Protein AF-A0A2A4TVE6-F1 (afdb_monomer_lite)

Foldseek 3Di:
DPPPPPDDDPDDPDFDWDDDPPAIFTDDLDLSSLVNLLVDDCVLFPFQKDFLPLQQADNVLSCVLPVVPPRMHGPVSLSVLSVVLVVFFPDLVLLSVLHQKDFLVRTDPPDPLNVLLSVLQQVLCVVVVNHPDRMDGLVSLVVVLVVLLPQQAALQLFHALVLDPDVLLSVVFVLLCVFQNFDQGSVRDGGHAPVSLVVLLVLLVLQVVLVVVQDPPDPDQADLLRRNRPLLVVLVVLCVVCVVLLVVLLVVLCVCLVPVVCQCVQAPCVVVVPFDPVDPVRVLVRLVSHHQDRRHNQQKDFLPDDGSPNCNVSVVCNQVSQLCSQVVHRDRMDHPVSSVSSCSSNVSNVVSVVSNDPTCSVVCPPVSSVVPVVCPSVVVSVVSSVVSNVSNVSSVSSVSNSNNSSSSNPSSLVCCLTGGNVQVVDPVHHRSQFDDWDQDPNDIDTHGHDDPDPVVVVVVCPDPVDDDPDD

Sequence (471 aa):
MEKSQRTAIAQSPSMRFRRYGRTTHLVIESAEDLRSMLALEEELWMATGAPTEGIGCDRPFLDLLDADDDGRLLCADIKRAVEWLLSLLRDSAGALSASPVLRLTDIDVSSEEGRRIRDAAVGMLARIGRKGEEEISLEQVRSIKSEMEKSPVSANGVVLAEASKDDGIKAFLADILATVGGSPHPDGKQGVGKEQLDKFLAEAEAYRIWYAEGNLTNGKKRTEIMPLGPDTPTAYSLLASVRGKLDQYFAQCRILALDARLAGNFGPLRDSEKLDLTESSVIEDLLQKSPVSEPIPDRTLHFTGALNPRFESALLRLRKEVLEPALERQIETLSENDWGVVKDFFSKHEAWAGKKTSSPIAGLGMEKLSAYSNGAYAGGVRALIASGRATASAMDDTLLVEKLILYQAYLLSVVNNFVSFPDLYDINQRALFEMGTLVMDGRSFRLAVRVRDRAAHLKLERDPLITVIGG

Structure (mmCIF, N/CA/C/O backbone):
data_AF-A0A2A4TVE6-F1
#
_entry.id   AF-A0A2A4TVE6-F1
#
loop_
_atom_site.group_PDB
_atom_site.id
_atom_site.type_symbol
_atom_site.label_atom_id
_atom_site.label_alt_id
_atom_site.label_comp_id
_atom_site.label_asym_id
_atom_site.label_entity_id
_atom_site.label_seq_id
_atom_site.pdbx_PDB_ins_code
_atom_site.Cartn_x
_atom_site.Cartn_y
_atom_site.Cartn_z
_atom_site.occupancy
_atom_site.B_iso_or_equiv
_atom_site.auth_seq_id
_atom_site.auth_comp_id
_atom_site.auth_asym_id
_atom_site.auth_atom_id
_atom_site.pdbx_PDB_model_num
ATOM 1 N N . MET A 1 1 ? 17.583 -38.993 -67.057 1.00 36.34 1 MET A N 1
ATOM 2 C CA . MET A 1 1 ? 16.448 -38.084 -66.789 1.00 36.34 1 MET A CA 1
ATOM 3 C C . MET A 1 1 ? 16.682 -37.422 -65.432 1.00 36.34 1 MET A C 1
ATOM 5 O O . MET A 1 1 ? 15.902 -37.575 -64.511 1.00 36.34 1 MET A O 1
ATOM 9 N N . GLU A 1 2 ? 17.834 -36.763 -65.296 1.00 34.50 2 GLU A N 1
ATOM 10 C CA . GLU A 1 2 ? 18.422 -36.387 -64.003 1.00 34.50 2 GLU A CA 1
ATOM 11 C C . GLU A 1 2 ? 19.304 -35.151 -64.236 1.00 34.50 2 GLU A C 1
ATOM 13 O O . GLU A 1 2 ? 20.526 -35.186 -64.173 1.00 34.50 2 GLU A O 1
ATOM 18 N N . LYS A 1 3 ? 18.668 -34.089 -64.742 1.00 34.81 3 LYS A N 1
ATOM 19 C CA . LYS A 1 3 ? 19.272 -32.774 -65.020 1.00 34.81 3 LYS A CA 1
ATOM 20 C C . LYS A 1 3 ? 18.170 -31.782 -65.406 1.00 34.81 3 LYS A C 1
ATOM 22 O O . LYS A 1 3 ? 18.190 -31.222 -66.490 1.00 34.81 3 LYS A O 1
ATOM 27 N N . SER A 1 4 ? 17.149 -31.617 -64.563 1.00 35.19 4 SER A N 1
ATOM 28 C CA . SER A 1 4 ? 16.180 -30.526 -64.756 1.00 35.19 4 SER A CA 1
ATOM 29 C C . SER A 1 4 ? 15.350 -30.247 -63.504 1.00 35.19 4 SER A C 1
ATOM 31 O O . SER A 1 4 ? 14.131 -30.293 -63.543 1.00 35.19 4 SER A O 1
ATOM 33 N N . GLN A 1 5 ? 16.014 -29.971 -62.384 1.00 30.75 5 GLN A N 1
ATOM 34 C CA . GLN A 1 5 ? 15.416 -29.287 -61.228 1.00 30.75 5 GLN A CA 1
ATOM 35 C C . GLN A 1 5 ? 16.480 -28.388 -60.575 1.00 30.75 5 GLN A C 1
ATOM 37 O O . GLN A 1 5 ? 16.717 -28.375 -59.377 1.00 30.75 5 GLN A O 1
ATOM 42 N N . ARG A 1 6 ? 17.187 -27.632 -61.419 1.00 40.50 6 ARG A N 1
ATOM 43 C CA . ARG A 1 6 ? 17.782 -26.353 -61.032 1.00 40.50 6 ARG A CA 1
ATOM 44 C C . ARG A 1 6 ? 16.914 -25.304 -61.696 1.00 40.50 6 ARG A C 1
ATOM 46 O O . ARG A 1 6 ? 16.981 -25.206 -62.916 1.00 40.50 6 ARG A O 1
ATOM 53 N N . THR A 1 7 ? 16.072 -24.619 -60.926 1.00 33.38 7 THR A N 1
ATOM 54 C CA . THR A 1 7 ? 15.793 -23.169 -60.982 1.00 33.38 7 THR A CA 1
ATOM 55 C C . THR A 1 7 ? 14.631 -22.863 -60.029 1.00 33.38 7 THR A C 1
ATOM 57 O O . THR A 1 7 ? 13.608 -23.537 -60.080 1.00 33.38 7 THR A O 1
ATOM 60 N N . ALA A 1 8 ? 14.820 -21.813 -59.223 1.00 33.38 8 ALA A N 1
ATOM 61 C CA . ALA A 1 8 ? 13.862 -21.137 -58.343 1.00 33.38 8 ALA A CA 1
ATOM 62 C C . ALA A 1 8 ? 13.676 -21.707 -56.923 1.00 33.38 8 ALA A C 1
ATOM 64 O O . ALA A 1 8 ? 12.583 -22.093 -56.527 1.00 33.38 8 ALA A O 1
ATOM 65 N N . ILE A 1 9 ? 14.738 -21.639 -56.114 1.00 32.97 9 ILE A N 1
ATOM 66 C CA . ILE A 1 9 ? 14.595 -21.345 -54.681 1.00 32.97 9 ILE A CA 1
ATOM 67 C C . ILE A 1 9 ? 15.347 -20.032 -54.469 1.00 32.97 9 ILE A C 1
ATOM 69 O O . ILE A 1 9 ? 16.531 -19.933 -54.797 1.00 32.97 9 ILE A O 1
ATOM 73 N N . ALA A 1 10 ? 14.618 -18.997 -54.052 1.00 33.12 10 ALA A N 1
ATOM 74 C CA . ALA A 1 10 ? 15.179 -17.711 -53.664 1.00 33.12 10 ALA A CA 1
ATOM 75 C C . ALA A 1 10 ? 16.287 -17.929 -52.622 1.00 33.12 10 ALA A C 1
ATOM 77 O O . ALA A 1 10 ? 16.183 -18.833 -51.799 1.00 33.12 10 ALA A O 1
ATOM 78 N N . GLN A 1 11 ? 17.357 -17.138 -52.702 1.00 36.12 11 GLN A N 1
ATOM 79 C CA . GLN A 1 11 ? 18.542 -17.240 -51.852 1.00 36.12 11 GLN A CA 1
ATOM 80 C C . GLN A 1 11 ? 18.153 -17.258 -50.366 1.00 36.12 11 GLN A C 1
ATOM 82 O O . GLN A 1 11 ? 17.855 -16.219 -49.786 1.00 36.12 11 GLN A O 1
ATOM 87 N N . SER A 1 12 ? 18.144 -18.441 -49.750 1.00 44.81 12 SER A N 1
ATOM 88 C CA . SER A 1 12 ? 18.184 -18.554 -48.296 1.00 44.81 12 SER A CA 1
ATOM 89 C C . SER A 1 12 ? 19.549 -18.034 -47.834 1.00 44.81 12 SER A C 1
ATOM 91 O O . SER A 1 12 ? 20.556 -18.440 -48.429 1.00 44.81 12 SER A O 1
ATOM 93 N N . PRO A 1 13 ? 19.619 -17.147 -46.827 1.00 55.91 13 PRO A N 1
ATOM 94 C CA . PRO A 1 13 ? 20.896 -16.694 -46.290 1.00 55.91 13 PRO A CA 1
ATOM 95 C C . PRO A 1 13 ? 21.692 -17.916 -45.815 1.00 55.91 13 PRO A C 1
ATOM 97 O O . PRO A 1 13 ? 21.171 -18.793 -45.121 1.00 55.91 13 PRO A O 1
ATOM 100 N N . SER A 1 14 ? 22.936 -18.046 -46.277 1.00 77.38 14 SER A N 1
ATOM 101 C CA . SER A 1 14 ? 23.749 -19.221 -45.973 1.00 77.38 14 SER A CA 1
ATOM 102 C C . SER A 1 14 ? 24.257 -19.134 -44.535 1.00 77.38 14 SER A C 1
ATOM 104 O O . SER A 1 14 ? 25.190 -18.379 -44.262 1.00 77.38 14 SER A O 1
ATOM 106 N N . MET A 1 15 ? 23.675 -19.920 -43.628 1.00 88.69 15 MET A N 1
ATOM 107 C CA . MET A 1 15 ? 24.187 -20.081 -42.264 1.00 88.69 15 MET A CA 1
ATOM 108 C C . MET A 1 15 ? 25.658 -20.510 -42.293 1.00 88.69 15 MET A C 1
ATOM 110 O O . MET A 1 15 ? 26.026 -21.484 -42.959 1.00 88.69 15 MET A O 1
ATOM 114 N N . ARG A 1 16 ? 26.508 -19.795 -41.553 1.00 91.50 16 ARG A N 1
ATOM 115 C CA . ARG A 1 16 ? 27.929 -20.129 -41.411 1.00 91.50 16 ARG A CA 1
ATOM 116 C C . ARG A 1 16 ? 28.143 -20.940 -40.151 1.00 91.50 16 ARG A C 1
ATOM 118 O O . ARG A 1 16 ? 27.663 -20.568 -39.088 1.00 91.50 16 ARG A O 1
ATOM 125 N N . PHE A 1 17 ? 28.947 -21.990 -40.245 1.00 90.12 17 PHE A N 1
ATOM 126 C CA . PHE A 1 17 ? 29.301 -22.797 -39.088 1.00 90.12 17 PHE A CA 1
ATOM 127 C C . PHE A 1 17 ? 30.815 -22.870 -38.885 1.00 90.12 17 PHE A C 1
ATOM 129 O O . PHE A 1 17 ? 31.585 -22.909 -39.848 1.00 90.12 17 PHE A O 1
ATOM 136 N N . ARG A 1 18 ? 31.244 -22.922 -37.621 1.00 89.06 18 ARG A N 1
ATOM 137 C CA . ARG A 1 18 ? 32.646 -23.076 -37.209 1.00 89.06 18 ARG A CA 1
ATOM 138 C C . ARG A 1 18 ? 32.808 -24.357 -36.402 1.00 89.06 18 ARG A C 1
ATOM 140 O O . ARG A 1 18 ? 31.976 -24.695 -35.565 1.00 89.06 18 ARG A O 1
ATOM 147 N N . ARG A 1 19 ? 33.891 -25.088 -36.664 1.00 87.25 19 ARG A N 1
ATOM 148 C CA . ARG A 1 19 ? 34.186 -26.355 -35.993 1.00 87.25 19 ARG A CA 1
ATOM 149 C C . ARG A 1 19 ? 34.975 -26.117 -34.707 1.00 87.25 19 ARG A C 1
ATOM 151 O O . ARG A 1 19 ? 36.077 -25.578 -34.766 1.00 87.25 19 ARG A O 1
ATOM 158 N N . TYR A 1 20 ? 34.446 -26.601 -33.588 1.00 82.00 20 TYR A N 1
ATOM 159 C CA . TYR A 1 20 ? 35.113 -26.640 -32.287 1.00 82.00 20 TYR A CA 1
ATOM 160 C C . TYR A 1 20 ? 35.352 -28.108 -31.915 1.00 82.00 20 TYR A C 1
ATOM 162 O O . TYR A 1 20 ? 34.445 -28.853 -31.556 1.00 82.00 20 TYR A O 1
ATOM 170 N N . GLY A 1 21 ? 36.586 -28.588 -32.094 1.00 82.69 21 GLY A N 1
ATOM 171 C CA . GLY A 1 21 ? 36.911 -30.005 -31.900 1.00 82.69 21 GLY A CA 1
ATOM 172 C C . GLY A 1 21 ? 36.114 -30.938 -32.828 1.00 82.69 21 GLY A C 1
ATOM 173 O O . GLY A 1 21 ? 36.404 -31.045 -34.026 1.00 82.69 21 GLY A O 1
ATOM 174 N N . ARG A 1 22 ? 35.134 -31.667 -32.275 1.00 83.31 22 ARG A N 1
ATOM 175 C CA . ARG A 1 22 ? 34.270 -32.613 -33.015 1.00 83.31 22 ARG A CA 1
ATOM 176 C C . ARG A 1 22 ? 32.874 -32.065 -33.316 1.00 83.31 22 ARG A C 1
ATOM 178 O O . ARG A 1 22 ? 32.168 -32.692 -34.100 1.00 83.31 22 ARG A O 1
ATOM 185 N N . THR A 1 23 ? 32.498 -30.933 -32.732 1.00 81.00 23 THR A N 1
ATOM 186 C CA . THR A 1 23 ? 31.194 -30.292 -32.915 1.00 81.00 23 THR A CA 1
ATOM 187 C C . THR A 1 23 ? 31.312 -29.094 -33.855 1.00 81.00 23 THR A C 1
ATOM 189 O O . THR A 1 23 ? 32.406 -28.592 -34.132 1.00 81.00 23 THR A O 1
ATOM 192 N N . THR A 1 24 ? 30.184 -28.682 -34.427 1.00 85.38 24 THR A N 1
ATOM 193 C CA . THR A 1 24 ? 30.097 -27.590 -35.403 1.00 85.38 24 THR A CA 1
ATOM 194 C C . THR A 1 24 ? 28.998 -26.645 -34.950 1.00 85.38 24 THR A C 1
ATOM 196 O O . THR A 1 24 ? 27.871 -27.088 -34.774 1.00 85.38 24 THR A O 1
ATOM 199 N N . HIS A 1 25 ? 29.339 -25.386 -34.685 1.00 86.81 25 HIS A N 1
ATOM 200 C CA . HIS A 1 25 ? 28.442 -24.413 -34.054 1.00 86.81 25 HIS A CA 1
ATOM 201 C C . HIS A 1 25 ? 28.139 -23.277 -35.035 1.00 86.81 25 HIS A C 1
ATOM 203 O O . HIS A 1 25 ? 28.993 -22.934 -35.862 1.00 86.81 25 HIS A O 1
ATOM 209 N N . LEU A 1 26 ? 26.937 -22.702 -34.956 1.00 90.38 26 LEU A N 1
ATOM 210 C CA . LEU A 1 26 ? 26.546 -21.555 -35.778 1.00 90.38 26 LEU A CA 1
ATOM 211 C C . LEU A 1 26 ? 27.441 -20.349 -35.446 1.00 90.38 26 LEU A C 1
ATOM 213 O O . LEU A 1 26 ? 27.754 -20.096 -34.285 1.00 90.38 26 LEU A O 1
ATOM 217 N N . VAL A 1 27 ? 27.860 -19.592 -36.452 1.00 92.00 27 VAL A N 1
ATOM 218 C CA . VAL A 1 27 ? 28.595 -18.338 -36.258 1.00 92.00 27 VAL A CA 1
ATOM 219 C C . VAL A 1 27 ? 27.606 -17.181 -36.300 1.00 92.00 27 VAL A C 1
ATOM 221 O O . VAL A 1 27 ? 26.922 -17.012 -37.304 1.00 92.00 27 VAL A O 1
ATOM 224 N N . ILE A 1 28 ? 27.552 -16.385 -35.229 1.00 91.88 28 ILE A N 1
ATOM 225 C CA . ILE A 1 28 ? 26.623 -15.257 -35.096 1.00 91.88 28 ILE A CA 1
ATOM 226 C C . ILE A 1 28 ? 27.429 -13.976 -34.874 1.00 91.88 28 ILE A C 1
ATOM 228 O O . ILE A 1 28 ? 27.745 -13.600 -33.747 1.00 91.88 28 ILE A O 1
ATOM 232 N N . GLU A 1 29 ? 27.805 -13.327 -35.978 1.00 89.31 29 GLU A N 1
ATOM 233 C CA . GLU A 1 29 ? 28.655 -12.122 -35.984 1.00 89.31 29 GLU A CA 1
ATOM 234 C C . GLU A 1 29 ? 28.001 -10.959 -36.760 1.00 89.31 29 GLU A C 1
ATOM 236 O O . GLU A 1 29 ? 28.535 -9.853 -36.804 1.00 89.31 29 GLU A O 1
ATOM 241 N N . SER A 1 30 ? 26.847 -11.195 -37.394 1.00 89.88 30 SER A N 1
ATOM 242 C CA . SER A 1 30 ? 26.127 -10.216 -38.208 1.00 89.88 30 SER A CA 1
ATOM 243 C C . SER A 1 30 ? 24.619 -10.261 -37.962 1.00 89.88 30 SER A C 1
ATOM 245 O O . SER A 1 30 ? 24.076 -11.216 -37.407 1.00 89.88 30 SER A O 1
ATOM 247 N N . ALA A 1 31 ? 23.909 -9.229 -38.418 1.00 87.94 31 ALA A N 1
ATOM 248 C CA . ALA A 1 31 ? 22.455 -9.197 -38.308 1.00 87.94 31 ALA A CA 1
ATOM 249 C C . ALA A 1 31 ? 21.771 -10.210 -39.232 1.00 87.94 31 ALA A C 1
ATOM 251 O O . ALA A 1 31 ? 20.675 -10.671 -38.935 1.00 87.94 31 ALA A O 1
ATOM 252 N N . GLU A 1 32 ? 22.406 -10.579 -40.345 1.00 90.00 32 GLU A N 1
ATOM 253 C CA . GLU A 1 32 ? 21.938 -11.679 -41.189 1.00 90.00 32 GLU A CA 1
ATOM 254 C C . GLU A 1 32 ? 22.081 -13.029 -40.475 1.00 90.00 32 GLU A C 1
ATOM 256 O O . GLU A 1 32 ? 21.166 -13.850 -40.553 1.00 90.00 32 GLU A O 1
ATOM 261 N N . ASP A 1 33 ? 23.157 -13.229 -39.706 1.00 92.56 33 ASP A N 1
ATOM 262 C CA . ASP A 1 33 ? 23.316 -14.429 -38.878 1.00 92.56 33 ASP A CA 1
ATOM 263 C C . ASP A 1 33 ? 22.240 -14.484 -37.774 1.00 92.56 33 ASP A C 1
ATOM 265 O O . ASP A 1 33 ? 21.618 -15.529 -37.587 1.00 92.56 33 ASP A O 1
ATOM 269 N N . LEU A 1 34 ? 21.948 -13.359 -37.099 1.00 91.56 34 LEU A N 1
ATOM 270 C CA . LEU A 1 34 ? 20.853 -13.264 -36.115 1.00 91.56 34 LEU A CA 1
ATOM 271 C C . LEU A 1 34 ? 19.485 -13.586 -36.736 1.00 91.56 34 LEU A C 1
ATOM 273 O O . LEU A 1 34 ? 18.705 -14.329 -36.146 1.00 91.56 34 LEU A O 1
ATOM 277 N N . ARG A 1 35 ? 19.197 -13.079 -37.945 1.00 91.31 35 ARG A N 1
ATOM 278 C CA . ARG A 1 35 ? 17.966 -13.432 -38.680 1.00 91.31 35 ARG A CA 1
ATOM 279 C C . ARG A 1 35 ? 17.923 -14.913 -39.025 1.00 91.31 35 ARG A C 1
ATOM 281 O O . ARG A 1 35 ? 16.886 -15.547 -38.872 1.00 91.31 35 ARG A O 1
ATOM 288 N N . SER A 1 36 ? 19.042 -15.459 -39.489 1.00 90.88 36 SER A N 1
ATOM 289 C CA . SER A 1 36 ? 19.133 -16.864 -39.882 1.00 90.88 36 SER A CA 1
ATOM 290 C C . SER A 1 36 ? 18.920 -17.786 -38.680 1.00 90.88 36 SER A C 1
ATOM 292 O O . SER A 1 36 ? 18.214 -18.782 -38.799 1.00 90.88 36 SER A O 1
ATOM 294 N N . MET A 1 37 ? 19.446 -17.420 -37.506 1.00 91.56 37 MET A N 1
ATOM 295 C CA . MET A 1 37 ? 19.282 -18.162 -36.251 1.00 91.56 37 MET A CA 1
ATOM 296 C C . MET A 1 37 ? 17.808 -18.407 -35.878 1.00 91.56 37 MET A C 1
ATOM 298 O O . MET A 1 37 ? 17.500 -19.427 -35.269 1.00 91.56 37 MET A O 1
ATOM 302 N N . LEU A 1 38 ? 16.876 -17.539 -36.284 1.00 92.38 38 LEU A N 1
ATOM 303 C CA . LEU A 1 38 ? 15.443 -17.736 -36.026 1.00 92.38 38 LEU A CA 1
ATOM 304 C C . LEU A 1 38 ? 14.889 -19.018 -36.666 1.00 92.38 38 LEU A C 1
ATOM 306 O O . LEU A 1 38 ? 13.989 -19.642 -36.111 1.00 92.38 38 LEU A O 1
ATOM 310 N N . ALA A 1 39 ? 15.460 -19.436 -37.799 1.00 90.25 39 ALA A N 1
ATOM 311 C CA . ALA A 1 39 ? 15.113 -20.672 -38.497 1.00 90.25 39 ALA A CA 1
ATOM 312 C C . ALA A 1 39 ? 16.004 -21.865 -38.097 1.00 90.25 39 ALA A C 1
ATOM 314 O O . ALA A 1 39 ? 15.909 -22.927 -38.710 1.00 90.25 39 ALA A O 1
ATOM 315 N N . LEU A 1 40 ? 16.903 -21.696 -37.120 1.00 90.00 40 LEU A N 1
ATOM 316 C CA . LEU A 1 40 ? 17.762 -22.775 -36.643 1.00 90.00 40 LEU A CA 1
ATOM 317 C C . LEU A 1 40 ? 16.952 -23.739 -35.765 1.00 90.00 40 LEU A C 1
ATOM 319 O O . LEU A 1 40 ? 16.377 -23.332 -34.749 1.00 90.00 40 LEU A O 1
ATOM 323 N N . GLU A 1 41 ? 16.967 -25.015 -36.149 1.00 87.50 41 GLU A N 1
ATOM 324 C CA . GLU A 1 41 ? 16.418 -26.125 -35.365 1.00 87.50 41 GLU A CA 1
ATOM 325 C C . GLU A 1 41 ? 17.074 -26.184 -33.977 1.00 87.50 41 GLU A C 1
ATOM 327 O O . GLU A 1 41 ? 18.286 -25.986 -33.838 1.00 87.50 41 GLU A O 1
ATOM 332 N N . GLU A 1 42 ? 16.280 -26.430 -32.937 1.00 87.12 42 GLU A N 1
ATOM 333 C CA . GLU A 1 42 ? 16.726 -26.309 -31.540 1.00 87.12 42 GLU A CA 1
ATOM 334 C C . GLU A 1 42 ? 17.737 -27.393 -31.143 1.00 87.12 42 GLU A C 1
ATOM 336 O O . GLU A 1 42 ? 18.556 -27.181 -30.254 1.00 87.12 42 GLU A O 1
ATOM 341 N N . GLU A 1 43 ? 17.781 -28.512 -31.868 1.00 86.50 43 GLU A N 1
ATOM 342 C CA . GLU A 1 43 ? 18.783 -29.573 -31.718 1.00 86.50 43 GLU A CA 1
ATOM 343 C C . GLU A 1 43 ? 20.203 -29.119 -32.084 1.00 86.50 43 GLU A C 1
ATOM 345 O O . GLU A 1 43 ? 21.179 -29.799 -31.759 1.00 86.50 43 GLU A O 1
ATOM 350 N N . LEU A 1 44 ? 20.330 -27.989 -32.784 1.00 85.44 44 LEU A N 1
ATOM 351 C CA . LEU A 1 44 ? 21.612 -27.382 -33.139 1.00 85.44 44 LEU A CA 1
ATOM 352 C C . LEU A 1 44 ? 22.056 -26.307 -32.136 1.00 85.44 44 LEU A C 1
ATOM 354 O O . LEU A 1 44 ? 23.131 -25.731 -32.316 1.00 85.44 44 LEU A O 1
ATOM 358 N N . TRP A 1 45 ? 21.256 -26.030 -31.101 1.00 89.44 45 TRP A N 1
ATOM 359 C CA . TRP A 1 45 ? 21.593 -25.082 -30.042 1.00 89.44 45 TRP A CA 1
ATOM 360 C C . TRP A 1 45 ? 22.420 -25.770 -28.953 1.00 89.44 45 TRP A C 1
ATOM 362 O O . TRP A 1 45 ? 22.159 -26.909 -28.570 1.00 89.44 45 TRP A O 1
ATOM 372 N N . MET A 1 46 ? 23.411 -25.059 -28.417 1.00 87.19 46 MET A N 1
ATOM 373 C CA . MET A 1 46 ? 24.223 -25.548 -27.297 1.00 87.19 46 MET A CA 1
ATOM 374 C C . MET A 1 46 ? 23.423 -25.667 -25.994 1.00 87.19 46 MET A C 1
ATOM 376 O O . MET A 1 46 ? 23.668 -26.583 -25.209 1.00 87.19 46 MET A O 1
ATOM 380 N N . ALA A 1 47 ? 22.471 -24.762 -25.767 1.00 86.12 47 ALA A N 1
ATOM 381 C CA . ALA A 1 47 ? 21.521 -24.830 -24.667 1.00 86.12 47 ALA A CA 1
ATOM 382 C C . ALA A 1 47 ? 20.099 -24.580 -25.169 1.00 86.12 47 ALA A C 1
ATOM 384 O O . ALA A 1 47 ? 19.865 -23.695 -25.987 1.00 86.12 47 ALA A O 1
ATOM 385 N N . THR A 1 48 ? 19.147 -25.343 -24.629 1.00 85.62 48 THR A N 1
ATOM 386 C CA . THR A 1 48 ? 17.709 -25.142 -24.865 1.00 85.62 48 THR A CA 1
ATOM 387 C C . THR A 1 48 ? 17.003 -24.448 -23.701 1.00 85.62 48 THR A C 1
ATOM 389 O O . THR A 1 48 ? 15.866 -23.997 -23.833 1.00 85.62 48 THR A O 1
ATOM 392 N N . GLY A 1 49 ? 17.695 -24.328 -22.565 1.00 85.25 49 GLY A N 1
ATOM 393 C CA . GLY A 1 49 ? 17.221 -23.652 -21.368 1.00 85.25 49 GLY A CA 1
ATOM 394 C C . GLY A 1 49 ? 18.372 -23.270 -20.436 1.00 85.25 49 GLY A C 1
ATOM 395 O O . GLY A 1 49 ? 19.303 -24.058 -20.256 1.00 85.25 49 GLY A O 1
ATOM 396 N N . ALA A 1 50 ? 18.300 -22.102 -19.798 1.00 85.56 50 ALA A N 1
ATOM 397 C CA . ALA A 1 50 ? 19.229 -21.695 -18.738 1.00 85.56 50 ALA A CA 1
ATOM 398 C C . ALA A 1 50 ? 18.505 -20.900 -17.641 1.00 85.56 50 ALA A C 1
ATOM 400 O O . ALA A 1 50 ? 17.581 -20.163 -17.956 1.00 85.56 50 ALA A O 1
ATOM 401 N N . PRO A 1 51 ? 18.892 -21.007 -16.358 1.00 86.06 51 PRO A N 1
ATOM 402 C CA . PRO A 1 51 ? 18.376 -20.099 -15.336 1.00 86.06 51 PRO A CA 1
ATOM 403 C C . PRO A 1 51 ? 18.837 -18.660 -15.618 1.00 86.06 51 PRO A C 1
ATOM 405 O O . PRO A 1 51 ? 19.976 -18.457 -16.038 1.00 86.06 51 PRO A O 1
ATOM 408 N N . THR A 1 52 ? 18.006 -17.654 -15.329 1.00 85.88 52 THR A N 1
ATOM 409 C CA . THR A 1 52 ? 18.433 -16.239 -15.404 1.00 85.88 52 THR A CA 1
ATOM 410 C C . THR A 1 52 ? 19.485 -15.907 -14.349 1.00 85.88 52 THR A C 1
ATOM 412 O O . THR A 1 52 ? 20.267 -14.967 -14.483 1.00 85.88 52 THR A O 1
ATOM 415 N N . GLU A 1 53 ? 19.525 -16.672 -13.265 1.00 81.44 53 GLU A N 1
ATOM 416 C CA . GLU A 1 53 ? 20.515 -16.508 -12.219 1.00 81.44 53 GLU A CA 1
ATOM 417 C C . GLU A 1 53 ? 21.882 -17.088 -12.610 1.00 81.44 53 GLU A C 1
ATOM 419 O O . GLU A 1 53 ? 21.994 -18.220 -13.074 1.00 81.44 53 GLU A O 1
ATOM 424 N N . GLY A 1 54 ? 22.951 -16.338 -12.329 1.00 77.44 54 GLY A N 1
ATOM 425 C CA . GLY A 1 54 ? 24.322 -16.768 -12.610 1.00 77.44 54 GLY A CA 1
ATOM 426 C C . GLY A 1 54 ? 24.777 -16.460 -14.035 1.00 77.44 54 GLY A C 1
ATOM 427 O O . GLY A 1 54 ? 25.927 -16.724 -14.367 1.00 77.44 54 GLY A O 1
ATOM 428 N N . ILE A 1 55 ? 23.911 -15.847 -14.845 1.00 86.06 55 ILE A N 1
ATOM 429 C CA . ILE A 1 55 ? 24.305 -15.184 -16.082 1.00 86.06 55 ILE A CA 1
ATOM 430 C C . ILE A 1 55 ? 24.872 -13.809 -15.707 1.00 86.06 55 ILE A C 1
ATOM 432 O O . ILE A 1 55 ? 24.172 -12.961 -15.153 1.00 86.06 55 ILE A O 1
ATOM 436 N N . GLY A 1 56 ? 26.155 -13.594 -15.988 1.00 85.94 56 GLY A N 1
ATOM 437 C CA . GLY A 1 56 ? 26.903 -12.358 -15.764 1.00 85.94 56 GLY A CA 1
ATOM 438 C C . GLY A 1 56 ? 26.511 -11.248 -16.735 1.00 85.94 56 GLY A C 1
ATOM 439 O O . GLY A 1 56 ? 27.345 -10.765 -17.495 1.00 85.94 56 GLY A O 1
ATOM 440 N N . CYS A 1 57 ? 25.240 -10.863 -16.718 1.00 89.06 57 CYS A N 1
ATOM 441 C CA . CYS A 1 57 ? 24.652 -9.847 -17.578 1.00 89.06 57 CYS A CA 1
ATOM 442 C C . CYS A 1 57 ? 23.839 -8.845 -16.744 1.00 89.06 57 CYS A C 1
ATOM 444 O O . CYS A 1 57 ? 23.574 -9.064 -15.560 1.00 89.06 57 CYS A O 1
ATOM 446 N N . ASP A 1 58 ? 23.454 -7.727 -17.357 1.00 93.69 58 ASP A N 1
ATOM 447 C CA . ASP A 1 58 ? 22.577 -6.742 -16.735 1.00 93.69 58 ASP A CA 1
ATOM 448 C C . ASP A 1 58 ? 21.251 -7.385 -16.289 1.00 93.69 58 ASP A C 1
ATOM 450 O O . ASP A 1 58 ? 20.570 -8.038 -17.080 1.00 93.69 58 ASP A O 1
ATOM 454 N N . ARG A 1 59 ? 20.903 -7.235 -15.004 1.00 93.06 59 ARG A N 1
ATOM 455 C CA . ARG A 1 59 ? 19.748 -7.934 -14.424 1.00 93.06 59 ARG A CA 1
ATOM 456 C C . ARG A 1 59 ? 18.409 -7.470 -15.018 1.00 93.06 59 ARG A C 1
ATOM 458 O O . ARG A 1 59 ? 17.674 -8.351 -15.453 1.00 93.06 59 ARG A O 1
ATOM 465 N N . PRO A 1 60 ? 18.120 -6.157 -15.134 1.00 94.19 60 PRO A N 1
ATOM 466 C CA . PRO A 1 60 ? 16.935 -5.680 -15.849 1.00 94.19 60 PRO A CA 1
ATOM 467 C C . PRO A 1 60 ? 16.793 -6.246 -17.265 1.00 94.19 60 PRO A C 1
ATOM 469 O O . PRO A 1 60 ? 15.684 -6.541 -17.695 1.00 94.19 60 PRO A O 1
ATOM 472 N N . PHE A 1 61 ? 17.895 -6.428 -17.998 1.00 96.25 61 PHE A N 1
ATOM 473 C CA . PHE A 1 61 ? 17.843 -7.078 -19.308 1.00 96.25 61 PHE A CA 1
ATOM 474 C C . PHE A 1 61 ? 17.430 -8.553 -19.233 1.00 96.25 61 PHE A C 1
ATOM 476 O O . PHE A 1 61 ? 16.612 -8.988 -20.038 1.00 96.25 61 PHE A O 1
ATOM 483 N N . LEU A 1 62 ? 17.962 -9.317 -18.275 1.00 94.50 62 LEU A N 1
ATOM 484 C CA . LEU A 1 62 ? 17.570 -10.717 -18.082 1.00 94.50 62 LEU A CA 1
ATOM 485 C C . LEU A 1 62 ? 16.091 -10.842 -17.703 1.00 94.50 62 LEU A C 1
ATOM 487 O O . LEU A 1 62 ? 15.412 -11.702 -18.253 1.00 94.50 62 LEU A O 1
ATOM 491 N N . ASP A 1 63 ? 15.587 -9.948 -16.849 1.00 94.31 63 ASP A N 1
ATOM 492 C CA . ASP A 1 63 ? 14.162 -9.886 -16.493 1.00 94.31 63 ASP A CA 1
ATOM 493 C C . ASP A 1 63 ? 13.287 -9.528 -17.718 1.00 94.31 63 ASP A C 1
ATOM 495 O O . ASP A 1 63 ? 12.152 -9.970 -17.834 1.00 94.31 63 ASP A O 1
ATOM 499 N N . LEU A 1 64 ? 13.808 -8.752 -18.679 1.00 95.69 64 LEU A N 1
ATOM 500 C CA . LEU A 1 64 ? 13.110 -8.459 -19.940 1.00 95.69 64 LEU A CA 1
ATOM 501 C C . LEU A 1 64 ? 13.128 -9.624 -20.942 1.00 95.69 64 LEU A C 1
ATOM 503 O O . LEU A 1 64 ? 12.341 -9.598 -21.893 1.00 95.69 64 LEU A O 1
ATOM 507 N N . LEU A 1 65 ? 14.061 -10.570 -20.812 1.00 94.38 65 LEU A N 1
ATOM 508 C CA . LEU A 1 65 ? 14.099 -11.785 -21.630 1.00 94.38 65 LEU A CA 1
ATOM 509 C C . LEU A 1 65 ? 13.169 -12.866 -21.058 1.00 94.38 65 LEU A C 1
ATOM 511 O O . LEU A 1 65 ? 12.448 -13.500 -21.825 1.00 94.38 65 LEU A O 1
ATOM 515 N N . ASP A 1 66 ? 13.164 -13.025 -19.734 1.00 93.44 66 ASP A N 1
ATOM 516 C CA . ASP A 1 66 ? 12.306 -13.923 -18.945 1.00 93.44 66 ASP A CA 1
ATOM 517 C C . ASP A 1 66 ? 10.904 -13.314 -18.769 1.00 93.44 66 ASP A C 1
ATOM 519 O O . ASP A 1 66 ? 10.514 -12.825 -17.711 1.00 93.44 66 ASP A O 1
ATOM 523 N N . ALA A 1 67 ? 10.166 -13.231 -19.878 1.00 87.38 67 ALA A N 1
ATOM 524 C CA . ALA A 1 67 ? 8.907 -12.492 -19.937 1.00 87.38 67 ALA A CA 1
ATOM 525 C C . ALA A 1 67 ? 7.761 -13.136 -19.131 1.00 87.38 67 ALA A C 1
ATOM 527 O O . ALA A 1 67 ? 6.773 -12.451 -18.850 1.00 87.38 67 ALA A O 1
ATOM 528 N N . ASP A 1 68 ? 7.852 -14.428 -18.806 1.00 90.25 68 ASP A N 1
ATOM 529 C CA . ASP A 1 68 ? 6.899 -15.158 -17.965 1.00 90.25 68 ASP A CA 1
ATOM 530 C C . ASP A 1 68 ? 7.330 -15.275 -16.491 1.00 90.25 68 ASP A C 1
ATOM 532 O O . ASP A 1 68 ? 6.550 -15.794 -15.689 1.00 90.25 68 ASP A O 1
ATOM 536 N N . ASP A 1 69 ? 8.486 -14.702 -16.124 1.00 91.31 69 ASP A N 1
ATOM 537 C CA . ASP A 1 69 ? 9.022 -14.616 -14.754 1.00 91.31 69 ASP A CA 1
ATOM 538 C C . ASP A 1 69 ? 9.145 -16.000 -14.086 1.00 91.31 69 ASP A C 1
ATOM 540 O O . ASP A 1 69 ? 8.876 -16.179 -12.891 1.00 91.31 69 ASP A O 1
ATOM 544 N N . ASP A 1 70 ? 9.529 -17.015 -14.868 1.00 89.62 70 ASP A N 1
ATOM 545 C CA . ASP A 1 70 ? 9.722 -18.390 -14.386 1.00 89.62 70 ASP A CA 1
ATOM 546 C C . ASP A 1 70 ? 11.158 -18.634 -13.869 1.00 89.62 70 ASP A C 1
ATOM 548 O O . ASP A 1 70 ? 11.474 -19.685 -13.283 1.00 89.62 70 ASP A O 1
ATOM 552 N N . GLY A 1 71 ? 12.027 -17.631 -14.025 1.00 89.44 71 GLY A N 1
ATOM 553 C CA . GLY A 1 71 ? 13.424 -17.650 -13.620 1.00 89.44 71 GLY A CA 1
ATOM 554 C C . GLY A 1 71 ? 14.343 -18.318 -14.641 1.00 89.44 71 GLY A C 1
ATOM 555 O O . GLY A 1 71 ? 15.498 -18.619 -14.297 1.00 89.44 71 GLY A O 1
ATOM 556 N N . ARG A 1 72 ? 13.874 -18.603 -15.860 1.00 88.50 72 ARG A N 1
ATOM 557 C CA . ARG A 1 72 ? 14.602 -19.316 -16.914 1.00 88.50 72 ARG A CA 1
ATOM 558 C C . ARG A 1 72 ? 14.474 -18.604 -18.261 1.00 88.50 72 ARG A C 1
ATOM 560 O O . ARG A 1 72 ? 13.562 -17.855 -18.543 1.00 88.50 72 ARG A O 1
ATOM 567 N N . LEU A 1 73 ? 15.464 -18.852 -19.108 1.00 90.38 73 LEU A N 1
ATOM 568 C CA . LEU A 1 73 ? 15.500 -18.443 -20.504 1.00 90.38 73 LEU A CA 1
ATOM 569 C C . LEU A 1 73 ? 15.424 -19.696 -21.362 1.00 90.38 73 LEU A C 1
ATOM 571 O O . LEU A 1 73 ? 16.252 -20.595 -21.185 1.00 90.38 73 LEU A O 1
ATOM 575 N N . LEU A 1 74 ? 14.476 -19.744 -22.290 1.00 91.25 74 LEU A N 1
ATOM 576 C CA . LEU A 1 74 ? 14.303 -20.818 -23.266 1.00 91.25 74 LEU A CA 1
ATOM 577 C C . LEU A 1 74 ? 14.643 -20.336 -24.684 1.00 91.25 74 LEU A C 1
ATOM 579 O O . LEU A 1 74 ? 14.730 -19.137 -24.959 1.00 91.25 74 LEU A O 1
ATOM 583 N N . CYS A 1 75 ? 14.778 -21.275 -25.630 1.00 91.75 75 CYS A N 1
ATOM 584 C CA . CYS A 1 75 ? 14.972 -20.961 -27.055 1.00 91.75 75 CYS A CA 1
ATOM 585 C C . CYS A 1 75 ? 13.947 -19.945 -27.583 1.00 91.75 75 CYS A C 1
ATOM 587 O O . CYS A 1 75 ? 14.296 -19.028 -28.329 1.00 91.75 75 CYS A O 1
ATOM 589 N N . ALA A 1 76 ? 12.681 -20.105 -27.186 1.00 91.62 76 ALA A N 1
ATOM 590 C CA . ALA A 1 76 ? 11.584 -19.242 -27.607 1.00 91.62 76 ALA A CA 1
ATOM 591 C C . ALA A 1 76 ? 11.768 -17.789 -27.142 1.00 91.62 76 ALA A C 1
ATOM 593 O O . ALA A 1 76 ? 11.435 -16.870 -27.892 1.00 91.62 76 ALA A O 1
ATOM 594 N N . ASP A 1 77 ? 12.333 -17.569 -25.954 1.00 94.19 77 ASP A N 1
ATOM 595 C CA . ASP A 1 77 ? 12.591 -16.228 -25.423 1.00 94.19 77 ASP A CA 1
ATOM 596 C C . ASP A 1 77 ? 13.678 -15.519 -26.214 1.00 94.19 77 ASP A C 1
ATOM 598 O O . ASP A 1 77 ? 13.513 -14.367 -26.620 1.00 94.19 77 ASP A O 1
ATOM 602 N N . ILE A 1 78 ? 14.750 -16.246 -26.532 1.00 94.75 78 ILE A N 1
ATOM 603 C CA . ILE A 1 78 ? 15.847 -15.734 -27.353 1.00 94.75 78 ILE A CA 1
ATOM 604 C C . ILE A 1 78 ? 15.362 -15.402 -28.767 1.00 94.75 78 ILE A C 1
ATOM 606 O O . ILE A 1 78 ? 15.638 -14.310 -29.269 1.00 94.75 78 ILE A O 1
ATOM 610 N N . LYS A 1 79 ? 14.602 -16.301 -29.407 1.00 94.94 79 LYS A N 1
ATOM 611 C CA . LYS A 1 79 ? 14.031 -16.065 -30.745 1.00 94.94 79 LYS A CA 1
ATOM 612 C C . LYS A 1 79 ? 13.124 -14.831 -30.749 1.00 94.94 79 LYS A C 1
ATOM 614 O O . LYS A 1 79 ? 13.335 -13.930 -31.559 1.00 94.94 79 LYS A O 1
ATOM 619 N N . ARG A 1 80 ? 12.195 -14.729 -29.791 1.00 95.94 80 ARG A N 1
ATOM 620 C CA . ARG A 1 80 ? 11.292 -13.574 -29.633 1.00 95.94 80 ARG A CA 1
ATOM 621 C C . ARG A 1 80 ? 12.061 -12.270 -29.426 1.00 95.94 80 ARG A C 1
ATOM 623 O O . ARG A 1 80 ? 11.696 -11.241 -29.990 1.00 95.94 80 ARG A O 1
ATOM 630 N N . ALA A 1 81 ? 13.129 -12.303 -28.631 1.00 96.44 81 ALA A N 1
ATOM 631 C CA . ALA A 1 81 ? 13.947 -11.129 -28.368 1.00 96.44 81 ALA A CA 1
ATOM 632 C C . ALA A 1 81 ? 14.704 -10.650 -29.614 1.00 96.44 81 ALA A C 1
ATOM 634 O O . ALA A 1 81 ? 14.750 -9.446 -29.884 1.00 96.44 81 ALA A O 1
ATOM 635 N N . VAL A 1 82 ? 15.258 -11.585 -30.391 1.00 95.94 82 VAL A N 1
ATOM 636 C CA . VAL A 1 82 ? 15.939 -11.295 -31.661 1.00 95.94 82 VAL A CA 1
ATOM 637 C C . VAL A 1 82 ? 14.952 -10.754 -32.694 1.00 95.94 82 VAL A C 1
ATOM 639 O O . VAL A 1 82 ? 15.245 -9.743 -33.332 1.00 95.94 82 VAL A O 1
ATOM 642 N N . GLU A 1 83 ? 13.775 -11.366 -32.827 1.00 96.00 83 GLU A N 1
ATOM 643 C CA . GLU A 1 83 ? 12.698 -10.871 -33.695 1.00 96.00 83 GLU A CA 1
ATOM 644 C C . GLU A 1 83 ? 12.298 -9.439 -33.336 1.00 96.00 83 GLU A C 1
ATOM 646 O O . GLU A 1 83 ? 12.275 -8.570 -34.210 1.00 96.00 83 GLU A O 1
ATOM 651 N N . TRP A 1 84 ? 12.045 -9.174 -32.051 1.00 96.94 84 TRP A N 1
ATOM 652 C CA . TRP A 1 84 ? 11.659 -7.847 -31.578 1.00 96.94 84 TRP A CA 1
ATOM 653 C C . TRP A 1 84 ? 12.750 -6.807 -31.864 1.00 96.94 84 TRP A C 1
ATOM 655 O O . TRP A 1 84 ? 12.457 -5.789 -32.493 1.00 96.94 84 TRP A O 1
ATOM 665 N N . LEU A 1 85 ? 14.013 -7.080 -31.506 1.00 97.00 85 LEU A N 1
ATOM 666 C CA . LEU A 1 85 ? 15.130 -6.158 -31.756 1.00 97.00 85 LEU A CA 1
ATOM 667 C C . LEU A 1 85 ? 15.270 -5.830 -33.248 1.00 97.00 85 LEU A C 1
ATOM 669 O O . LEU A 1 85 ? 15.362 -4.664 -33.628 1.00 97.00 85 LEU A O 1
ATOM 673 N N . LEU A 1 86 ? 15.274 -6.853 -34.103 1.00 94.94 86 LEU A N 1
ATOM 674 C CA . LEU A 1 86 ? 15.476 -6.674 -35.540 1.00 94.94 86 LEU A CA 1
ATOM 675 C C . LEU A 1 86 ? 14.284 -6.011 -36.236 1.00 94.94 86 LEU A C 1
ATOM 677 O O . LEU A 1 86 ? 14.477 -5.396 -37.282 1.00 94.94 86 LEU A O 1
ATOM 681 N N . SER A 1 87 ? 13.078 -6.115 -35.673 1.00 95.44 87 SER A N 1
ATOM 682 C CA . SER A 1 87 ? 11.891 -5.421 -36.188 1.00 95.44 87 SER A CA 1
ATOM 683 C C . SER A 1 87 ? 11.911 -3.907 -35.939 1.00 95.44 87 SER A C 1
ATOM 685 O O . SER A 1 87 ? 11.210 -3.165 -36.624 1.00 95.44 87 SER A O 1
ATOM 687 N N . LEU A 1 88 ? 12.717 -3.445 -34.976 1.00 96.94 88 LEU A N 1
ATOM 688 C CA . LEU A 1 88 ? 12.791 -2.043 -34.556 1.00 96.94 88 LEU A CA 1
ATOM 689 C C . LEU A 1 88 ? 14.006 -1.295 -35.108 1.00 96.94 88 LEU A C 1
ATOM 691 O O . LEU A 1 88 ? 14.094 -0.079 -34.935 1.00 96.94 88 LEU A O 1
ATOM 695 N N . LEU A 1 89 ? 14.941 -1.990 -35.757 1.00 95.69 89 LEU A N 1
ATOM 696 C CA . LEU A 1 89 ? 16.192 -1.414 -36.241 1.00 95.69 89 LEU A CA 1
ATOM 697 C C . LEU A 1 89 ? 16.253 -1.400 -37.771 1.00 95.69 89 LEU A C 1
ATOM 699 O O . LEU A 1 89 ? 16.177 -2.435 -38.433 1.00 95.69 89 LEU A O 1
ATOM 703 N N . ARG A 1 90 ? 16.481 -0.209 -38.326 1.00 94.94 90 ARG A N 1
ATOM 704 C CA . ARG A 1 90 ? 16.913 -0.011 -39.714 1.00 94.94 90 ARG A CA 1
ATOM 705 C C . ARG A 1 90 ? 18.390 -0.358 -39.873 1.00 94.94 90 ARG A C 1
ATOM 707 O O . ARG A 1 90 ? 18.760 -0.975 -40.871 1.00 94.94 90 ARG A O 1
ATOM 714 N N . ASP A 1 91 ? 19.211 0.052 -38.907 1.00 93.94 91 ASP A N 1
ATOM 715 C CA . ASP A 1 91 ? 20.632 -0.280 -38.827 1.00 93.94 91 ASP A CA 1
ATOM 716 C C . ASP A 1 91 ? 20.915 -1.028 -37.520 1.00 93.94 91 ASP A C 1
ATOM 718 O O . ASP A 1 91 ? 20.560 -0.599 -36.427 1.00 93.94 91 ASP A O 1
ATOM 722 N N . SER A 1 92 ? 21.543 -2.190 -37.646 1.00 94.00 92 SER A N 1
ATOM 723 C CA . SER A 1 92 ? 21.887 -3.087 -36.546 1.00 94.00 92 SER A CA 1
ATOM 724 C C . SER A 1 92 ? 23.335 -2.937 -36.066 1.00 94.00 92 SER A C 1
ATOM 726 O O . SER A 1 92 ? 23.767 -3.716 -35.218 1.00 94.00 92 SER A O 1
ATOM 728 N N . ALA A 1 93 ? 24.116 -1.993 -36.601 1.00 93.75 93 ALA A N 1
ATOM 729 C CA . ALA A 1 93 ? 25.526 -1.809 -36.247 1.00 93.75 93 ALA A CA 1
ATOM 730 C C . ALA A 1 93 ? 25.738 -1.608 -34.736 1.00 93.75 93 ALA A C 1
ATOM 732 O O . ALA A 1 93 ? 26.678 -2.167 -34.161 1.00 93.75 93 ALA A O 1
ATOM 733 N N . GLY A 1 94 ? 24.835 -0.877 -34.073 1.00 93.50 94 GLY A N 1
ATOM 734 C CA . GLY A 1 94 ? 24.832 -0.734 -32.615 1.00 93.50 94 GLY A CA 1
ATOM 735 C C . GLY A 1 94 ? 24.714 -2.079 -31.891 1.00 93.50 94 GLY A C 1
ATOM 736 O O . GLY A 1 94 ? 25.466 -2.337 -30.954 1.00 93.50 94 GLY A O 1
ATOM 737 N N . ALA A 1 95 ? 23.838 -2.972 -32.364 1.00 93.88 95 ALA A N 1
ATOM 738 C CA . ALA A 1 95 ? 23.644 -4.298 -31.770 1.00 93.88 95 ALA A CA 1
ATOM 739 C C . ALA A 1 95 ? 24.853 -5.217 -31.995 1.00 93.88 95 ALA A C 1
ATOM 741 O O . ALA A 1 95 ? 25.249 -5.968 -31.107 1.00 93.88 95 ALA A O 1
ATOM 742 N N . LEU A 1 96 ? 25.483 -5.126 -33.170 1.00 92.62 96 LEU A N 1
ATOM 743 C CA . LEU A 1 96 ? 26.674 -5.915 -33.504 1.00 92.62 96 LEU A CA 1
ATOM 744 C C . LEU A 1 96 ? 27.923 -5.480 -32.735 1.00 92.62 96 LEU A C 1
ATOM 746 O O . LEU A 1 96 ? 28.820 -6.284 -32.503 1.00 92.62 96 LEU A O 1
ATOM 750 N N . SER A 1 97 ? 27.972 -4.214 -32.332 1.00 93.56 97 SER A N 1
ATOM 751 C CA . SER A 1 97 ? 29.049 -3.660 -31.508 1.00 93.56 97 SER A CA 1
ATOM 752 C C . SER A 1 97 ? 28.758 -3.711 -30.007 1.00 93.56 97 SER A C 1
ATOM 754 O O . SER A 1 97 ? 29.564 -3.195 -29.235 1.00 93.56 97 SER A O 1
ATOM 756 N N . ALA A 1 98 ? 27.638 -4.322 -29.589 1.00 93.88 98 ALA A N 1
ATOM 757 C CA . ALA A 1 98 ? 27.189 -4.350 -28.194 1.00 93.88 98 ALA A CA 1
ATOM 758 C C . ALA A 1 98 ? 27.150 -2.938 -27.566 1.00 93.88 98 ALA A C 1
ATOM 760 O O . ALA A 1 98 ? 27.512 -2.730 -26.406 1.00 93.88 98 ALA A O 1
ATOM 761 N N . SER A 1 99 ? 26.754 -1.937 -28.358 1.00 97.19 99 SER A N 1
ATOM 762 C CA . SER A 1 99 ? 26.815 -0.534 -27.957 1.00 97.19 99 SER A CA 1
ATOM 763 C C . SER A 1 99 ? 25.739 -0.211 -26.912 1.00 97.19 99 SER A C 1
ATOM 765 O O . SER A 1 99 ? 24.554 -0.426 -27.180 1.00 97.19 99 SER A O 1
ATOM 767 N N . PRO A 1 100 ? 26.097 0.411 -25.772 1.00 97.69 100 PRO A N 1
ATOM 768 C CA . PRO A 1 100 ? 25.135 0.968 -24.822 1.00 97.69 100 PRO A CA 1
ATOM 769 C C . PRO A 1 100 ? 24.610 2.351 -25.252 1.00 97.69 100 PRO A C 1
ATOM 771 O O . PRO A 1 100 ? 23.992 3.049 -24.448 1.00 97.69 100 PRO A O 1
ATOM 774 N N . VAL A 1 101 ? 24.892 2.785 -26.484 1.00 98.31 101 VAL A N 1
ATOM 775 C CA . VAL A 1 101 ? 24.446 4.056 -27.069 1.00 98.31 101 VAL A CA 1
ATOM 776 C C . VAL A 1 101 ? 23.582 3.765 -28.290 1.00 98.31 101 VAL A C 1
ATOM 778 O O . VAL A 1 101 ? 24.034 3.098 -29.224 1.00 98.31 101 VAL A O 1
ATOM 781 N N . LEU A 1 102 ? 22.348 4.267 -28.280 1.00 98.38 102 LEU A N 1
ATOM 782 C CA . LEU A 1 102 ? 21.398 4.159 -29.384 1.00 98.38 102 LEU A CA 1
ATOM 783 C C . LEU A 1 102 ? 21.425 5.434 -30.217 1.00 98.38 102 LEU A C 1
ATOM 785 O O . LEU A 1 102 ? 21.232 6.531 -29.687 1.00 98.38 102 LEU A O 1
ATOM 789 N N . ARG A 1 103 ? 21.608 5.276 -31.528 1.00 98.25 103 ARG A N 1
ATOM 790 C CA . ARG A 1 103 ? 21.431 6.367 -32.484 1.00 98.25 103 ARG A CA 1
ATOM 791 C C . ARG A 1 103 ? 19.979 6.425 -32.917 1.00 98.25 103 ARG A C 1
ATOM 793 O O . ARG A 1 103 ? 19.383 5.424 -33.306 1.00 98.25 103 ARG A O 1
ATOM 800 N N . LEU A 1 104 ? 19.406 7.616 -32.894 1.00 97.62 104 LEU A N 1
ATOM 801 C CA . LEU A 1 104 ? 17.999 7.837 -33.222 1.00 97.62 104 LEU A CA 1
ATOM 802 C C . LEU A 1 104 ? 17.694 7.547 -34.702 1.00 97.62 104 LEU A C 1
ATOM 804 O O . LEU A 1 104 ? 16.548 7.270 -35.053 1.00 97.62 104 LEU A O 1
ATOM 808 N N . THR A 1 105 ? 18.708 7.620 -35.565 1.00 97.00 105 THR A N 1
ATOM 809 C CA . THR A 1 105 ? 18.634 7.306 -36.998 1.00 97.00 105 THR A CA 1
ATOM 810 C C . THR A 1 105 ? 18.653 5.804 -37.294 1.00 97.00 105 THR A C 1
ATOM 812 O O . THR A 1 105 ? 18.182 5.406 -38.363 1.00 97.00 105 THR A O 1
ATOM 815 N N . ASP A 1 106 ? 19.114 4.979 -36.348 1.00 96.94 106 ASP A N 1
ATOM 816 C CA . ASP A 1 106 ? 19.174 3.518 -36.485 1.00 96.94 106 ASP A CA 1
ATOM 817 C C . ASP A 1 106 ? 17.793 2.868 -36.276 1.00 96.94 106 ASP A C 1
ATOM 819 O O . ASP A 1 106 ? 17.571 1.733 -36.694 1.00 96.94 106 ASP A O 1
ATOM 823 N N . ILE A 1 107 ? 16.837 3.590 -35.680 1.00 97.75 107 ILE A N 1
ATOM 824 C CA . ILE A 1 107 ? 15.484 3.105 -35.372 1.00 97.75 107 ILE A CA 1
ATOM 825 C C . ILE A 1 107 ? 14.614 3.068 -36.641 1.00 97.75 107 ILE A C 1
ATOM 827 O O . ILE A 1 107 ? 14.524 4.046 -37.394 1.00 97.75 107 ILE A O 1
ATOM 831 N N . ASP A 1 108 ? 13.900 1.962 -36.863 1.00 97.06 108 ASP A N 1
ATOM 832 C CA . ASP A 1 108 ? 12.886 1.884 -37.913 1.00 97.06 108 ASP A CA 1
ATOM 833 C C . ASP A 1 108 ? 11.561 2.539 -37.489 1.00 97.06 108 ASP A C 1
ATOM 835 O O . ASP A 1 108 ? 10.718 1.958 -36.813 1.00 97.06 108 ASP A O 1
ATOM 839 N N . VAL A 1 109 ? 11.345 3.761 -37.971 1.00 96.62 109 VAL A N 1
ATOM 840 C CA . VAL A 1 109 ? 10.117 4.544 -37.761 1.00 96.62 109 VAL A CA 1
ATOM 841 C C . VAL A 1 109 ? 8.953 4.170 -38.692 1.00 96.62 109 VAL A C 1
ATOM 843 O O . VAL A 1 109 ? 7.952 4.892 -38.750 1.00 96.62 109 VAL A O 1
ATOM 846 N N . SER A 1 110 ? 9.062 3.083 -39.462 1.00 95.81 110 SER A N 1
ATOM 847 C CA . SER A 1 110 ? 7.940 2.567 -40.256 1.00 95.81 110 SER A CA 1
ATOM 848 C C . SER A 1 110 ? 6.839 1.974 -39.364 1.00 95.81 110 SER A C 1
ATOM 850 O O . SER A 1 110 ? 5.648 2.153 -39.645 1.00 95.81 110 SER A O 1
ATOM 852 N N . SER A 1 111 ? 7.224 1.374 -38.233 1.00 93.12 111 SER A N 1
ATOM 853 C CA . SER A 1 111 ? 6.320 0.839 -37.214 1.00 93.12 111 SER A CA 1
ATOM 854 C C . SER A 1 111 ? 5.879 1.911 -36.208 1.00 93.12 111 SER A C 1
ATOM 856 O O . SER A 1 111 ? 6.544 2.930 -36.013 1.00 93.12 111 SER A O 1
ATOM 858 N N . GLU A 1 112 ? 4.730 1.691 -35.563 1.00 95.19 112 GLU A N 1
ATOM 859 C CA . GLU A 1 112 ? 4.245 2.585 -34.502 1.00 95.19 112 GLU A CA 1
ATOM 860 C C . GLU A 1 112 ? 5.151 2.548 -33.268 1.00 95.19 112 GLU A C 1
ATOM 862 O O . GLU A 1 112 ? 5.470 3.587 -32.698 1.00 95.19 112 GLU A O 1
ATOM 867 N N . GLU A 1 113 ? 5.630 1.359 -32.898 1.00 96.00 113 GLU A N 1
ATOM 868 C CA . GLU A 1 113 ? 6.537 1.177 -31.765 1.00 96.00 113 GLU A CA 1
ATOM 869 C C . GLU A 1 113 ? 7.888 1.865 -32.010 1.00 96.00 113 GLU A C 1
ATOM 871 O O . GLU A 1 113 ? 8.371 2.588 -31.142 1.00 96.00 113 GLU A O 1
ATOM 876 N N . GLY A 1 114 ? 8.455 1.753 -33.216 1.00 97.06 114 GLY A N 1
ATOM 877 C CA . GLY A 1 114 ? 9.691 2.451 -33.573 1.00 97.06 114 GLY A CA 1
ATOM 878 C C . GLY A 1 114 ? 9.547 3.977 -33.579 1.00 97.06 114 GLY A C 1
ATOM 879 O O . GLY A 1 114 ? 10.436 4.679 -33.091 1.00 97.06 114 GLY A O 1
ATOM 880 N N . ARG A 1 115 ? 8.408 4.519 -34.048 1.00 97.56 115 ARG A N 1
ATOM 881 C CA . ARG A 1 115 ? 8.100 5.959 -33.905 1.00 97.56 115 ARG A CA 1
ATOM 882 C C . ARG A 1 115 ? 8.041 6.375 -32.442 1.00 97.56 115 ARG A C 1
ATOM 884 O O . ARG A 1 115 ? 8.705 7.336 -32.066 1.00 97.56 115 ARG A O 1
ATOM 891 N N . ARG A 1 116 ? 7.315 5.614 -31.621 1.00 97.44 116 ARG A N 1
ATOM 892 C CA . ARG A 1 116 ? 7.180 5.868 -30.184 1.00 97.44 116 ARG A CA 1
ATOM 893 C C . ARG A 1 116 ? 8.536 5.884 -29.476 1.00 97.44 116 ARG A C 1
ATOM 895 O O . ARG A 1 116 ? 8.803 6.817 -28.728 1.00 97.44 116 ARG A O 1
ATOM 902 N N . ILE A 1 117 ? 9.408 4.908 -29.740 1.00 98.06 117 ILE A N 1
ATOM 903 C CA . ILE A 1 117 ? 10.758 4.853 -29.151 1.00 98.06 117 ILE A CA 1
ATOM 904 C C . ILE A 1 117 ? 11.590 6.064 -29.578 1.00 98.06 117 ILE A C 1
ATOM 906 O O . ILE A 1 117 ? 12.240 6.689 -28.739 1.00 98.06 117 ILE A O 1
ATOM 910 N N . ARG A 1 118 ? 11.564 6.428 -30.867 1.00 98.12 118 ARG A N 1
ATOM 911 C CA . ARG A 1 118 ? 12.298 7.601 -31.358 1.00 98.12 118 ARG A CA 1
ATOM 912 C C . ARG A 1 118 ? 11.802 8.887 -30.700 1.00 98.12 118 ARG A C 1
ATOM 914 O O . ARG A 1 118 ? 12.621 9.674 -30.228 1.00 98.12 118 ARG A O 1
ATOM 921 N N . ASP A 1 119 ? 10.493 9.103 -30.659 1.00 97.62 119 ASP A N 1
ATOM 922 C CA . ASP A 1 119 ? 9.898 10.309 -30.078 1.00 97.62 119 ASP A CA 1
ATOM 923 C C . ASP A 1 119 ? 10.179 10.394 -28.569 1.00 97.62 119 ASP A C 1
ATOM 925 O O . ASP A 1 119 ? 10.537 11.464 -28.064 1.00 97.62 119 ASP A O 1
ATOM 929 N N . ALA A 1 120 ? 10.123 9.260 -27.863 1.00 97.62 120 ALA A N 1
ATOM 930 C CA . ALA A 1 120 ? 10.514 9.149 -26.460 1.00 97.62 120 ALA A CA 1
ATOM 931 C C . ALA A 1 120 ? 11.989 9.521 -26.244 1.00 97.62 120 ALA A C 1
ATOM 933 O O . ALA A 1 120 ? 12.292 10.362 -25.395 1.00 97.62 120 ALA A O 1
ATOM 934 N N . ALA A 1 121 ? 12.905 8.969 -27.046 1.00 98.00 121 ALA A N 1
ATOM 935 C CA . ALA A 1 121 ? 14.334 9.277 -26.973 1.00 98.00 121 ALA A CA 1
ATOM 936 C C . ALA A 1 121 ? 14.625 10.766 -27.252 1.00 98.00 121 ALA A C 1
ATOM 938 O O . ALA A 1 121 ? 15.411 11.395 -26.540 1.00 98.00 121 ALA A O 1
ATOM 939 N N . VAL A 1 122 ? 13.942 11.374 -28.228 1.00 97.94 122 VAL A N 1
ATOM 940 C CA . VAL A 1 122 ? 14.028 12.823 -28.491 1.00 97.94 122 VAL A CA 1
ATOM 941 C C . VAL A 1 122 ? 13.528 13.633 -27.289 1.00 97.94 122 VAL A C 1
ATOM 943 O O . VAL A 1 122 ? 14.168 14.611 -26.889 1.00 97.94 122 VAL A O 1
ATOM 946 N N . GLY A 1 123 ? 12.403 13.232 -26.690 1.00 96.50 123 GLY A N 1
ATOM 947 C CA . GLY A 1 123 ? 11.851 13.862 -25.489 1.00 96.50 123 GLY A CA 1
ATOM 948 C C . GLY A 1 123 ? 12.803 13.785 -24.291 1.00 96.50 123 GLY A C 1
ATOM 949 O O . GLY A 1 123 ? 12.992 14.776 -23.581 1.00 96.50 123 GLY A O 1
ATOM 950 N N . MET A 1 124 ? 13.463 12.643 -24.107 1.00 97.06 124 MET A N 1
ATOM 951 C CA . MET A 1 124 ? 14.492 12.430 -23.087 1.00 97.06 124 MET A CA 1
ATOM 952 C C . MET A 1 124 ? 15.707 13.333 -23.276 1.00 97.06 124 MET A C 1
ATOM 954 O O . MET A 1 124 ? 16.124 14.000 -22.329 1.00 97.06 124 MET A O 1
ATOM 958 N N . LEU A 1 125 ? 16.247 13.410 -24.495 1.00 97.94 125 LEU A N 1
ATOM 959 C CA . LEU A 1 125 ? 17.372 14.292 -24.812 1.00 97.94 125 LEU A CA 1
ATOM 960 C C . LEU A 1 125 ? 17.020 15.758 -24.548 1.00 97.94 125 LEU A C 1
ATOM 962 O O . LEU A 1 125 ? 17.804 16.491 -23.944 1.00 97.94 125 LEU A O 1
ATOM 966 N N . ALA A 1 126 ? 15.811 16.185 -24.917 1.00 96.56 126 ALA A N 1
ATOM 967 C CA . ALA A 1 126 ? 15.325 17.520 -24.585 1.00 96.56 126 ALA A CA 1
ATOM 968 C C . ALA A 1 126 ? 15.233 17.751 -23.064 1.00 96.56 126 ALA A C 1
ATOM 970 O O . ALA A 1 126 ? 15.620 18.824 -22.596 1.00 96.56 126 ALA A O 1
ATOM 971 N N . ARG A 1 127 ? 14.772 16.756 -22.292 1.00 94.06 127 ARG A N 1
ATOM 972 C CA . ARG A 1 127 ? 14.671 16.824 -20.823 1.00 94.06 127 ARG A CA 1
ATOM 973 C C . ARG A 1 127 ? 16.027 17.053 -20.153 1.00 94.06 127 ARG A C 1
ATOM 975 O O . ARG A 1 127 ? 16.098 17.849 -19.222 1.00 94.06 127 ARG A O 1
ATOM 982 N N . ILE A 1 128 ? 17.090 16.414 -20.642 1.00 95.56 128 ILE A N 1
ATOM 983 C CA . ILE A 1 128 ? 18.457 16.571 -20.108 1.00 95.56 128 ILE A CA 1
ATOM 984 C C . ILE A 1 128 ? 19.238 17.729 -20.758 1.00 95.56 128 ILE A C 1
ATOM 986 O O . ILE A 1 128 ? 20.458 17.808 -20.626 1.00 95.56 128 ILE A O 1
ATOM 990 N N . GLY A 1 129 ? 18.555 18.634 -21.471 1.00 95.88 129 GLY A N 1
ATOM 991 C CA . GLY A 1 129 ? 19.162 19.832 -22.066 1.00 95.88 129 GLY A CA 1
ATOM 992 C C . GLY A 1 129 ? 19.986 19.582 -23.334 1.00 95.88 129 GLY A C 1
ATOM 993 O O . GLY A 1 129 ? 20.688 20.480 -23.789 1.00 95.88 129 GLY A O 1
ATOM 994 N N . ARG A 1 130 ? 19.878 18.393 -23.930 1.00 96.06 130 ARG A N 1
ATOM 995 C CA . ARG A 1 130 ? 20.617 17.929 -25.118 1.00 96.06 130 ARG A CA 1
ATOM 996 C C . ARG A 1 130 ? 19.743 17.890 -26.370 1.00 96.06 130 ARG A C 1
ATOM 998 O O . ARG A 1 130 ? 19.816 16.993 -27.206 1.00 96.06 130 ARG A O 1
ATOM 1005 N N . LYS A 1 131 ? 18.838 18.861 -26.486 1.00 93.94 131 LYS A N 1
ATOM 1006 C CA . LYS A 1 131 ? 17.893 18.933 -27.603 1.00 93.94 131 LYS A CA 1
ATOM 1007 C C . LYS A 1 131 ? 18.648 19.043 -28.934 1.00 93.94 131 LYS A C 1
ATOM 1009 O O . LYS A 1 131 ? 19.411 19.984 -29.127 1.00 93.94 131 LYS A O 1
ATOM 1014 N N . GLY A 1 132 ? 18.350 18.138 -29.863 1.00 92.25 132 GLY A N 1
ATOM 1015 C CA . GLY A 1 132 ? 18.958 18.105 -31.197 1.00 92.25 132 GLY A CA 1
ATOM 1016 C C . GLY A 1 132 ? 20.161 17.169 -31.320 1.00 92.25 132 GLY A C 1
ATOM 1017 O O . GLY A 1 132 ? 20.653 17.001 -32.429 1.00 92.25 132 GLY A O 1
ATOM 1018 N N . GLU A 1 133 ? 20.610 16.544 -30.228 1.00 97.19 133 GLU A N 1
ATOM 1019 C CA . GLU A 1 133 ? 21.509 15.391 -30.318 1.00 97.19 133 GLU A CA 1
ATOM 1020 C C . GLU A 1 133 ? 20.776 14.183 -30.935 1.00 97.19 133 GLU A C 1
ATOM 1022 O O . GLU A 1 133 ? 19.553 14.062 -30.837 1.00 97.19 133 GLU A O 1
ATOM 1027 N N . GLU A 1 134 ? 21.532 13.297 -31.588 1.00 96.50 134 GLU A N 1
ATOM 1028 C CA . GLU A 1 134 ? 21.006 12.114 -32.289 1.00 96.50 134 GLU A CA 1
ATOM 1029 C C . GLU A 1 134 ? 21.403 10.792 -31.618 1.00 96.50 134 GLU A C 1
ATOM 1031 O O . GLU A 1 134 ? 21.139 9.722 -32.163 1.00 96.50 134 GLU A O 1
ATOM 1036 N N . GLU A 1 135 ? 22.017 10.844 -30.436 1.00 98.12 135 GLU A N 1
ATOM 1037 C CA . GLU A 1 135 ? 22.471 9.670 -29.690 1.00 98.12 135 GLU A CA 1
ATOM 1038 C C . GLU A 1 135 ? 22.045 9.774 -28.222 1.00 98.12 135 GLU A C 1
ATOM 1040 O O . GLU A 1 135 ? 22.170 10.837 -27.614 1.00 98.12 135 GLU A O 1
ATOM 1045 N N . ILE A 1 136 ? 21.563 8.671 -27.645 1.00 98.50 136 ILE A N 1
ATOM 1046 C CA . ILE A 1 136 ? 21.227 8.563 -26.219 1.00 98.50 136 ILE A CA 1
ATOM 1047 C C . ILE A 1 136 ? 21.851 7.296 -25.622 1.00 98.50 136 ILE A C 1
ATOM 1049 O O . ILE A 1 136 ? 21.796 6.221 -26.221 1.00 98.50 136 ILE A O 1
ATOM 1053 N N . SER A 1 137 ? 22.472 7.412 -24.446 1.00 98.50 137 SER A N 1
ATOM 1054 C CA . SER A 1 137 ? 23.111 6.284 -23.759 1.00 98.50 137 SER A CA 1
ATOM 1055 C C . SER A 1 137 ? 22.193 5.609 -22.738 1.00 98.50 137 SER A C 1
ATOM 1057 O O . SER A 1 137 ? 21.305 6.237 -22.158 1.00 98.50 137 SER A O 1
ATOM 1059 N N . LEU A 1 138 ? 22.457 4.331 -22.451 1.00 98.44 138 LEU A N 1
ATOM 1060 C CA . LEU A 1 138 ? 21.782 3.576 -21.391 1.00 98.44 138 LEU A CA 1
ATOM 1061 C C . LEU A 1 138 ? 21.877 4.287 -20.034 1.00 98.44 138 LEU A C 1
ATOM 1063 O O . LEU A 1 138 ? 20.909 4.338 -19.281 1.00 98.44 138 LEU A O 1
ATOM 1067 N N . GLU A 1 139 ? 23.044 4.855 -19.727 1.00 98.12 139 GLU A N 1
ATOM 1068 C CA . GLU A 1 139 ? 23.281 5.602 -18.490 1.00 98.12 139 GLU A CA 1
ATOM 1069 C C . GLU A 1 139 ? 22.372 6.834 -18.388 1.00 98.12 139 GLU A C 1
ATOM 1071 O O . GLU A 1 139 ? 21.763 7.066 -17.343 1.00 98.12 139 GLU A O 1
ATOM 1076 N N . GLN A 1 140 ? 22.215 7.591 -19.480 1.00 98.38 140 GLN A N 1
ATOM 1077 C CA . GLN A 1 140 ? 21.313 8.745 -19.520 1.00 98.38 140 GLN A CA 1
ATOM 1078 C C . GLN A 1 140 ? 19.861 8.320 -19.299 1.00 98.38 140 GLN A C 1
ATOM 1080 O O . GLN A 1 140 ? 19.168 8.925 -18.481 1.00 98.38 140 GLN A O 1
ATOM 1085 N N . VAL A 1 141 ? 19.410 7.256 -19.971 1.00 98.31 141 VAL A N 1
ATOM 1086 C CA . VAL A 1 141 ? 18.052 6.717 -19.797 1.00 98.31 141 VAL A CA 1
ATOM 1087 C C . VAL A 1 141 ? 17.812 6.285 -18.349 1.00 98.31 141 VAL A C 1
ATOM 1089 O O . VAL A 1 141 ? 16.798 6.658 -17.759 1.00 98.31 141 VAL A O 1
ATOM 1092 N N . ARG A 1 142 ? 18.766 5.577 -17.734 1.00 97.56 142 ARG A N 1
ATOM 1093 C CA . ARG A 1 142 ? 18.691 5.159 -16.323 1.00 97.56 142 ARG A CA 1
ATOM 1094 C C . ARG A 1 142 ? 18.675 6.336 -15.354 1.00 97.56 142 ARG A C 1
ATOM 1096 O O . ARG A 1 142 ? 17.925 6.310 -14.380 1.00 97.56 142 ARG A O 1
ATOM 1103 N N . SER A 1 143 ? 19.451 7.380 -15.632 1.00 96.94 143 SER A N 1
ATOM 1104 C CA . SER A 1 143 ? 19.429 8.618 -14.849 1.00 96.94 143 SER A CA 1
ATOM 1105 C C . SER A 1 143 ? 18.050 9.279 -14.906 1.00 96.94 143 SER A C 1
ATOM 1107 O O . SER A 1 143 ? 17.476 9.595 -13.866 1.00 96.94 143 SER A O 1
ATOM 1109 N N . ILE A 1 144 ? 17.479 9.420 -16.107 1.00 96.00 144 ILE A N 1
ATOM 1110 C CA . ILE A 1 144 ? 16.136 9.984 -16.311 1.00 96.00 144 ILE A CA 1
ATOM 1111 C C . ILE A 1 144 ? 15.077 9.150 -15.583 1.00 96.00 144 ILE A C 1
ATOM 1113 O O . ILE A 1 144 ? 14.243 9.708 -14.870 1.00 96.00 144 ILE A O 1
ATOM 1117 N N . LYS A 1 145 ? 15.132 7.822 -15.719 1.00 95.19 145 LYS A N 1
ATOM 1118 C CA . LYS A 1 145 ? 14.234 6.889 -15.029 1.00 95.19 145 LYS A CA 1
ATOM 1119 C C . LYS A 1 145 ? 14.285 7.083 -13.513 1.00 95.19 145 LYS A C 1
ATOM 1121 O O . LYS A 1 145 ? 13.248 7.300 -12.890 1.00 95.19 145 LYS A O 1
ATOM 1126 N N . SER A 1 146 ? 15.487 7.101 -12.935 1.00 93.81 146 SER A N 1
ATOM 1127 C CA . SER A 1 146 ? 15.687 7.309 -11.495 1.00 93.81 146 SER A CA 1
ATOM 1128 C C . SER A 1 146 ? 15.183 8.678 -11.022 1.00 93.81 146 SER A C 1
ATOM 1130 O O . SER A 1 146 ? 14.608 8.794 -9.942 1.00 93.81 146 SER A O 1
ATOM 1132 N N . GLU A 1 147 ? 15.349 9.737 -11.818 1.00 92.56 147 GLU A N 1
ATOM 1133 C CA . GLU A 1 147 ? 14.767 11.049 -11.510 1.00 92.56 147 GLU A CA 1
ATOM 1134 C C . GLU A 1 147 ? 13.235 11.037 -11.538 1.00 92.56 147 GLU A C 1
ATOM 1136 O O . GLU A 1 147 ? 12.598 11.693 -10.714 1.00 92.56 147 GLU A O 1
ATOM 1141 N N . MET A 1 148 ? 12.630 10.304 -12.473 1.00 91.88 148 MET A N 1
ATOM 1142 C CA . MET A 1 148 ? 11.175 10.183 -12.576 1.00 91.88 148 MET A CA 1
ATOM 1143 C C . MET A 1 148 ? 10.577 9.385 -11.413 1.00 91.88 148 MET A C 1
ATOM 1145 O O . MET A 1 148 ? 9.516 9.755 -10.914 1.00 91.88 148 MET A O 1
ATOM 1149 N N . GLU A 1 149 ? 11.262 8.346 -10.934 1.00 92.06 149 GLU A N 1
ATOM 1150 C CA . GLU A 1 149 ? 10.861 7.555 -9.757 1.00 92.06 149 GLU A CA 1
ATOM 1151 C C . GLU A 1 149 ? 10.844 8.375 -8.453 1.00 92.06 149 GLU A C 1
ATOM 1153 O O . GLU A 1 149 ? 10.083 8.061 -7.536 1.00 92.06 149 GLU A O 1
ATOM 1158 N N . LYS A 1 150 ? 11.618 9.468 -8.392 1.00 91.50 150 LYS A N 1
ATOM 1159 C CA . LYS A 1 150 ? 11.632 10.438 -7.277 1.00 91.50 150 LYS A CA 1
ATOM 1160 C C . LYS A 1 150 ? 10.500 11.465 -7.338 1.00 91.50 150 LYS A C 1
ATOM 1162 O O . LYS A 1 150 ? 10.379 12.300 -6.440 1.00 91.50 150 LYS A O 1
ATOM 1167 N N . SER A 1 151 ? 9.686 11.452 -8.395 1.00 92.38 151 SER A N 1
ATOM 1168 C CA . SER A 1 151 ? 8.495 12.297 -8.479 1.00 92.38 151 SER A CA 1
ATOM 1169 C C . SER A 1 151 ? 7.600 12.055 -7.257 1.00 92.38 151 SER A C 1
ATOM 1171 O O . SER A 1 151 ? 7.336 10.900 -6.946 1.00 92.38 151 SER A O 1
ATOM 1173 N N . PRO A 1 152 ? 7.061 13.095 -6.594 1.00 94.31 152 PRO A N 1
ATOM 1174 C CA . PRO A 1 152 ? 6.151 12.918 -5.458 1.00 94.31 152 PRO A CA 1
ATOM 1175 C C . PRO A 1 152 ? 4.851 12.162 -5.774 1.00 94.31 152 PRO A C 1
ATOM 1177 O O . PRO A 1 152 ? 4.119 11.780 -4.861 1.00 94.31 152 PRO A O 1
ATOM 1180 N N . VAL A 1 153 ? 4.535 12.010 -7.061 1.00 95.12 153 VAL A N 1
ATOM 1181 C CA . VAL A 1 153 ? 3.461 11.152 -7.561 1.00 95.12 153 VAL A CA 1
ATOM 1182 C C . VAL A 1 153 ? 4.085 10.112 -8.478 1.00 95.12 153 VAL A C 1
ATOM 1184 O O . VAL A 1 153 ? 4.640 10.464 -9.528 1.00 95.12 153 VAL A O 1
ATOM 1187 N N . SER A 1 154 ? 3.964 8.847 -8.096 1.00 93.62 154 SER A N 1
ATOM 1188 C CA . SER A 1 154 ? 4.454 7.720 -8.881 1.00 93.62 154 SER A CA 1
ATOM 1189 C C . SER A 1 154 ? 3.569 7.421 -10.098 1.00 93.62 154 SER A C 1
ATOM 1191 O O . SER A 1 154 ? 2.405 7.824 -10.183 1.00 93.62 154 SER A O 1
ATOM 1193 N N . ALA A 1 155 ? 4.103 6.622 -11.024 1.00 89.50 155 ALA A N 1
ATOM 1194 C CA . ALA A 1 155 ? 3.368 6.100 -12.176 1.00 89.50 155 ALA A CA 1
ATOM 1195 C C . ALA A 1 155 ? 2.110 5.296 -11.781 1.00 89.50 155 ALA A C 1
ATOM 1197 O O . ALA A 1 155 ? 1.071 5.403 -12.426 1.00 89.50 155 ALA A O 1
ATOM 1198 N N . ASN A 1 156 ? 2.155 4.541 -10.679 1.00 89.12 156 ASN A N 1
ATOM 1199 C CA . ASN A 1 156 ? 0.996 3.796 -10.171 1.00 89.12 156 ASN A CA 1
ATOM 1200 C C . ASN A 1 156 ? 0.040 4.648 -9.306 1.00 89.12 156 ASN A C 1
ATOM 1202 O O . ASN A 1 156 ? -0.882 4.106 -8.697 1.00 89.12 156 ASN A O 1
ATOM 1206 N N . GLY A 1 157 ? 0.226 5.972 -9.260 1.00 93.62 157 GLY A N 1
ATOM 1207 C CA . GLY A 1 157 ? -0.677 6.890 -8.564 1.00 93.62 157 GLY A CA 1
ATOM 1208 C C . GLY A 1 157 ? -0.572 6.831 -7.039 1.00 93.62 157 GLY A C 1
ATOM 1209 O O . GLY A 1 157 ? -1.549 7.117 -6.352 1.00 93.62 157 GLY A O 1
ATOM 1210 N N . VAL A 1 158 ? 0.589 6.456 -6.503 1.00 96.69 158 VAL A N 1
ATOM 1211 C CA . VAL A 1 158 ? 0.913 6.587 -5.078 1.00 96.69 158 VAL A CA 1
ATOM 1212 C C . VAL A 1 158 ? 1.431 8.003 -4.840 1.00 96.69 158 VAL A C 1
ATOM 1214 O O . VAL A 1 158 ? 2.369 8.453 -5.496 1.00 96.69 158 VAL A O 1
ATOM 1217 N N . VAL A 1 159 ? 0.795 8.717 -3.913 1.00 97.56 159 VAL A N 1
ATOM 1218 C CA . VAL A 1 159 ? 1.033 10.142 -3.659 1.00 97.56 159 VAL A CA 1
ATOM 1219 C C . VAL A 1 159 ? 1.757 10.333 -2.330 1.00 97.56 159 VAL A C 1
ATOM 1221 O O . VAL A 1 159 ? 1.288 9.878 -1.283 1.00 97.56 159 VAL A O 1
ATOM 1224 N N . LEU A 1 160 ? 2.883 11.042 -2.367 1.00 97.19 160 LEU A N 1
ATOM 1225 C CA . LEU A 1 160 ? 3.611 11.506 -1.189 1.00 97.19 160 LEU A CA 1
ATOM 1226 C C . LEU A 1 160 ? 3.116 12.889 -0.740 1.00 97.19 160 LEU A C 1
ATOM 1228 O O . LEU A 1 160 ? 2.514 13.634 -1.516 1.00 97.19 160 LEU A O 1
ATOM 1232 N N . ALA A 1 161 ? 3.392 13.272 0.508 1.00 95.62 161 ALA A N 1
ATOM 1233 C CA . ALA A 1 161 ? 2.984 14.578 1.038 1.00 95.62 161 ALA A CA 1
ATOM 1234 C C . ALA A 1 161 ? 3.573 15.743 0.218 1.00 95.62 161 ALA A C 1
ATOM 1236 O O . ALA A 1 161 ? 2.917 16.759 -0.010 1.00 95.62 161 ALA A O 1
ATOM 1237 N N . GLU A 1 162 ? 4.788 15.568 -0.297 1.00 94.56 162 GLU A N 1
ATOM 1238 C CA . GLU A 1 162 ? 5.517 16.530 -1.122 1.00 94.56 162 GLU A CA 1
ATOM 1239 C C . GLU A 1 162 ? 4.830 16.832 -2.467 1.00 94.56 162 GLU A C 1
ATOM 1241 O O . GLU A 1 162 ? 5.180 17.811 -3.126 1.00 94.56 162 GLU A O 1
ATOM 1246 N N . ALA A 1 163 ? 3.827 16.041 -2.869 1.00 94.12 163 ALA A N 1
ATOM 1247 C CA . ALA A 1 163 ? 3.060 16.258 -4.094 1.00 94.12 163 ALA A CA 1
ATOM 1248 C C . ALA A 1 163 ? 2.143 17.488 -4.036 1.00 94.12 163 ALA A C 1
ATOM 1250 O O . ALA A 1 163 ? 1.710 17.982 -5.078 1.00 94.12 163 ALA A O 1
ATOM 1251 N N . SER A 1 164 ? 1.842 17.994 -2.837 1.00 95.19 164 SER A N 1
ATOM 1252 C CA . SER A 1 164 ? 1.002 19.175 -2.646 1.00 95.19 164 SER A CA 1
ATOM 1253 C C . SER A 1 164 ? 1.764 20.309 -1.969 1.00 95.19 164 SER A C 1
ATOM 1255 O O . SER A 1 164 ? 2.559 20.092 -1.059 1.00 95.19 164 SER A O 1
ATOM 1257 N N . LYS A 1 165 ? 1.472 21.552 -2.366 1.00 94.00 165 LYS A N 1
ATOM 1258 C CA . LYS A 1 165 ? 1.886 22.755 -1.621 1.00 94.00 165 LYS A CA 1
ATOM 1259 C C . LYS A 1 165 ? 0.874 23.158 -0.545 1.00 94.00 165 LYS A C 1
ATOM 1261 O O . LYS A 1 165 ? 1.224 23.945 0.324 1.00 94.00 165 LYS A O 1
ATOM 1266 N N . ASP A 1 166 ? -0.342 22.618 -0.602 1.00 96.19 166 ASP A N 1
ATOM 1267 C CA . ASP A 1 166 ? -1.405 22.859 0.373 1.00 96.19 166 ASP A CA 1
ATOM 1268 C C . ASP A 1 166 ? -1.151 22.033 1.642 1.00 96.19 166 ASP A C 1
ATOM 1270 O O . ASP A 1 166 ? -1.135 20.798 1.598 1.00 96.19 166 ASP A O 1
ATOM 1274 N N . ASP A 1 167 ? -0.944 22.713 2.771 1.00 95.69 167 ASP A N 1
ATOM 1275 C CA . ASP A 1 167 ? -0.637 22.066 4.050 1.00 95.69 167 ASP A CA 1
ATOM 1276 C C . ASP A 1 167 ? -1.808 21.242 4.603 1.00 95.69 167 ASP A C 1
ATOM 1278 O O . ASP A 1 167 ? -1.589 20.258 5.310 1.00 95.69 167 ASP A O 1
ATOM 1282 N N . GLY A 1 168 ? -3.045 21.577 4.235 1.00 96.00 168 GLY A N 1
ATOM 1283 C CA . GLY A 1 168 ? -4.221 20.786 4.574 1.00 96.00 168 GLY A CA 1
ATOM 1284 C C . GLY A 1 168 ? -4.258 19.456 3.819 1.00 96.00 168 GLY A C 1
ATOM 1285 O O . GLY A 1 168 ? -4.539 18.423 4.423 1.00 96.00 168 GLY A O 1
ATOM 1286 N N . ILE A 1 169 ? -3.900 19.438 2.530 1.00 97.06 169 ILE A N 1
ATOM 1287 C CA . ILE A 1 169 ? -3.738 18.184 1.771 1.00 97.06 169 ILE A CA 1
ATOM 1288 C C . ILE A 1 169 ? -2.585 17.348 2.341 1.00 97.06 169 ILE A C 1
ATOM 1290 O O . ILE A 1 169 ? -2.731 16.134 2.472 1.00 97.06 169 ILE A O 1
ATOM 1294 N N . LYS A 1 170 ? -1.460 17.966 2.727 1.00 97.62 170 LYS A N 1
ATOM 1295 C CA . LYS A 1 170 ? -0.351 17.244 3.380 1.00 97.62 170 LYS A CA 1
ATOM 1296 C C . LYS A 1 170 ? -0.788 16.595 4.691 1.00 97.62 170 LYS A C 1
ATOM 1298 O O . LYS A 1 170 ? -0.497 15.423 4.916 1.00 97.62 170 LYS A O 1
ATOM 1303 N N . ALA A 1 171 ? -1.498 17.342 5.538 1.00 96.94 171 ALA A N 1
ATOM 1304 C CA . ALA A 1 171 ? -2.030 16.828 6.797 1.00 96.94 171 ALA A CA 1
ATOM 1305 C C . ALA A 1 171 ? -3.028 15.684 6.562 1.00 96.94 171 ALA A C 1
ATOM 1307 O O . ALA A 1 171 ? -2.969 14.670 7.253 1.00 96.94 171 ALA A O 1
ATOM 1308 N N . PHE A 1 172 ? -3.885 15.810 5.547 1.00 97.94 172 PHE A N 1
ATOM 1309 C CA . PHE A 1 172 ? -4.824 14.763 5.159 1.00 97.94 172 PHE A CA 1
ATOM 1310 C C . PHE A 1 172 ? -4.111 13.484 4.697 1.00 97.94 172 PHE A C 1
ATOM 1312 O O . PHE A 1 172 ? -4.448 12.397 5.158 1.00 97.94 172 PHE A O 1
ATOM 1319 N N . LEU A 1 173 ? -3.079 13.598 3.853 1.00 98.06 173 LEU A N 1
ATOM 1320 C CA . LEU A 1 173 ? -2.248 12.460 3.438 1.00 98.06 173 LEU A CA 1
ATOM 1321 C C . LEU A 1 173 ? -1.562 11.785 4.636 1.00 98.06 173 LEU A C 1
ATOM 1323 O O . LEU A 1 173 ? -1.553 10.558 4.727 1.00 98.06 173 LEU A O 1
ATOM 1327 N N . ALA A 1 174 ? -1.030 12.572 5.575 1.00 97.38 174 ALA A N 1
ATOM 1328 C CA . ALA A 1 174 ? -0.399 12.052 6.787 1.00 97.38 174 ALA A CA 1
ATOM 1329 C C . ALA A 1 174 ? -1.393 11.300 7.690 1.00 97.38 174 ALA A C 1
ATOM 1331 O O . ALA A 1 174 ? -1.061 10.238 8.216 1.00 97.38 174 ALA A O 1
ATOM 1332 N N . ASP A 1 175 ? -2.619 11.804 7.836 1.00 97.50 175 ASP A N 1
ATOM 1333 C CA . ASP A 1 175 ? -3.661 11.132 8.618 1.00 97.50 175 ASP A CA 1
ATOM 1334 C C . ASP A 1 175 ? -4.119 9.821 7.978 1.00 97.50 175 ASP A C 1
ATOM 1336 O O . ASP A 1 175 ? -4.341 8.840 8.690 1.00 97.50 175 ASP A O 1
ATOM 1340 N N . ILE A 1 176 ? -4.241 9.778 6.647 1.00 97.88 176 ILE A N 1
ATOM 1341 C CA . ILE A 1 176 ? -4.542 8.535 5.924 1.00 97.88 176 ILE A CA 1
ATOM 1342 C C . ILE A 1 176 ? -3.455 7.499 6.232 1.00 97.88 176 ILE A C 1
ATOM 1344 O O . ILE A 1 176 ? -3.767 6.399 6.686 1.00 97.88 176 ILE A O 1
ATOM 1348 N N . LEU A 1 177 ? -2.178 7.867 6.087 1.00 97.19 177 LEU A N 1
ATOM 1349 C CA . LEU A 1 177 ? -1.056 6.973 6.390 1.00 97.19 177 LEU A CA 1
ATOM 1350 C C . LEU A 1 177 ? -1.073 6.474 7.840 1.00 97.19 177 LEU A C 1
ATOM 1352 O O . LEU A 1 177 ? -0.874 5.285 8.082 1.00 97.19 177 LEU A O 1
ATOM 1356 N N . ALA A 1 178 ? -1.336 7.364 8.799 1.00 96.56 178 ALA A N 1
ATOM 1357 C CA . ALA A 1 178 ? -1.353 7.029 10.222 1.00 96.56 178 ALA A CA 1
ATOM 1358 C C . ALA A 1 178 ? -2.521 6.113 10.627 1.00 96.56 178 ALA A C 1
ATOM 1360 O O . ALA A 1 178 ? -2.439 5.442 11.656 1.00 96.56 178 ALA A O 1
ATOM 1361 N N . THR A 1 179 ? -3.609 6.093 9.852 1.00 96.38 179 THR A N 1
ATOM 1362 C CA . THR A 1 179 ? -4.835 5.368 10.215 1.00 96.38 179 THR A CA 1
ATOM 1363 C C . THR A 1 179 ? -5.028 4.076 9.440 1.00 96.38 179 THR A C 1
ATOM 1365 O O . THR A 1 179 ? -5.326 3.047 10.046 1.00 96.38 179 THR A O 1
ATOM 1368 N N . VAL A 1 180 ? -4.838 4.103 8.120 1.00 96.19 180 VAL A N 1
ATOM 1369 C CA . VAL A 1 180 ? -5.106 2.956 7.239 1.00 96.19 180 VAL A CA 1
ATOM 1370 C C . VAL A 1 180 ? -3.851 2.384 6.579 1.00 96.19 180 VAL A C 1
ATOM 1372 O O . VAL A 1 180 ? -3.948 1.357 5.903 1.00 96.19 180 VAL A O 1
ATOM 1375 N N . GLY A 1 181 ? -2.687 2.999 6.806 1.00 95.88 181 GLY A N 1
ATOM 1376 C CA . GLY A 1 181 ? -1.410 2.612 6.211 1.00 95.88 181 GLY A CA 1
ATOM 1377 C C . GLY A 1 181 ? -1.157 3.257 4.846 1.00 95.88 181 GLY A C 1
ATOM 1378 O O . GLY A 1 181 ? -1.901 4.128 4.396 1.00 95.88 181 GLY A O 1
ATOM 1379 N N . GLY A 1 182 ? -0.078 2.825 4.190 1.00 96.25 182 GLY A N 1
ATOM 1380 C CA . GLY A 1 182 ? 0.372 3.335 2.895 1.00 96.25 182 GLY A CA 1
ATOM 1381 C C . GLY A 1 182 ? 0.707 2.228 1.903 1.00 96.25 182 GLY A C 1
ATOM 1382 O O . GLY A 1 182 ? 0.766 1.052 2.258 1.00 96.25 182 GLY A O 1
ATOM 1383 N N . SER A 1 183 ? 0.921 2.636 0.656 1.00 97.00 183 SER A N 1
ATOM 1384 C CA . SER A 1 183 ? 1.502 1.803 -0.396 1.00 97.00 183 SER A CA 1
ATOM 1385 C C . SER A 1 183 ? 2.969 2.189 -0.625 1.00 97.00 183 SER A C 1
ATOM 1387 O O . SER A 1 183 ? 3.303 3.376 -0.515 1.00 97.00 183 SER A O 1
ATOM 1389 N N . PRO A 1 184 ? 3.847 1.235 -0.990 1.00 96.44 184 PRO A N 1
ATOM 1390 C CA . PRO A 1 184 ? 5.226 1.538 -1.355 1.00 96.44 184 PRO A CA 1
ATOM 1391 C C . PRO A 1 184 ? 5.304 2.516 -2.533 1.00 96.44 184 PRO A C 1
ATOM 1393 O O . PRO A 1 184 ? 4.640 2.337 -3.556 1.00 96.44 184 PRO A O 1
ATOM 1396 N N . HIS A 1 185 ? 6.144 3.535 -2.388 1.00 95.88 185 HIS A N 1
ATOM 1397 C CA . HIS A 1 185 ? 6.519 4.466 -3.444 1.00 95.88 185 HIS A CA 1
ATOM 1398 C C . HIS A 1 185 ? 7.914 4.095 -3.991 1.00 95.88 185 HIS A C 1
ATOM 1400 O O . HIS A 1 185 ? 8.765 3.698 -3.193 1.00 95.88 185 HIS A O 1
ATOM 1406 N N . PRO A 1 186 ? 8.198 4.249 -5.302 1.00 92.25 186 PRO A N 1
ATOM 1407 C CA . PRO A 1 186 ? 9.514 3.939 -5.884 1.00 92.25 186 PRO A CA 1
ATOM 1408 C C . PRO A 1 186 ? 10.708 4.630 -5.197 1.00 92.25 186 PRO A C 1
ATOM 1410 O O . PRO A 1 186 ? 11.764 4.031 -5.048 1.00 92.25 186 PRO A O 1
ATOM 1413 N N . ASP A 1 187 ? 10.514 5.845 -4.675 1.00 89.94 187 ASP A N 1
ATOM 1414 C CA . ASP A 1 187 ? 11.486 6.580 -3.831 1.00 89.94 187 ASP A CA 1
ATOM 1415 C C . ASP A 1 187 ? 11.730 5.962 -2.423 1.00 89.94 187 ASP A C 1
ATOM 1417 O O . ASP A 1 187 ? 12.343 6.573 -1.552 1.00 89.94 187 ASP A O 1
ATOM 1421 N N . GLY A 1 188 ? 11.201 4.768 -2.133 1.00 92.19 188 GLY A N 1
ATOM 1422 C CA . GLY A 1 188 ? 11.396 4.042 -0.868 1.00 92.19 188 GLY A CA 1
ATOM 1423 C C . GLY A 1 188 ? 10.508 4.491 0.301 1.00 92.19 188 GLY A C 1
ATOM 1424 O O . GLY A 1 188 ? 10.539 3.886 1.373 1.00 92.19 188 GLY A O 1
ATOM 1425 N N . LYS A 1 189 ? 9.690 5.532 0.113 1.00 95.06 189 LYS A N 1
ATOM 1426 C CA . LYS A 1 189 ? 8.720 6.030 1.105 1.00 95.06 189 LYS A CA 1
ATOM 1427 C C . LYS A 1 189 ? 7.380 5.287 1.025 1.00 95.06 189 LYS A C 1
ATOM 1429 O O . LYS A 1 189 ? 7.101 4.564 0.074 1.00 95.06 189 LYS A O 1
ATOM 1434 N N . GLN A 1 190 ? 6.527 5.501 2.026 1.00 97.25 190 GLN A N 1
ATOM 1435 C CA . GLN A 1 190 ? 5.119 5.096 1.996 1.00 97.25 190 GLN A CA 1
ATOM 1436 C C . GLN A 1 190 ? 4.253 6.282 1.564 1.00 97.25 190 GLN A C 1
ATOM 1438 O O . GLN A 1 190 ? 4.434 7.390 2.070 1.00 97.25 190 GLN A O 1
ATOM 1443 N N . GLY A 1 191 ? 3.317 6.049 0.648 1.00 97.12 191 GLY A N 1
ATOM 1444 C CA . GLY A 1 191 ? 2.390 7.067 0.155 1.00 97.12 191 GLY A CA 1
ATOM 1445 C C . GLY A 1 191 ? 0.944 6.589 0.123 1.00 97.12 191 GLY A C 1
ATOM 1446 O O . GLY A 1 191 ? 0.629 5.451 0.473 1.00 97.12 191 GLY A O 1
ATOM 1447 N N . VAL A 1 192 ? 0.048 7.473 -0.303 1.00 98.25 192 VAL A N 1
ATOM 1448 C CA . VAL A 1 192 ? -1.391 7.205 -0.373 1.00 98.25 192 VAL A CA 1
ATOM 1449 C C . VAL A 1 192 ? -1.784 6.907 -1.812 1.00 98.25 192 VAL A C 1
ATOM 1451 O O . VAL A 1 192 ? -1.639 7.758 -2.688 1.00 98.25 192 VAL A O 1
ATOM 1454 N N . GLY A 1 193 ? -2.295 5.701 -2.052 1.00 97.31 193 GLY A N 1
ATOM 1455 C CA . GLY A 1 193 ? -2.950 5.330 -3.300 1.00 97.31 193 GLY A CA 1
ATOM 1456 C C . GLY A 1 193 ? -4.474 5.423 -3.203 1.00 97.31 193 GLY A C 1
ATOM 1457 O O . GLY A 1 193 ? -5.047 5.805 -2.178 1.00 97.31 193 GLY A O 1
ATOM 1458 N N . LYS A 1 194 ? -5.149 5.023 -4.286 1.00 96.75 194 LYS A N 1
ATOM 1459 C CA . LYS A 1 194 ? -6.618 4.996 -4.362 1.00 96.75 194 LYS A CA 1
ATOM 1460 C C . LYS A 1 194 ? -7.242 4.139 -3.255 1.00 96.75 194 LYS A C 1
ATOM 1462 O O . LYS A 1 194 ? -8.191 4.575 -2.617 1.00 96.75 194 LYS A O 1
ATOM 1467 N N . GLU A 1 195 ? -6.692 2.951 -3.015 1.00 97.38 195 GLU A N 1
ATOM 1468 C CA . GLU A 1 195 ? -7.217 2.012 -2.019 1.00 97.38 195 GLU A CA 1
ATOM 1469 C C . GLU A 1 195 ? -7.179 2.594 -0.601 1.00 97.38 195 GLU A C 1
ATOM 1471 O O . GLU A 1 195 ? -8.177 2.542 0.115 1.00 97.38 195 GLU A O 1
ATOM 1476 N N . GLN A 1 196 ? -6.058 3.212 -0.210 1.00 98.06 196 GLN A N 1
ATOM 1477 C CA . GLN A 1 196 ? -5.927 3.835 1.109 1.00 98.06 196 GLN A CA 1
ATOM 1478 C C . GLN A 1 196 ? -6.886 5.019 1.262 1.00 98.06 196 GLN A C 1
ATOM 1480 O O . GLN A 1 196 ? -7.533 5.152 2.299 1.00 98.06 196 GLN A O 1
ATOM 1485 N N . LEU A 1 197 ? -7.031 5.852 0.227 1.00 98.00 197 LEU A N 1
ATOM 1486 C CA . LEU A 1 197 ? -7.991 6.954 0.251 1.00 98.00 197 LEU A CA 1
ATOM 1487 C C . LEU A 1 197 ? -9.431 6.449 0.423 1.00 98.00 197 LEU A C 1
ATOM 1489 O O . LEU A 1 197 ? -10.161 6.958 1.272 1.00 98.00 197 LEU A O 1
ATOM 1493 N N . ASP A 1 198 ? -9.844 5.457 -0.364 1.00 97.56 198 ASP A N 1
ATOM 1494 C CA . ASP A 1 198 ? -11.209 4.928 -0.317 1.00 97.56 198 ASP A CA 1
ATOM 1495 C C . ASP A 1 198 ? -11.493 4.249 1.035 1.00 97.56 198 ASP A C 1
ATOM 1497 O O . ASP A 1 198 ? -12.547 4.483 1.635 1.00 97.56 198 ASP A O 1
ATOM 1501 N N . LYS A 1 199 ? -10.525 3.491 1.571 1.00 97.00 199 LYS A N 1
ATOM 1502 C CA . LYS A 1 199 ? -10.614 2.877 2.903 1.00 97.00 199 LYS A CA 1
ATOM 1503 C C . LYS A 1 199 ? -10.744 3.925 4.007 1.00 97.00 199 LYS A C 1
ATOM 1505 O O . LYS A 1 199 ? -11.631 3.807 4.849 1.00 97.00 199 LYS A O 1
ATOM 1510 N N . PHE A 1 200 ? -9.919 4.972 3.978 1.00 97.38 200 PHE A N 1
ATOM 1511 C CA . PHE A 1 200 ? -10.001 6.067 4.944 1.00 97.38 200 PHE A CA 1
ATOM 1512 C C . PHE A 1 200 ? -11.381 6.726 4.937 1.00 97.38 200 PHE A C 1
ATOM 1514 O O . PHE A 1 200 ? -11.969 6.947 5.992 1.00 97.38 200 PHE A O 1
ATOM 1521 N N . LEU A 1 201 ? -11.917 7.031 3.752 1.00 96.38 201 LEU A N 1
ATOM 1522 C CA . LEU A 1 201 ? -13.220 7.684 3.625 1.00 96.38 201 LEU A CA 1
ATOM 1523 C C . LEU A 1 201 ? -14.359 6.795 4.136 1.00 96.38 201 LEU A C 1
ATOM 1525 O O . LEU A 1 201 ? -15.257 7.293 4.816 1.00 96.38 201 LEU A O 1
ATOM 1529 N N . ALA A 1 202 ? -14.310 5.493 3.851 1.00 94.94 202 ALA A N 1
ATOM 1530 C CA . ALA A 1 202 ? -15.293 4.536 4.349 1.00 94.94 202 ALA A CA 1
ATOM 1531 C C . ALA A 1 202 ? -15.252 4.418 5.882 1.00 94.94 202 ALA A C 1
ATOM 1533 O O . ALA A 1 202 ? -16.295 4.476 6.535 1.00 94.94 202 ALA A O 1
ATOM 1534 N N . GLU A 1 203 ? -14.057 4.305 6.468 1.00 95.38 203 GLU A N 1
ATOM 1535 C CA . GLU A 1 203 ? -13.888 4.245 7.923 1.00 95.38 203 GLU A CA 1
ATOM 1536 C C . GLU A 1 203 ? -14.287 5.565 8.602 1.00 95.38 203 GLU A C 1
ATOM 1538 O O . GLU A 1 203 ? -14.918 5.546 9.662 1.00 95.38 203 GLU A O 1
ATOM 1543 N N . ALA A 1 204 ? -13.979 6.710 7.982 1.00 94.81 204 ALA A N 1
ATOM 1544 C CA . ALA A 1 204 ? -14.333 8.028 8.502 1.00 94.81 204 ALA A CA 1
ATOM 1545 C C . ALA A 1 204 ? -15.852 8.187 8.572 1.00 94.81 204 ALA A C 1
ATOM 1547 O O . ALA A 1 204 ? -16.381 8.636 9.588 1.00 94.81 204 ALA A O 1
ATOM 1548 N N . GLU A 1 205 ? -16.557 7.800 7.510 1.00 92.88 205 GLU A N 1
ATOM 1549 C CA . GLU A 1 205 ? -18.012 7.893 7.456 1.00 92.88 205 GLU A CA 1
ATOM 1550 C C . GLU A 1 205 ? -18.680 6.922 8.434 1.00 92.88 205 GLU A C 1
ATOM 1552 O O . GLU A 1 205 ? -19.556 7.328 9.197 1.00 92.88 205 GLU A O 1
ATOM 1557 N N . ALA A 1 206 ? -18.213 5.672 8.506 1.00 92.50 206 ALA A N 1
ATOM 1558 C CA . ALA A 1 206 ? -18.711 4.705 9.483 1.00 92.50 206 ALA A CA 1
ATOM 1559 C C . ALA A 1 206 ? -18.549 5.217 10.926 1.00 92.50 206 ALA A C 1
ATOM 1561 O O . ALA A 1 206 ? -19.481 5.125 11.731 1.00 92.50 206 ALA A O 1
ATOM 1562 N N . TYR A 1 207 ? -17.398 5.820 11.244 1.00 93.75 207 TYR A N 1
ATOM 1563 C CA . TYR A 1 207 ? -17.157 6.414 12.556 1.00 93.75 207 TYR A CA 1
ATOM 1564 C C . TYR A 1 207 ? -18.063 7.621 12.826 1.00 93.75 207 TYR A C 1
ATOM 1566 O O . TYR A 1 207 ? -18.595 7.750 13.928 1.00 93.75 207 TYR A O 1
ATOM 1574 N N . ARG A 1 208 ? -18.279 8.493 11.833 1.00 91.38 208 ARG A N 1
ATOM 1575 C CA . ARG A 1 208 ? -19.180 9.652 11.955 1.00 91.38 208 ARG A CA 1
ATOM 1576 C C . ARG A 1 208 ? -20.624 9.228 12.207 1.00 91.38 208 ARG A C 1
ATOM 1578 O O . ARG A 1 208 ? -21.262 9.805 13.086 1.00 91.38 208 ARG A O 1
ATOM 1585 N N . ILE A 1 209 ? -21.119 8.224 11.481 1.00 90.81 209 ILE A N 1
ATOM 1586 C CA . ILE A 1 209 ? -22.465 7.660 11.668 1.00 90.81 209 ILE A CA 1
ATOM 1587 C C . ILE A 1 209 ? -22.600 7.106 13.088 1.00 90.81 209 ILE A C 1
ATOM 1589 O O . ILE A 1 209 ? -23.510 7.501 13.818 1.00 90.81 209 ILE A O 1
ATOM 1593 N N . TRP A 1 210 ? -21.653 6.265 13.516 1.00 92.25 210 TRP A N 1
ATOM 1594 C CA . TRP A 1 210 ? -21.627 5.725 14.877 1.00 92.25 210 TRP A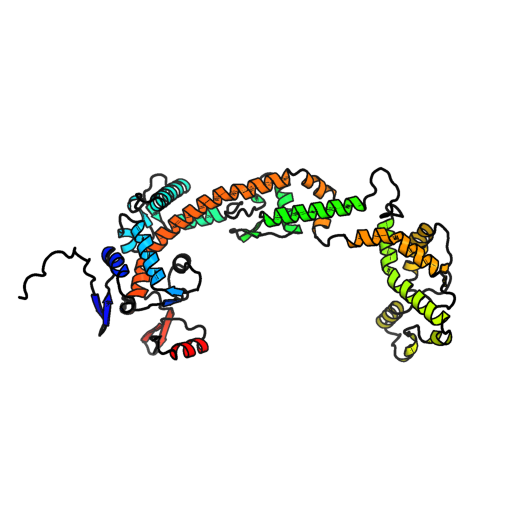 CA 1
ATOM 1595 C C . TRP A 1 210 ? -21.600 6.835 15.939 1.00 92.25 210 TRP A C 1
ATOM 1597 O O . TRP A 1 210 ? -22.368 6.797 16.901 1.00 92.25 210 TRP A O 1
ATOM 1607 N N . TYR A 1 211 ? -20.753 7.852 15.762 1.00 90.38 211 TYR A N 1
ATOM 1608 C CA . TYR A 1 211 ? -20.647 8.965 16.703 1.00 90.38 211 TYR A CA 1
ATOM 1609 C C . TYR A 1 211 ? -21.959 9.755 16.790 1.00 90.38 211 TYR A C 1
ATOM 1611 O O . TYR A 1 211 ? -22.391 10.107 17.886 1.00 90.38 211 TYR A O 1
ATOM 1619 N N . ALA A 1 212 ? -22.617 10.007 15.655 1.00 89.12 212 ALA A N 1
ATOM 1620 C CA . ALA A 1 212 ? -23.881 10.734 15.599 1.00 89.12 212 ALA A CA 1
ATOM 1621 C C . ALA A 1 212 ? -25.027 9.999 16.317 1.00 89.12 212 ALA A C 1
ATOM 1623 O O . ALA A 1 212 ? -25.822 10.665 16.980 1.00 89.12 212 ALA A O 1
ATOM 1624 N N . GLU A 1 213 ? -25.087 8.660 16.250 1.00 88.44 213 GLU A N 1
ATOM 1625 C CA . GLU A 1 213 ? -26.077 7.853 16.990 1.00 88.44 213 GLU A CA 1
ATOM 1626 C C . GLU A 1 213 ? -26.000 8.095 18.508 1.00 88.44 213 GLU A C 1
ATOM 1628 O O . GLU A 1 213 ? -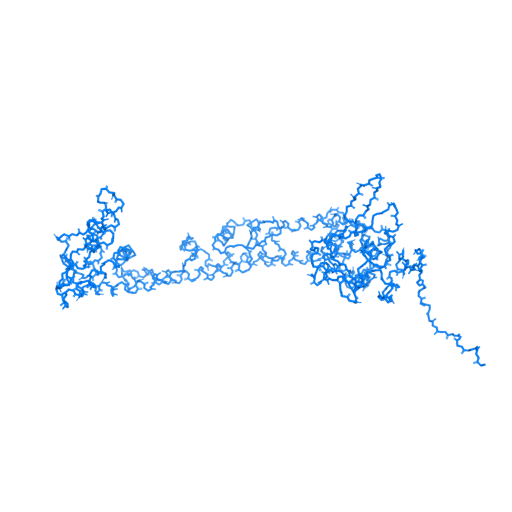27.028 8.201 19.176 1.00 88.44 213 GLU A O 1
ATOM 1633 N N . GLY A 1 214 ? -24.786 8.205 19.054 1.00 85.94 214 GLY A N 1
ATOM 1634 C CA . GLY A 1 214 ? -24.563 8.422 20.485 1.00 85.94 214 GLY A CA 1
ATOM 1635 C C . GLY A 1 214 ? -24.549 9.885 20.915 1.00 85.94 214 GLY A C 1
ATOM 1636 O O . GLY A 1 214 ? -24.547 10.167 22.113 1.00 85.94 214 GLY A O 1
ATOM 1637 N N . ASN A 1 215 ? -24.529 10.831 19.976 1.00 83.25 215 ASN A N 1
ATOM 1638 C CA . ASN A 1 215 ? -24.388 12.241 20.307 1.00 83.25 215 ASN A CA 1
ATOM 1639 C C . ASN A 1 215 ? -25.726 12.863 20.748 1.00 83.25 215 ASN A C 1
ATOM 1641 O O . ASN A 1 215 ? -26.778 12.649 20.139 1.00 83.25 215 ASN A O 1
ATOM 1645 N N . LEU A 1 216 ? -25.683 13.698 21.788 1.00 78.56 216 LEU A N 1
ATOM 1646 C CA . LEU A 1 216 ? -26.836 14.446 22.297 1.00 78.56 216 LEU A CA 1
ATOM 1647 C C . LEU A 1 216 ? -27.148 15.628 21.363 1.00 78.56 216 LEU A C 1
ATOM 1649 O O . LEU A 1 216 ? -26.797 16.776 21.626 1.00 78.56 216 LEU A O 1
ATOM 1653 N N . THR A 1 217 ? -27.785 15.347 20.230 1.00 67.94 217 THR A N 1
ATOM 1654 C CA . THR A 1 217 ? -28.215 16.372 19.267 1.00 67.94 217 THR A CA 1
ATOM 1655 C C . THR A 1 217 ? -29.544 17.027 19.684 1.00 67.94 217 THR A C 1
ATOM 1657 O O . THR A 1 217 ? -30.311 16.492 20.489 1.00 67.94 217 THR A O 1
ATOM 1660 N N . ASN A 1 218 ? -29.836 18.213 19.136 1.00 64.75 218 ASN A N 1
ATOM 1661 C CA . ASN A 1 218 ? -31.124 18.918 19.275 1.00 64.75 218 ASN A CA 1
ATOM 1662 C C . ASN A 1 218 ? -31.524 19.327 20.709 1.00 64.75 218 ASN A C 1
ATOM 1664 O O . ASN A 1 218 ? -32.708 19.349 21.041 1.00 64.75 218 ASN A O 1
ATOM 1668 N N . GLY A 1 219 ? -30.556 19.640 21.578 1.00 66.56 219 GLY A N 1
ATOM 1669 C CA . GLY A 1 219 ? -30.828 20.153 22.930 1.00 66.56 219 GLY A CA 1
ATOM 1670 C C . GLY A 1 219 ? -31.401 19.121 23.911 1.00 66.56 219 GLY A C 1
ATOM 1671 O O . GLY A 1 219 ? -31.796 19.480 25.023 1.00 66.56 219 GLY A O 1
ATOM 1672 N N . LYS A 1 220 ? -31.442 17.836 23.532 1.00 77.94 220 LYS A N 1
ATOM 1673 C CA . LYS A 1 220 ? -31.846 16.748 24.428 1.00 77.94 220 LYS A CA 1
ATOM 1674 C C . LYS A 1 220 ? -30.779 16.534 25.501 1.00 77.94 220 LYS A C 1
ATOM 1676 O O . LYS A 1 220 ? -29.610 16.341 25.191 1.00 77.94 220 LYS A O 1
ATOM 1681 N N . LYS A 1 221 ? -31.195 16.511 26.770 1.00 82.50 221 LYS A N 1
ATOM 1682 C CA . LYS A 1 221 ? -30.301 16.222 27.907 1.00 82.50 221 LYS A CA 1
ATOM 1683 C C . LYS A 1 221 ? -30.022 14.724 28.094 1.00 82.50 221 LYS A C 1
ATOM 1685 O O . LYS A 1 221 ? -29.038 14.380 28.734 1.00 82.50 221 LYS A O 1
ATOM 1690 N N . ARG A 1 222 ? -30.894 13.854 27.569 1.00 89.81 222 ARG A N 1
ATOM 1691 C CA . ARG A 1 222 ? -30.835 12.384 27.660 1.00 89.81 222 ARG A CA 1
ATOM 1692 C C . ARG A 1 222 ? -31.403 11.755 26.385 1.00 89.81 222 ARG A C 1
ATOM 1694 O O . ARG A 1 222 ? -32.279 12.342 25.744 1.00 89.81 222 ARG A O 1
ATOM 1701 N N . THR A 1 223 ? -30.930 10.566 26.038 1.00 91.94 223 THR A N 1
ATOM 1702 C CA . THR A 1 223 ? -31.476 9.705 24.972 1.00 91.94 223 THR A CA 1
ATOM 1703 C C . THR A 1 223 ? -31.496 8.257 25.457 1.00 91.94 223 THR A C 1
ATOM 1705 O O . THR A 1 223 ? -30.939 7.964 26.508 1.00 91.94 223 THR A O 1
ATOM 1708 N N . GLU A 1 224 ? -32.093 7.331 24.703 1.00 91.00 224 GLU A N 1
ATOM 1709 C CA . GLU A 1 224 ? -32.012 5.900 25.043 1.00 91.00 224 GLU A CA 1
ATOM 1710 C C . GLU A 1 224 ? -30.563 5.376 25.043 1.00 91.00 224 GLU A C 1
ATOM 1712 O O . GLU A 1 224 ? -30.237 4.485 25.815 1.00 91.00 224 GLU A O 1
ATOM 1717 N N . ILE A 1 225 ? -29.679 5.944 24.209 1.00 93.38 225 ILE A N 1
ATOM 1718 C CA . ILE A 1 225 ? -28.245 5.595 24.157 1.00 93.38 225 ILE A CA 1
ATOM 1719 C C . ILE A 1 225 ? -27.446 6.322 25.249 1.00 93.38 225 ILE A C 1
ATOM 1721 O O . ILE A 1 225 ? -26.436 5.807 25.722 1.00 93.38 225 ILE A O 1
ATOM 1725 N N . MET A 1 226 ? -27.891 7.510 25.664 1.00 94.56 226 MET A N 1
ATOM 1726 C CA . MET A 1 226 ? -27.279 8.318 26.722 1.00 94.56 226 MET A CA 1
ATOM 1727 C C . MET A 1 226 ? -28.295 8.582 27.847 1.00 94.56 226 MET A C 1
ATOM 1729 O O . MET A 1 226 ? -28.730 9.728 28.027 1.00 94.56 226 MET A O 1
ATOM 1733 N N . PRO A 1 227 ? -28.725 7.542 28.587 1.00 94.19 227 PRO A N 1
ATOM 1734 C CA . PRO A 1 227 ? -29.804 7.648 29.567 1.00 94.19 227 PRO A CA 1
ATOM 1735 C C . PRO A 1 227 ? -29.450 8.516 30.786 1.00 94.19 227 PRO A C 1
ATOM 1737 O O . PRO A 1 227 ? -30.347 9.086 31.405 1.00 94.19 227 PRO A O 1
ATOM 1740 N N . LEU A 1 228 ? -28.161 8.715 31.086 1.00 94.12 228 LEU A N 1
ATOM 1741 C CA . LEU A 1 228 ? -27.676 9.686 32.081 1.00 94.12 228 LEU A CA 1
ATOM 1742 C C . LEU A 1 228 ? -27.121 10.968 31.442 1.00 94.12 228 LEU A C 1
ATOM 1744 O O . LEU A 1 228 ? -26.489 11.778 32.111 1.00 94.12 228 LEU A O 1
ATOM 1748 N N . GLY A 1 229 ? -27.358 11.184 30.147 1.00 93.31 229 GLY A N 1
ATOM 1749 C CA . GLY A 1 229 ? -26.796 12.322 29.427 1.00 93.31 229 GLY A CA 1
ATOM 1750 C C . GLY A 1 229 ? -25.271 12.207 29.286 1.00 93.31 229 GLY A C 1
ATOM 1751 O O . GLY A 1 229 ? -24.783 11.095 29.058 1.00 93.31 229 GLY A O 1
ATOM 1752 N N . PRO A 1 230 ? -24.512 13.315 29.413 1.00 90.75 230 PRO A N 1
ATOM 1753 C CA . PRO A 1 230 ? -23.053 13.324 29.256 1.00 90.75 230 PRO A CA 1
ATOM 1754 C C . PRO A 1 230 ? -22.300 12.376 30.198 1.00 90.75 230 PRO A C 1
ATOM 1756 O O . PRO A 1 230 ? -21.211 11.927 29.853 1.00 90.75 230 PRO A O 1
ATOM 1759 N N . ASP A 1 231 ? -22.891 12.031 31.345 1.00 93.25 231 ASP A N 1
ATOM 1760 C CA . ASP A 1 231 ? -22.275 11.150 32.343 1.00 93.25 231 ASP A CA 1
ATOM 1761 C C . ASP A 1 231 ? -22.398 9.660 31.984 1.00 93.25 231 ASP A C 1
ATOM 1763 O O . ASP A 1 231 ? -21.717 8.821 32.576 1.00 93.25 231 ASP A O 1
ATOM 1767 N N . THR A 1 232 ? -23.230 9.310 30.991 1.00 95.31 232 THR A N 1
ATOM 1768 C CA . THR A 1 232 ? -23.494 7.913 30.601 1.00 95.31 232 THR A CA 1
ATOM 1769 C C . THR A 1 232 ? -22.218 7.115 30.312 1.00 95.31 232 THR A C 1
ATOM 1771 O O . THR A 1 232 ? -22.103 6.024 30.867 1.00 95.31 232 THR A O 1
ATOM 1774 N N . PRO A 1 233 ? -21.244 7.590 29.502 1.00 92.81 233 PRO A N 1
ATOM 1775 C CA . PRO A 1 233 ? -20.052 6.797 29.196 1.00 92.81 233 PRO A CA 1
ATOM 1776 C C . PRO A 1 233 ? -19.213 6.488 30.443 1.00 92.81 233 PRO A C 1
ATOM 1778 O O . PRO A 1 233 ? -18.727 5.369 30.607 1.00 92.81 233 PRO A O 1
ATOM 1781 N N . THR A 1 234 ? -19.077 7.460 31.349 1.00 95.25 234 THR A N 1
ATOM 1782 C CA . THR A 1 234 ? -18.347 7.292 32.613 1.00 95.25 234 THR A CA 1
ATOM 1783 C C . THR A 1 234 ? -19.077 6.319 33.539 1.00 95.25 234 THR A C 1
ATOM 1785 O O . THR A 1 234 ? -18.462 5.385 34.057 1.00 95.25 234 THR A O 1
ATOM 1788 N N . ALA A 1 235 ? -20.395 6.482 33.687 1.00 96.69 235 ALA A N 1
ATOM 1789 C CA . ALA A 1 235 ? -21.246 5.599 34.480 1.00 96.69 235 ALA A CA 1
ATOM 1790 C C . ALA A 1 235 ? -21.239 4.155 33.949 1.00 96.69 235 ALA A C 1
ATOM 1792 O O . ALA A 1 235 ? -21.101 3.205 34.720 1.00 96.69 235 ALA A O 1
ATOM 1793 N N . TYR A 1 236 ? -21.321 3.979 32.628 1.00 96.50 236 TYR A N 1
ATOM 1794 C CA . TYR A 1 236 ? -21.275 2.664 31.998 1.00 96.50 236 TYR A CA 1
ATOM 1795 C C . TYR A 1 236 ? -19.905 1.996 32.147 1.00 96.50 236 TYR A C 1
ATOM 1797 O O . TYR A 1 236 ? -19.843 0.805 32.436 1.00 96.50 236 TYR A O 1
ATOM 1805 N N . SER A 1 237 ? -18.807 2.746 32.013 1.00 95.88 237 SER A N 1
ATOM 1806 C CA . SER A 1 237 ? -17.453 2.226 32.255 1.00 95.88 237 SER A CA 1
ATOM 1807 C C . SER A 1 237 ? -17.294 1.709 33.690 1.00 95.88 237 SER A C 1
ATOM 1809 O O . SER A 1 237 ? -16.795 0.601 33.913 1.00 95.88 237 SER A O 1
ATOM 1811 N N . LEU A 1 238 ? -17.808 2.462 34.670 1.00 97.12 238 LEU A N 1
ATOM 1812 C CA . LEU A 1 238 ? -17.831 2.035 36.067 1.00 97.12 238 LEU A CA 1
ATOM 1813 C C . LEU A 1 238 ? -18.679 0.769 36.252 1.00 97.12 238 LEU A C 1
ATOM 1815 O O . LEU A 1 238 ? -18.199 -0.191 36.855 1.00 97.12 238 LEU A O 1
ATOM 1819 N N . LEU A 1 239 ? -19.884 0.723 35.675 1.00 97.12 239 LEU A N 1
ATOM 1820 C CA . LEU A 1 239 ? -20.739 -0.466 35.682 1.00 97.12 239 LEU A CA 1
ATOM 1821 C C . LEU A 1 239 ? -20.034 -1.683 35.080 1.00 97.12 239 LEU A C 1
ATOM 1823 O O . LEU A 1 239 ? -19.996 -2.737 35.712 1.00 97.12 239 LEU A O 1
ATOM 1827 N N . ALA A 1 240 ? -19.441 -1.543 33.895 1.00 96.00 240 ALA A N 1
ATOM 1828 C CA . ALA A 1 240 ? -18.759 -2.623 33.191 1.00 96.00 240 ALA A CA 1
ATOM 1829 C C . ALA A 1 240 ? -17.594 -3.198 34.012 1.00 96.00 240 ALA A C 1
ATOM 1831 O O . ALA A 1 240 ? -17.407 -4.414 34.033 1.00 96.00 240 ALA A O 1
ATOM 1832 N N . SER A 1 241 ? -16.866 -2.350 34.750 1.00 95.88 241 SER A N 1
ATOM 1833 C CA . SER A 1 241 ? -15.727 -2.776 35.577 1.00 95.88 241 SER A CA 1
ATOM 1834 C C . SER A 1 241 ? -16.099 -3.707 36.742 1.00 95.88 241 SER A C 1
ATOM 1836 O O . SER A 1 241 ? -15.281 -4.529 37.150 1.00 95.88 241 SER A O 1
ATOM 1838 N N . VAL A 1 242 ? -17.331 -3.618 37.262 1.00 96.19 242 VAL A N 1
ATOM 1839 C CA . VAL A 1 242 ? -17.812 -4.422 38.406 1.00 96.19 242 VAL A CA 1
ATOM 1840 C C . VAL A 1 242 ? -18.956 -5.375 38.052 1.00 96.19 242 VAL A C 1
ATOM 1842 O O . VAL A 1 242 ? -19.296 -6.240 38.861 1.00 96.19 242 VAL A O 1
ATOM 1845 N N . ARG A 1 243 ? -19.526 -5.282 36.841 1.00 96.81 243 ARG A N 1
ATOM 1846 C CA . ARG A 1 243 ? -20.671 -6.092 36.387 1.00 96.81 243 ARG A CA 1
ATOM 1847 C C . ARG A 1 243 ? -20.428 -7.582 36.582 1.00 96.81 243 ARG A C 1
ATOM 1849 O O . ARG A 1 243 ? -21.239 -8.239 37.222 1.00 96.81 243 ARG A O 1
ATOM 1856 N N . GLY A 1 244 ? -19.291 -8.099 36.108 1.00 96.69 244 GLY A N 1
ATOM 1857 C CA . GLY A 1 244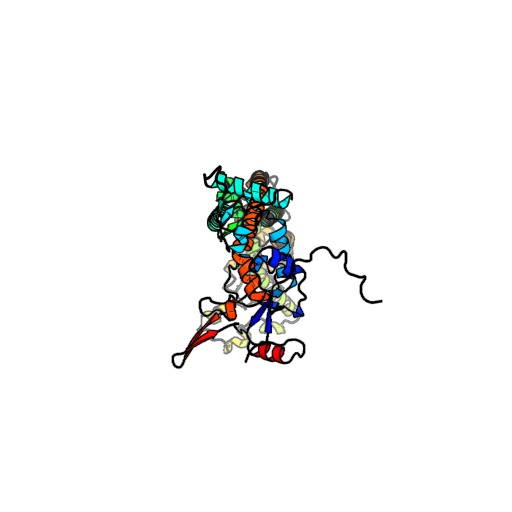 ? -18.971 -9.526 36.231 1.00 96.69 244 GLY A CA 1
ATOM 1858 C C . GLY A 1 244 ? -18.930 -10.008 37.685 1.00 96.69 244 GLY A C 1
ATOM 1859 O O . GLY A 1 244 ? -19.342 -11.125 37.987 1.00 96.69 244 GLY A O 1
ATOM 1860 N N . LYS A 1 245 ? -18.501 -9.141 38.608 1.00 95.88 245 LYS A N 1
ATOM 1861 C CA . LYS A 1 245 ? -18.445 -9.437 40.041 1.00 95.88 245 LYS A CA 1
ATOM 1862 C C . LYS A 1 245 ? -19.810 -9.390 40.724 1.00 95.88 245 LYS A C 1
ATOM 1864 O O . LYS A 1 245 ? -20.090 -10.236 41.570 1.00 95.88 245 LYS A O 1
ATOM 1869 N N . LEU A 1 246 ? -20.672 -8.458 40.330 1.00 97.50 246 LEU A N 1
ATOM 1870 C CA . LEU A 1 246 ? -22.059 -8.408 40.800 1.00 97.50 246 LEU A CA 1
ATOM 1871 C C . LEU A 1 246 ? -22.894 -9.565 40.241 1.00 97.50 246 LEU A C 1
ATOM 1873 O O . LEU A 1 246 ? -23.650 -10.187 40.983 1.00 97.50 246 LEU A O 1
ATOM 1877 N N . ASP A 1 247 ? -22.715 -9.916 38.966 1.00 97.56 247 ASP A N 1
ATOM 1878 C CA . ASP A 1 247 ? -23.367 -11.083 38.363 1.00 97.56 247 ASP A CA 1
ATOM 1879 C C . ASP A 1 247 ? -22.919 -12.387 39.048 1.00 97.56 247 ASP A C 1
ATOM 1881 O O . ASP A 1 247 ? -23.759 -13.241 39.342 1.00 97.56 247 ASP A O 1
ATOM 1885 N N . GLN A 1 248 ? -21.624 -12.518 39.375 1.00 95.31 248 GLN A N 1
ATOM 1886 C CA . GLN A 1 248 ? -21.103 -13.625 40.188 1.00 95.31 248 GLN A CA 1
ATOM 1887 C C . GLN A 1 248 ? -21.780 -13.674 41.564 1.00 95.31 248 GLN A C 1
ATOM 1889 O O . GLN A 1 248 ? -22.245 -14.737 41.974 1.00 95.31 248 GLN A O 1
ATOM 1894 N N . TYR A 1 249 ? -21.856 -12.541 42.263 1.00 95.69 249 TYR A N 1
ATOM 1895 C CA . TYR A 1 249 ? -22.472 -12.447 43.587 1.00 95.69 249 TYR A CA 1
ATOM 1896 C C . TYR A 1 249 ? -23.937 -12.891 43.574 1.00 95.69 249 TYR A C 1
ATOM 1898 O O . TYR A 1 249 ? -24.306 -13.802 44.312 1.00 95.69 249 TYR A O 1
ATOM 1906 N N . PHE A 1 250 ? -24.765 -12.336 42.683 1.00 97.38 250 PHE A N 1
ATOM 1907 C CA . PHE A 1 250 ? -26.173 -12.732 42.606 1.00 97.38 250 PHE A CA 1
ATOM 1908 C C . PHE A 1 250 ? -26.343 -14.192 42.168 1.00 97.38 250 PHE A C 1
ATOM 1910 O O . PHE A 1 250 ? -27.249 -14.867 42.654 1.00 97.38 250 PHE A O 1
ATOM 1917 N N . ALA A 1 251 ? -25.449 -14.730 41.331 1.00 95.06 251 ALA A N 1
ATOM 1918 C CA . ALA A 1 251 ? -25.440 -16.160 41.025 1.00 95.06 251 ALA A CA 1
ATOM 1919 C C . ALA A 1 251 ? -25.184 -17.034 42.261 1.00 95.06 251 ALA A C 1
ATOM 1921 O O . ALA A 1 251 ? -25.862 -18.047 42.436 1.00 95.06 251 ALA A O 1
ATOM 1922 N N . GLN A 1 252 ? -24.264 -16.630 43.136 1.00 93.75 252 GLN A N 1
ATOM 1923 C CA . GLN A 1 252 ? -23.999 -17.321 44.399 1.00 93.75 252 GLN A CA 1
ATOM 1924 C C . GLN A 1 252 ? -25.188 -17.197 45.361 1.00 93.75 252 GLN A C 1
ATOM 1926 O O . GLN A 1 252 ? -25.623 -18.206 45.912 1.00 93.75 252 GLN A O 1
ATOM 1931 N N . CYS A 1 253 ? -25.791 -16.010 45.481 1.00 94.44 253 CYS A N 1
ATOM 1932 C CA . CYS A 1 253 ? -27.010 -15.806 46.270 1.00 94.44 253 CYS A CA 1
ATOM 1933 C C . CYS A 1 253 ? -28.161 -16.713 45.803 1.00 94.44 253 CYS A C 1
ATOM 1935 O O . CYS A 1 253 ? -28.849 -17.300 46.634 1.00 94.44 253 CYS A O 1
ATOM 1937 N N . ARG A 1 254 ? -28.349 -16.898 44.484 1.00 95.12 254 ARG A N 1
ATOM 1938 C CA . ARG A 1 254 ? -29.357 -17.832 43.940 1.00 95.12 254 ARG A CA 1
ATOM 1939 C C . ARG A 1 254 ? -29.107 -19.277 44.367 1.00 95.12 254 ARG A C 1
ATOM 1941 O O . ARG A 1 254 ? -30.059 -19.979 44.694 1.00 95.12 254 ARG A O 1
ATOM 1948 N N . ILE A 1 255 ? -27.851 -19.724 44.372 1.00 92.81 255 ILE A N 1
ATOM 1949 C CA . ILE A 1 255 ? -27.519 -21.085 44.813 1.00 92.81 255 ILE A CA 1
ATOM 1950 C C . ILE A 1 255 ? -27.767 -21.240 46.322 1.00 92.81 255 ILE A C 1
ATOM 1952 O O . ILE A 1 255 ? -28.263 -22.279 46.748 1.00 92.81 255 ILE A O 1
ATOM 1956 N N . LEU A 1 256 ? -27.505 -20.208 47.127 1.00 92.38 256 LEU A N 1
ATOM 1957 C CA . LEU A 1 256 ? -27.797 -20.234 48.566 1.00 92.38 256 LEU A CA 1
ATOM 1958 C C . LEU A 1 256 ? -29.284 -20.188 48.896 1.00 92.38 256 LEU A C 1
ATOM 1960 O O . LEU A 1 256 ? -29.711 -20.833 49.849 1.00 92.38 256 LEU A O 1
ATOM 1964 N N . ALA A 1 257 ? -30.072 -19.469 48.100 1.00 92.31 257 ALA A N 1
ATOM 1965 C CA . ALA A 1 257 ? -31.527 -19.504 48.192 1.00 92.31 257 ALA A CA 1
ATOM 1966 C C . ALA A 1 257 ? -32.089 -20.902 47.879 1.00 92.31 257 ALA A C 1
ATOM 1968 O O . ALA A 1 257 ? -33.137 -21.271 48.404 1.00 92.31 257 ALA A O 1
ATOM 1969 N N . LEU A 1 258 ? -31.395 -21.679 47.036 1.00 93.12 258 LEU A N 1
ATOM 1970 C CA . LEU A 1 258 ? -31.752 -23.063 46.726 1.00 93.12 258 LEU A CA 1
ATOM 1971 C C . LEU A 1 258 ? -31.334 -24.035 47.843 1.00 93.12 258 LEU A C 1
ATOM 1973 O O . LEU A 1 258 ? -32.123 -24.897 48.221 1.00 93.12 258 LEU A O 1
ATOM 1977 N N . ASP A 1 259 ? -30.106 -23.914 48.357 1.00 91.38 259 ASP A N 1
ATOM 1978 C CA . ASP A 1 259 ? -29.596 -24.729 49.465 1.00 91.38 259 ASP A CA 1
ATOM 1979 C C . ASP A 1 259 ? -28.587 -23.948 50.323 1.00 91.38 259 ASP A C 1
ATOM 1981 O O . ASP A 1 259 ? -27.421 -23.764 49.957 1.00 91.38 259 ASP A O 1
ATOM 1985 N N . ALA A 1 260 ? -29.024 -23.540 51.517 1.00 85.94 260 ALA A N 1
ATOM 1986 C CA . ALA A 1 260 ? -28.215 -22.767 52.459 1.00 85.94 260 ALA A CA 1
ATOM 1987 C C . ALA A 1 260 ? -26.947 -23.504 52.933 1.00 85.94 260 ALA A C 1
ATOM 1989 O O . ALA A 1 260 ? -25.984 -22.865 53.361 1.00 85.94 260 ALA A O 1
ATOM 1990 N N . ARG A 1 261 ? -26.889 -24.840 52.819 1.00 85.81 261 ARG A N 1
ATOM 1991 C CA . ARG A 1 261 ? -25.702 -25.632 53.197 1.00 85.81 261 ARG A CA 1
ATOM 1992 C C . ARG A 1 261 ? -24.500 -25.358 52.295 1.00 85.81 261 ARG A C 1
ATOM 1994 O O . ARG A 1 261 ? -23.378 -25.710 52.648 1.00 85.81 261 ARG A O 1
ATOM 2001 N N . LEU A 1 262 ? -24.713 -24.729 51.140 1.00 83.75 262 LEU A N 1
ATOM 2002 C CA . LEU A 1 262 ? -23.657 -24.400 50.187 1.00 83.75 262 LEU A CA 1
ATOM 2003 C C . LEU A 1 262 ? -22.896 -23.110 50.542 1.00 83.75 262 LEU A C 1
ATOM 2005 O O . LEU A 1 262 ? -21.944 -22.785 49.838 1.00 83.75 262 LEU A O 1
ATOM 2009 N N . ALA A 1 263 ? -23.244 -22.413 51.634 1.00 77.00 263 ALA A N 1
ATOM 2010 C CA . ALA A 1 263 ? -22.585 -21.174 52.084 1.00 77.00 263 ALA A CA 1
ATOM 2011 C C . ALA A 1 263 ? -21.056 -21.299 52.164 1.00 77.00 263 ALA A C 1
ATOM 2013 O O . ALA A 1 263 ? -20.337 -20.463 51.620 1.00 77.00 263 ALA A O 1
ATOM 2014 N N . GLY A 1 264 ? -20.552 -22.406 52.718 1.00 72.44 264 GLY A N 1
ATOM 2015 C CA . GLY A 1 264 ? -19.112 -22.665 52.845 1.00 72.44 264 GLY A CA 1
ATOM 2016 C C . GLY A 1 264 ? -18.367 -22.935 51.529 1.00 72.44 264 GLY A C 1
ATOM 2017 O O . GLY A 1 264 ? -17.150 -23.106 51.544 1.00 72.44 264 GLY A O 1
ATOM 2018 N N . ASN A 1 265 ? -19.060 -22.993 50.385 1.00 74.19 265 ASN A N 1
ATOM 2019 C CA . ASN A 1 265 ? -18.449 -23.263 49.080 1.00 74.19 265 ASN A CA 1
ATOM 2020 C C . ASN A 1 265 ? -18.087 -21.998 48.291 1.00 74.19 265 ASN A C 1
ATOM 2022 O O . ASN A 1 265 ? -17.396 -22.099 47.276 1.00 74.19 265 ASN A O 1
ATOM 2026 N N . PHE A 1 266 ? -18.543 -20.821 48.721 1.00 70.12 266 PHE A N 1
ATOM 2027 C CA . PHE A 1 266 ? -18.400 -19.580 47.963 1.00 70.12 266 PHE A CA 1
ATOM 2028 C C . PHE A 1 266 ? -17.290 -18.698 48.534 1.00 70.12 266 PHE A C 1
ATOM 2030 O O . PHE A 1 266 ? -17.537 -17.681 49.166 1.00 70.12 266 PHE A O 1
ATOM 2037 N N . GLY A 1 267 ? -16.039 -19.080 48.278 1.00 63.41 267 GLY A N 1
ATOM 2038 C CA . GLY A 1 267 ? -14.886 -18.239 48.586 1.00 63.41 267 GLY A CA 1
ATOM 2039 C C . GLY A 1 267 ? -13.556 -18.987 48.461 1.00 63.41 267 GLY A C 1
ATOM 2040 O O . GLY A 1 267 ? -13.480 -20.159 48.830 1.00 63.41 267 GLY A O 1
ATOM 2041 N N . PRO A 1 268 ? -12.485 -18.333 47.978 1.00 58.03 268 PRO A N 1
ATOM 2042 C CA . PRO A 1 268 ? -11.147 -18.933 47.915 1.00 58.03 268 PRO A CA 1
ATOM 2043 C C . PRO A 1 268 ? -10.537 -19.236 49.302 1.00 58.03 268 PRO A C 1
ATOM 2045 O O . PRO A 1 268 ? -9.552 -19.959 49.394 1.00 58.03 268 PRO A O 1
ATOM 2048 N N . LEU A 1 269 ? -11.159 -18.752 50.386 1.00 61.81 269 LEU A N 1
ATOM 2049 C CA . LEU A 1 269 ? -10.790 -19.039 51.778 1.00 61.81 269 LEU A CA 1
ATOM 2050 C C . LEU A 1 269 ? -11.106 -20.473 52.237 1.00 61.81 269 LEU A C 1
ATOM 2052 O O . LEU A 1 269 ? -10.672 -20.870 53.311 1.00 61.81 269 LEU A O 1
ATOM 2056 N N . ARG A 1 270 ? -11.823 -21.275 51.441 1.00 62.88 270 ARG A N 1
ATOM 2057 C CA . ARG A 1 270 ? -12.103 -22.683 51.773 1.00 62.88 270 ARG A CA 1
ATOM 2058 C C . ARG A 1 270 ? -10.827 -23.538 51.892 1.00 62.88 270 ARG A C 1
ATOM 2060 O O . ARG A 1 270 ? -10.830 -24.531 52.608 1.00 62.88 270 ARG A O 1
ATOM 2067 N N . ASP A 1 271 ? -9.748 -23.130 51.225 1.00 62.88 271 ASP A N 1
ATOM 2068 C CA . ASP A 1 271 ? -8.406 -23.718 51.322 1.00 62.88 271 ASP A CA 1
ATOM 2069 C C . ASP A 1 271 ? -7.401 -22.710 51.928 1.00 62.88 271 ASP A C 1
ATOM 2071 O O . ASP A 1 271 ? -6.223 -22.711 51.568 1.00 62.88 271 ASP A O 1
ATOM 2075 N N . SER A 1 272 ? -7.841 -21.821 52.833 1.00 64.94 272 SER A N 1
ATOM 2076 C CA . SER A 1 272 ? -6.982 -20.761 53.394 1.00 64.94 272 SER A CA 1
ATOM 2077 C C . SER A 1 272 ? -5.720 -21.285 54.081 1.00 64.94 272 SER A C 1
ATOM 2079 O O . SER A 1 272 ? -4.716 -20.586 54.120 1.00 64.94 272 SER A O 1
ATOM 2081 N N . GLU A 1 273 ? -5.744 -22.525 54.573 1.00 66.69 273 GLU A N 1
ATOM 2082 C CA . GLU A 1 273 ? -4.595 -23.210 55.183 1.00 66.69 273 GLU A CA 1
ATOM 2083 C C . GLU A 1 273 ? -3.441 -23.478 54.198 1.00 66.69 273 GLU A C 1
ATOM 2085 O O . GLU A 1 273 ? -2.318 -23.738 54.623 1.00 66.69 273 GLU A O 1
ATOM 2090 N N . LYS A 1 274 ? -3.697 -23.415 52.883 1.00 71.81 274 LYS A N 1
ATOM 2091 C CA . LYS A 1 274 ? -2.694 -23.617 51.820 1.00 71.81 274 LYS A CA 1
ATOM 2092 C C . LYS A 1 274 ? -2.153 -22.308 51.240 1.00 71.81 274 LYS A C 1
ATOM 2094 O O . LYS A 1 274 ? -1.326 -22.352 50.332 1.00 71.81 274 LYS A O 1
ATOM 2099 N N . LEU A 1 275 ? -2.648 -21.161 51.704 1.00 80.81 275 LEU A N 1
ATOM 2100 C CA . LEU A 1 275 ? -2.277 -19.846 51.191 1.00 80.81 275 LEU A CA 1
ATOM 2101 C C . LEU A 1 275 ? -1.247 -19.188 52.108 1.00 80.81 275 LEU A C 1
ATOM 2103 O O . LEU A 1 275 ? -1.446 -19.103 53.318 1.00 80.81 275 LEU A O 1
ATOM 2107 N N . ASP A 1 276 ? -0.171 -18.669 51.522 1.00 83.81 276 ASP A N 1
ATOM 2108 C CA . ASP A 1 276 ? 0.771 -17.817 52.243 1.00 83.81 276 ASP A CA 1
ATOM 2109 C C . ASP A 1 276 ? 0.226 -16.384 52.309 1.00 83.81 276 ASP A C 1
ATOM 2111 O O . ASP A 1 276 ? 0.367 -15.596 51.376 1.00 83.81 276 ASP A O 1
ATOM 2115 N N . LEU A 1 277 ? -0.434 -16.051 53.419 1.00 83.62 277 LEU A N 1
ATOM 2116 C CA . LEU A 1 277 ? -1.007 -14.723 53.659 1.00 83.62 277 LEU A CA 1
ATOM 2117 C C . LEU A 1 277 ? 0.031 -13.689 54.127 1.00 83.62 277 LEU A C 1
ATOM 2119 O O . LEU A 1 277 ? -0.350 -12.586 54.513 1.00 83.62 277 LEU A O 1
ATOM 2123 N N . THR A 1 278 ? 1.325 -14.016 54.125 1.00 86.94 278 THR A N 1
ATOM 2124 C CA . THR A 1 278 ? 2.391 -13.021 54.328 1.00 86.94 278 THR A CA 1
ATOM 2125 C C . THR A 1 278 ? 2.813 -12.359 53.013 1.00 86.94 278 THR A C 1
ATOM 2127 O O . THR A 1 278 ? 3.316 -11.235 53.014 1.00 86.94 278 THR A O 1
ATOM 2130 N N . GLU A 1 279 ? 2.518 -13.004 51.882 1.00 90.81 279 GLU A N 1
ATOM 2131 C CA . GLU A 1 279 ? 2.770 -12.499 50.535 1.00 90.81 279 GLU A CA 1
ATOM 2132 C C . GLU A 1 279 ? 1.644 -11.568 50.065 1.00 90.81 279 GLU A C 1
ATOM 2134 O O . GLU A 1 279 ? 0.489 -11.966 49.885 1.00 90.81 279 GLU A O 1
ATOM 2139 N N . SER A 1 280 ? 1.982 -10.306 49.786 1.00 90.25 280 SER A N 1
ATOM 2140 C CA . SER A 1 280 ? 0.991 -9.305 49.351 1.00 90.25 280 SER A CA 1
ATOM 2141 C C . SER A 1 280 ? 0.308 -9.683 48.030 1.00 90.25 280 SER A C 1
ATOM 2143 O O . SER A 1 280 ? -0.872 -9.407 47.842 1.00 90.25 280 SER A O 1
ATOM 2145 N N . SER A 1 281 ? 1.024 -10.357 47.126 1.00 91.50 281 SER A N 1
ATOM 2146 C CA . SER A 1 281 ? 0.477 -10.813 45.840 1.00 91.50 281 SER A CA 1
ATOM 2147 C C . SER A 1 281 ? -0.616 -11.879 46.002 1.00 91.50 281 SER A C 1
ATOM 2149 O O . SER A 1 281 ? -1.606 -11.862 45.270 1.00 91.50 281 SER A O 1
ATOM 2151 N N . VAL A 1 282 ? -0.474 -12.764 46.995 1.00 90.00 282 VAL A N 1
ATOM 2152 C CA . VAL A 1 282 ? -1.457 -13.804 47.326 1.00 90.00 282 VAL A CA 1
ATOM 2153 C C . VAL A 1 282 ? -2.709 -13.174 47.932 1.00 90.00 282 VAL A C 1
ATOM 2155 O O . VAL A 1 282 ? -3.821 -13.548 47.558 1.00 90.00 282 VAL A O 1
ATOM 2158 N N . ILE A 1 283 ? -2.547 -12.182 48.813 1.00 89.00 283 ILE A N 1
ATOM 2159 C CA . ILE A 1 283 ? -3.672 -11.428 49.387 1.00 89.00 283 ILE A CA 1
ATOM 2160 C C . ILE A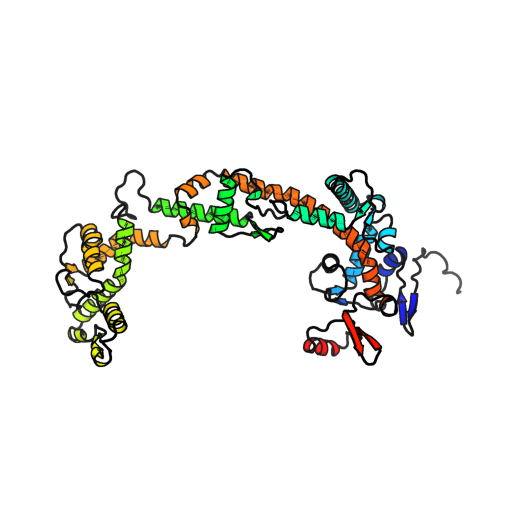 1 283 ? -4.456 -10.696 48.287 1.00 89.00 283 ILE A C 1
ATOM 2162 O O . ILE A 1 283 ? -5.685 -10.768 48.258 1.00 89.00 283 ILE A O 1
ATOM 2166 N N . GLU A 1 284 ? -3.775 -10.024 47.358 1.00 90.56 284 GLU A N 1
ATOM 2167 C CA . GLU A 1 284 ? -4.435 -9.307 46.259 1.00 90.56 284 GLU A CA 1
ATOM 2168 C C . GLU A 1 284 ? -5.205 -10.247 45.321 1.00 90.56 284 GLU A C 1
ATOM 2170 O O . GLU A 1 284 ? -6.360 -9.976 44.979 1.00 90.56 284 GLU A O 1
ATOM 2175 N N . ASP A 1 285 ? -4.619 -11.388 44.948 1.00 90.75 285 ASP A N 1
ATOM 2176 C CA . ASP A 1 285 ? -5.299 -12.408 44.140 1.00 90.75 285 ASP A CA 1
ATOM 2177 C C . ASP A 1 285 ? -6.520 -12.993 44.872 1.00 90.75 285 ASP A C 1
ATOM 2179 O O . ASP A 1 285 ? -7.592 -13.166 44.279 1.00 90.75 285 ASP A O 1
ATOM 2183 N N . LEU A 1 286 ? -6.396 -13.223 46.183 1.00 89.50 286 LEU A N 1
ATOM 2184 C CA . LEU A 1 286 ? -7.484 -13.688 47.038 1.00 89.50 286 LEU A CA 1
ATOM 2185 C C . LEU A 1 286 ? -8.646 -12.688 47.065 1.00 89.50 286 LEU A C 1
ATOM 2187 O O . LEU A 1 286 ? -9.800 -13.074 46.841 1.00 89.50 286 LEU A O 1
ATOM 2191 N N . LEU A 1 287 ? -8.358 -11.408 47.303 1.00 91.00 287 LEU A N 1
ATOM 2192 C CA . LEU A 1 287 ? -9.358 -10.340 47.295 1.00 91.00 287 LEU A CA 1
ATOM 2193 C C . LEU A 1 287 ? -10.001 -10.195 45.912 1.00 91.00 287 LEU A C 1
ATOM 2195 O O . LEU A 1 287 ? -11.223 -10.086 45.807 1.00 91.00 287 LEU A O 1
ATOM 2199 N N . GLN A 1 288 ? -9.214 -10.271 44.839 1.00 91.69 288 GLN A N 1
ATOM 2200 C CA . GLN A 1 288 ? -9.716 -10.191 43.470 1.00 91.69 288 GLN A CA 1
ATOM 2201 C C . GLN A 1 288 ? -10.625 -11.370 43.104 1.00 91.69 288 GLN A C 1
ATOM 2203 O O . GLN A 1 288 ? -11.615 -11.179 42.395 1.00 91.69 288 GLN A O 1
ATOM 2208 N N . LYS A 1 289 ? -10.332 -12.592 43.559 1.00 89.69 289 LYS A N 1
ATOM 2209 C CA . LYS A 1 289 ? -11.153 -13.787 43.283 1.00 89.69 289 LYS A CA 1
ATOM 2210 C C . LYS A 1 289 ? -12.386 -13.885 44.177 1.00 89.69 289 LYS A C 1
ATOM 2212 O O . LYS A 1 289 ? -13.391 -14.454 43.745 1.00 89.69 289 LYS A O 1
ATOM 2217 N N . SER A 1 290 ? -12.344 -13.284 45.361 1.00 89.75 290 SER A N 1
ATOM 2218 C CA . SER A 1 290 ? -13.454 -13.292 46.313 1.00 89.75 290 SER A CA 1
ATOM 2219 C C . SER A 1 290 ? -14.698 -12.550 45.790 1.00 89.75 290 SER A C 1
ATOM 2221 O O . SER A 1 290 ? -14.589 -11.689 44.902 1.00 89.75 290 SER A O 1
ATOM 2223 N N . PRO A 1 291 ? -15.899 -12.889 46.299 1.00 92.12 291 PRO A N 1
ATOM 2224 C CA . PRO A 1 291 ? -17.124 -12.131 46.043 1.00 92.12 291 PRO A CA 1
ATOM 2225 C C . PRO A 1 291 ? -17.017 -10.674 46.521 1.00 92.12 291 PRO A C 1
ATOM 2227 O O . PRO A 1 291 ? -16.113 -10.318 47.278 1.00 92.12 291 PRO A O 1
ATOM 2230 N N . VAL A 1 292 ? -17.945 -9.818 46.085 1.00 94.50 292 VAL A N 1
ATOM 2231 C CA . VAL A 1 292 ? -17.991 -8.397 46.497 1.00 94.50 292 VAL A CA 1
ATOM 2232 C C . VAL A 1 292 ? -18.465 -8.188 47.935 1.00 94.50 292 VAL A C 1
ATOM 2234 O O . VAL A 1 292 ? -18.158 -7.166 48.536 1.00 94.50 292 VAL A O 1
ATOM 2237 N N . SER A 1 293 ? -19.215 -9.147 48.466 1.00 93.75 293 SER A N 1
ATOM 2238 C CA . SER A 1 293 ? -19.680 -9.250 49.848 1.00 93.75 293 SER A CA 1
ATOM 2239 C C . SER A 1 293 ? -20.074 -10.709 50.090 1.00 93.75 293 SER A C 1
ATOM 2241 O O . SER A 1 293 ? -20.144 -11.488 49.133 1.00 93.75 293 SER A O 1
ATOM 2243 N N . GLU A 1 294 ? -20.330 -11.089 51.338 1.00 91.06 294 GLU A N 1
ATOM 2244 C CA . GLU A 1 294 ? -20.825 -12.425 51.663 1.00 91.06 294 GLU A CA 1
ATOM 2245 C C . GLU A 1 294 ? -22.176 -12.673 50.958 1.00 91.06 294 GLU A C 1
ATOM 2247 O O . GLU A 1 294 ? -23.110 -11.878 51.121 1.00 91.06 294 GLU A O 1
ATOM 2252 N N . PRO A 1 295 ? -22.294 -13.710 50.104 1.00 92.19 295 PRO A N 1
ATOM 2253 C CA . PRO A 1 295 ? -23.552 -14.010 49.431 1.00 92.19 295 PRO A CA 1
ATOM 2254 C C . PRO A 1 295 ? -24.628 -14.419 50.443 1.00 92.19 295 PRO A C 1
ATOM 2256 O O . PRO A 1 295 ? -24.372 -15.245 51.315 1.00 92.19 295 PRO A O 1
ATOM 2259 N N . ILE A 1 296 ? -25.843 -13.881 50.301 1.00 91.81 296 ILE A N 1
ATOM 2260 C CA . ILE A 1 296 ? -26.972 -14.177 51.197 1.00 91.81 296 ILE A CA 1
ATOM 2261 C C . ILE A 1 296 ? -28.201 -14.699 50.428 1.00 91.81 296 ILE A C 1
ATOM 2263 O O . ILE A 1 296 ? -28.433 -14.269 49.292 1.00 91.81 296 ILE A O 1
ATOM 2267 N N . PRO A 1 297 ? -29.020 -15.596 51.020 1.00 92.06 297 PRO A N 1
ATOM 2268 C CA . PRO A 1 297 ? -30.189 -16.191 50.354 1.00 92.06 297 PRO A CA 1
ATOM 2269 C C . PRO A 1 297 ? -31.242 -15.183 49.869 1.00 92.06 297 PRO A C 1
ATOM 2271 O O . PRO A 1 297 ? -31.936 -15.442 48.888 1.00 92.06 297 PRO A O 1
ATOM 2274 N N . ASP A 1 298 ? -31.329 -14.013 50.505 1.00 93.31 298 ASP A N 1
ATOM 2275 C CA . ASP A 1 298 ? -32.324 -12.979 50.184 1.00 93.31 298 ASP A CA 1
ATOM 2276 C C . ASP A 1 298 ? -32.010 -12.212 48.889 1.00 93.31 298 ASP A C 1
ATOM 2278 O O . ASP A 1 298 ? -32.843 -11.451 48.396 1.00 93.31 298 ASP A O 1
ATOM 2282 N N . ARG A 1 299 ? -30.836 -12.456 48.282 1.00 94.62 299 ARG A N 1
ATOM 2283 C CA . ARG A 1 299 ? -30.407 -11.861 47.001 1.00 94.62 299 ARG A CA 1
ATOM 2284 C C . ARG A 1 299 ? -30.365 -10.329 47.049 1.00 94.62 299 ARG A C 1
ATOM 2286 O O . ARG A 1 299 ? -30.794 -9.651 46.111 1.00 94.62 299 ARG A O 1
ATOM 2293 N N . THR A 1 300 ? -29.793 -9.799 48.129 1.00 96.19 300 THR A N 1
ATOM 2294 C CA . THR A 1 300 ? -29.573 -8.365 48.355 1.00 96.19 300 THR A CA 1
ATOM 2295 C C . THR A 1 300 ? -28.128 -8.073 48.753 1.00 96.19 300 THR A C 1
ATOM 2297 O O . THR A 1 300 ? -27.603 -8.684 49.674 1.00 96.19 300 THR A O 1
ATOM 2300 N N . LEU A 1 301 ? -27.494 -7.099 48.101 1.00 96.62 301 LEU A N 1
ATOM 2301 C CA . LEU A 1 301 ? -26.184 -6.567 48.491 1.00 96.62 301 LEU A CA 1
ATOM 2302 C C . LEU A 1 301 ? -26.367 -5.342 49.392 1.00 96.62 301 LEU A C 1
ATOM 2304 O O . LEU A 1 301 ? -27.080 -4.417 49.010 1.00 96.62 301 LEU A O 1
ATOM 2308 N N . HIS A 1 302 ? -25.694 -5.297 50.543 1.00 95.88 302 HIS A N 1
ATOM 2309 C CA . HIS A 1 302 ? -25.745 -4.168 51.480 1.00 95.88 302 HIS A CA 1
ATOM 2310 C C . HIS A 1 302 ? -24.516 -3.265 51.326 1.00 95.88 302 HIS A C 1
ATOM 2312 O O . HIS A 1 302 ? -23.390 -3.722 51.502 1.00 95.88 302 HIS A O 1
ATOM 2318 N N . PHE A 1 303 ? -24.717 -1.971 51.057 1.00 94.56 303 PHE A N 1
ATOM 2319 C CA . PHE A 1 303 ? -23.608 -1.016 50.887 1.00 94.56 303 PHE A CA 1
ATOM 2320 C C . PHE A 1 303 ? -23.041 -0.471 52.204 1.00 94.56 303 PHE A C 1
ATOM 2322 O O . PHE A 1 303 ? -22.018 0.204 52.188 1.00 94.56 303 PHE A O 1
ATOM 2329 N N . THR A 1 304 ? -23.721 -0.709 53.325 1.00 89.94 304 THR A N 1
ATOM 2330 C CA . THR A 1 304 ? -23.290 -0.322 54.681 1.00 89.94 304 THR A CA 1
ATOM 2331 C C . THR A 1 304 ? -22.705 -1.495 55.474 1.00 89.94 304 THR A C 1
ATOM 2333 O O . THR A 1 304 ? -22.279 -1.311 56.611 1.00 89.94 304 THR A O 1
ATOM 2336 N N . GLY A 1 305 ? -22.712 -2.699 54.890 1.00 86.44 305 GLY A N 1
ATOM 2337 C CA . GLY A 1 305 ? -22.148 -3.911 55.480 1.00 86.44 305 GLY A CA 1
ATOM 2338 C C . GLY A 1 305 ? -20.697 -4.154 55.061 1.00 86.44 305 GLY A C 1
ATOM 2339 O O . GLY A 1 305 ? -20.063 -3.310 54.435 1.00 86.44 305 GLY A O 1
ATOM 2340 N N . ALA A 1 306 ? -20.178 -5.340 55.386 1.00 89.81 306 ALA A N 1
ATOM 2341 C CA . ALA A 1 306 ? -18.835 -5.746 54.986 1.00 89.81 306 ALA A CA 1
ATOM 2342 C C . ALA A 1 306 ? -18.751 -5.930 53.459 1.00 89.81 306 ALA A C 1
ATOM 2344 O O . ALA A 1 306 ? -19.348 -6.848 52.883 1.00 89.81 306 ALA A O 1
ATOM 2345 N N . LEU A 1 307 ? -17.998 -5.044 52.812 1.00 94.88 307 LEU A N 1
ATOM 2346 C CA . LEU A 1 307 ? -17.657 -5.121 51.398 1.00 94.88 307 LEU A CA 1
ATOM 2347 C C . LEU A 1 307 ? -16.227 -5.629 51.239 1.00 94.88 307 LEU A C 1
ATOM 2349 O O . LEU A 1 307 ? -15.368 -5.422 52.094 1.00 94.88 307 LEU A O 1
ATOM 2353 N N . ASN A 1 308 ? -15.960 -6.277 50.112 1.00 94.00 308 ASN A N 1
ATOM 2354 C CA . ASN A 1 308 ? -14.608 -6.643 49.730 1.00 94.00 308 ASN A CA 1
ATOM 2355 C C . ASN A 1 308 ? -13.772 -5.362 49.518 1.00 94.00 308 ASN A C 1
ATOM 2357 O O . ASN A 1 308 ? -14.089 -4.599 48.595 1.00 94.00 308 ASN A O 1
ATOM 2361 N N . PRO A 1 309 ? -12.691 -5.138 50.296 1.00 93.94 309 PRO A N 1
ATOM 2362 C CA . PRO A 1 309 ? -11.909 -3.898 50.249 1.00 93.94 309 PRO A CA 1
ATOM 2363 C C . PRO A 1 309 ? -11.374 -3.558 48.853 1.00 93.94 309 PRO A C 1
ATOM 2365 O O . PRO A 1 309 ? -11.253 -2.391 48.485 1.00 93.94 309 PRO A O 1
ATOM 2368 N N . ARG A 1 310 ? -11.114 -4.578 48.025 1.00 94.56 310 ARG A N 1
ATOM 2369 C CA . ARG A 1 310 ? -10.614 -4.410 46.654 1.00 94.56 310 ARG A CA 1
ATOM 2370 C C . ARG A 1 310 ? -11.612 -3.725 45.721 1.00 94.56 310 ARG A C 1
ATOM 2372 O O . ARG A 1 310 ? -11.195 -3.083 44.753 1.00 94.56 310 ARG A O 1
ATOM 2379 N N . PHE A 1 311 ? -12.908 -3.893 45.985 1.00 95.94 311 PHE A N 1
ATOM 2380 C CA . PHE A 1 311 ? -14.006 -3.379 45.163 1.00 95.94 311 PHE A CA 1
ATOM 2381 C C . PHE A 1 311 ? -14.837 -2.304 45.873 1.00 95.94 311 PHE A C 1
ATOM 2383 O O . PHE A 1 311 ? -15.632 -1.642 45.215 1.00 95.94 311 PHE A O 1
ATOM 2390 N N . GLU A 1 312 ? -14.652 -2.099 47.179 1.00 95.69 312 GLU A N 1
ATOM 2391 C CA . GLU A 1 312 ? -15.457 -1.203 48.017 1.00 95.69 312 GLU A CA 1
ATOM 2392 C C . GLU A 1 312 ? -15.603 0.202 47.419 1.00 95.69 312 GLU A C 1
ATOM 2394 O O . GLU A 1 312 ? -16.719 0.647 47.152 1.00 95.69 312 GLU A O 1
ATOM 2399 N N . SER A 1 313 ? -14.489 0.871 47.111 1.00 96.06 313 SER A N 1
ATOM 2400 C CA . SER A 1 313 ? -14.512 2.213 46.508 1.00 96.06 313 SER A CA 1
ATOM 2401 C C . SER A 1 313 ? -15.291 2.244 45.185 1.00 96.06 313 SER A C 1
ATOM 2403 O O . SER A 1 313 ? -16.117 3.130 44.963 1.00 96.06 313 SER A O 1
ATOM 2405 N N . ALA A 1 314 ? -15.103 1.236 44.326 1.00 96.38 314 ALA A N 1
ATOM 2406 C CA . ALA A 1 314 ? -15.824 1.133 43.060 1.00 96.38 314 ALA A CA 1
ATOM 2407 C C . ALA A 1 314 ? -17.326 0.877 43.264 1.00 96.38 314 ALA A C 1
ATOM 2409 O O . ALA A 1 314 ? -18.133 1.447 42.538 1.00 96.38 314 ALA A O 1
ATOM 2410 N N . LEU A 1 315 ? -17.716 0.076 44.259 1.00 97.19 315 LEU A N 1
ATOM 2411 C CA . LEU A 1 315 ? -19.118 -0.216 44.581 1.00 97.19 315 LEU A CA 1
ATOM 2412 C C . LEU A 1 315 ? -19.832 0.991 45.197 1.00 97.19 315 LEU A C 1
ATOM 2414 O O . LEU A 1 315 ? -20.982 1.262 44.852 1.00 97.19 315 LEU A O 1
ATOM 2418 N N . LEU A 1 316 ? -19.156 1.747 46.064 1.00 96.31 316 LEU A N 1
ATOM 2419 C CA . LEU A 1 316 ? -19.700 2.980 46.638 1.00 96.31 316 LEU A CA 1
ATOM 2420 C C . LEU A 1 316 ? -19.876 4.064 45.568 1.00 96.31 316 LEU A C 1
ATOM 2422 O O . LEU A 1 316 ? -20.909 4.737 45.535 1.00 96.31 316 LEU A O 1
ATOM 2426 N N . ARG A 1 317 ? -18.915 4.184 44.645 1.00 97.06 317 ARG A N 1
ATOM 2427 C CA . ARG A 1 317 ? -19.064 5.037 43.460 1.00 97.06 317 ARG A CA 1
ATOM 2428 C C . ARG A 1 317 ? -20.179 4.544 42.547 1.00 97.06 317 ARG A C 1
ATOM 2430 O O . ARG A 1 317 ? -21.012 5.346 42.150 1.00 97.06 317 ARG A O 1
ATOM 2437 N N . LEU A 1 318 ? -20.261 3.239 42.274 1.00 97.56 318 LEU A N 1
ATOM 2438 C CA . LEU A 1 318 ? -21.322 2.648 41.453 1.00 97.56 318 LEU A CA 1
ATOM 2439 C C . LEU A 1 318 ? -22.698 2.987 42.033 1.00 97.56 318 LEU A C 1
ATOM 2441 O O . LEU A 1 318 ? -23.589 3.404 41.296 1.00 97.56 318 LEU A O 1
ATOM 2445 N N . ARG A 1 319 ? -22.867 2.868 43.354 1.00 97.38 319 ARG A N 1
ATOM 2446 C CA . ARG A 1 319 ? -24.097 3.262 44.047 1.00 97.38 319 ARG A CA 1
ATOM 2447 C C . ARG A 1 319 ? -24.488 4.701 43.719 1.00 97.38 319 ARG A C 1
ATOM 2449 O O . ARG A 1 319 ? -25.609 4.923 43.272 1.00 97.38 319 ARG A O 1
ATOM 2456 N N . LYS A 1 320 ? -23.579 5.656 43.917 1.00 96.75 320 LYS A N 1
ATOM 2457 C CA . LYS A 1 320 ? -23.869 7.091 43.773 1.00 96.75 320 LYS A CA 1
ATOM 2458 C C . LYS A 1 320 ? -23.954 7.570 42.325 1.00 96.75 320 LYS A C 1
ATOM 2460 O O . LYS A 1 320 ? -24.824 8.371 42.005 1.00 96.75 320 LYS A O 1
ATOM 2465 N N . GLU A 1 321 ? -23.068 7.090 41.464 1.00 96.62 321 GLU A N 1
ATOM 2466 C CA . GLU A 1 321 ? -22.904 7.568 40.085 1.00 96.62 321 GLU A CA 1
ATOM 2467 C C . GLU A 1 321 ? -23.776 6.792 39.082 1.00 96.62 321 GLU A C 1
ATOM 2469 O O . GLU A 1 321 ? -24.034 7.292 37.990 1.00 96.62 321 GLU A O 1
ATOM 2474 N N . VAL A 1 322 ? -24.238 5.581 39.429 1.00 97.50 322 VAL A N 1
ATOM 2475 C CA . VAL A 1 322 ? -24.924 4.676 38.486 1.00 97.50 322 VAL A CA 1
ATOM 2476 C C . VAL A 1 322 ? -26.259 4.169 39.020 1.00 97.50 322 VAL A C 1
ATOM 2478 O O . VAL A 1 322 ? -27.283 4.380 38.376 1.00 97.50 322 VAL A O 1
ATOM 2481 N N . LEU A 1 323 ? -26.276 3.515 40.186 1.00 97.50 323 LEU A N 1
ATOM 2482 C CA . LEU A 1 323 ? -27.477 2.833 40.683 1.00 97.50 323 LEU A CA 1
ATOM 2483 C C . LEU A 1 323 ? -28.562 3.821 41.120 1.00 97.50 323 LEU A C 1
ATOM 2485 O O . LEU A 1 323 ? -29.703 3.692 40.689 1.00 97.50 323 LEU A O 1
ATOM 2489 N N . GLU A 1 324 ? -28.220 4.815 41.944 1.00 97.12 324 GLU A N 1
ATOM 2490 C CA . GLU A 1 324 ? -29.184 5.820 42.415 1.00 97.12 324 GLU A CA 1
ATOM 2491 C C . GLU A 1 324 ? -29.758 6.667 41.256 1.00 97.12 324 GLU A C 1
ATOM 2493 O O . GLU A 1 324 ? -30.978 6.843 41.215 1.00 97.12 324 GLU A O 1
ATOM 2498 N N . PRO A 1 325 ? -28.955 7.132 40.270 1.00 96.19 325 PRO A N 1
ATOM 2499 C CA . PRO A 1 325 ? -29.483 7.802 39.080 1.00 96.19 325 PRO A CA 1
ATOM 2500 C C . PRO A 1 325 ? -30.348 6.915 38.176 1.00 96.19 325 PRO A C 1
ATOM 2502 O O . PRO A 1 325 ? -31.329 7.411 37.629 1.00 96.19 325 PRO A O 1
ATOM 2505 N N . ALA A 1 326 ? -30.002 5.634 38.000 1.00 96.06 326 ALA A N 1
ATOM 2506 C CA . ALA A 1 326 ? -30.743 4.718 37.127 1.00 96.06 326 ALA A CA 1
ATOM 2507 C C . ALA A 1 326 ? -32.060 4.223 37.749 1.00 96.06 326 ALA A C 1
ATOM 2509 O O . ALA A 1 326 ? -33.032 4.002 37.034 1.00 96.06 326 ALA A O 1
ATOM 2510 N N . LEU A 1 327 ? -32.099 4.052 39.074 1.00 96.25 327 LEU A N 1
ATOM 2511 C CA . LEU A 1 327 ? -33.296 3.640 39.820 1.00 96.25 327 LEU A CA 1
ATOM 2512 C C . LEU A 1 327 ? -34.131 4.831 40.316 1.00 96.25 327 LEU A C 1
ATOM 2514 O O . LEU A 1 327 ? -35.180 4.625 40.924 1.00 96.25 327 LEU A O 1
ATOM 2518 N N . GLU A 1 328 ? -33.641 6.057 40.110 1.00 95.44 328 GLU A N 1
ATOM 2519 C CA . GLU A 1 328 ? -34.261 7.323 40.525 1.00 95.44 328 GLU A CA 1
ATOM 2520 C C . GLU A 1 328 ? -34.591 7.400 42.027 1.00 95.44 328 GLU A C 1
ATOM 2522 O O . GLU A 1 328 ? -35.548 8.048 42.454 1.00 95.44 328 GLU A O 1
ATOM 2527 N N . ARG A 1 329 ? -33.780 6.744 42.863 1.00 96.19 329 ARG A N 1
ATOM 2528 C CA . ARG A 1 329 ? -33.950 6.720 44.322 1.00 96.19 329 ARG A CA 1
ATOM 2529 C C . ARG A 1 329 ? -32.625 6.497 45.035 1.00 96.19 329 ARG A C 1
ATOM 2531 O O . ARG A 1 329 ? -31.732 5.839 44.513 1.00 96.19 329 ARG A O 1
ATOM 2538 N N . GLN A 1 330 ? -32.524 6.986 46.269 1.00 94.50 330 GLN A N 1
ATOM 2539 C CA . GLN A 1 330 ? -31.443 6.589 47.172 1.00 94.50 330 GLN A CA 1
ATOM 2540 C C . GLN A 1 330 ? -31.620 5.111 47.536 1.00 94.50 330 GLN A C 1
ATOM 2542 O O . GLN A 1 330 ? -32.736 4.670 47.824 1.00 94.50 330 GLN A O 1
ATOM 2547 N N . ILE A 1 331 ? -30.528 4.350 47.534 1.00 94.06 331 ILE A N 1
ATOM 2548 C CA . ILE A 1 331 ? -30.551 2.927 47.885 1.00 94.06 331 ILE A CA 1
ATOM 2549 C C . ILE A 1 331 ? -29.502 2.638 48.945 1.00 94.06 331 ILE A C 1
ATOM 2551 O O . ILE A 1 331 ? -28.390 3.131 48.842 1.00 94.06 331 ILE A O 1
ATOM 2555 N N . GLU A 1 332 ? -29.824 1.834 49.952 1.00 94.25 332 GLU A N 1
ATOM 2556 C CA . GLU A 1 332 ? -28.836 1.277 50.895 1.00 94.25 332 GLU A CA 1
ATOM 2557 C C . GLU A 1 332 ? -28.508 -0.183 50.583 1.00 94.25 332 GLU A C 1
ATOM 2559 O O . GLU A 1 332 ? -27.450 -0.692 50.962 1.00 94.25 332 GLU A O 1
ATOM 2564 N N . THR A 1 333 ? -29.401 -0.829 49.834 1.00 95.81 333 THR A N 1
ATOM 2565 C CA . THR A 1 333 ? -29.276 -2.197 49.357 1.00 95.81 333 THR A CA 1
ATOM 2566 C C . THR A 1 333 ? -29.565 -2.269 47.862 1.00 95.81 333 THR A C 1
ATOM 2568 O O . THR A 1 333 ? -30.357 -1.490 47.330 1.00 95.81 333 THR A O 1
ATOM 2571 N N . LEU A 1 334 ? -28.914 -3.207 47.178 1.00 97.69 334 LEU A N 1
ATOM 2572 C CA . LEU A 1 334 ? -29.185 -3.548 45.783 1.00 97.69 334 LEU A CA 1
ATOM 2573 C C . LEU A 1 334 ? -29.787 -4.952 45.724 1.00 97.69 334 LEU A C 1
ATOM 2575 O O . LEU A 1 334 ? -29.113 -5.919 46.077 1.00 97.69 334 LEU A O 1
ATOM 2579 N N . SER A 1 335 ? -31.034 -5.073 45.268 1.00 97.44 335 SER A N 1
ATOM 2580 C CA . SER A 1 335 ? -31.644 -6.378 44.995 1.00 97.44 335 SER A CA 1
ATOM 2581 C C . SER A 1 335 ? -31.223 -6.927 43.627 1.00 97.44 335 SER A C 1
ATOM 2583 O O . SER A 1 335 ? -30.832 -6.172 42.735 1.00 97.44 335 SER A O 1
ATOM 2585 N N . GLU A 1 336 ? -31.352 -8.241 43.426 1.00 96.38 336 GLU A N 1
ATOM 2586 C CA . GLU A 1 336 ? -31.130 -8.861 42.108 1.00 96.38 336 GLU A CA 1
ATOM 2587 C C . GLU A 1 336 ? -32.047 -8.263 41.023 1.00 96.38 336 GLU A C 1
ATOM 2589 O O . GLU A 1 336 ? -31.633 -8.092 39.877 1.00 96.38 336 GLU A O 1
ATOM 2594 N N . ASN A 1 337 ? -33.282 -7.902 41.386 1.00 96.62 337 ASN A N 1
ATOM 2595 C CA . ASN A 1 337 ? -34.225 -7.286 40.457 1.00 96.62 337 ASN A CA 1
ATOM 2596 C C . ASN A 1 337 ? -33.796 -5.863 40.068 1.00 96.62 337 ASN A C 1
ATOM 2598 O O . ASN A 1 337 ? -33.772 -5.538 38.884 1.00 96.62 337 ASN A O 1
ATOM 2602 N N . ASP A 1 338 ? -33.396 -5.039 41.045 1.00 97.62 338 ASP A N 1
ATOM 2603 C CA . ASP A 1 338 ? -32.831 -3.707 40.781 1.00 97.62 338 ASP A CA 1
ATOM 2604 C C . ASP A 1 338 ? -31.592 -3.804 39.882 1.00 97.62 338 ASP A C 1
ATOM 2606 O O . ASP A 1 338 ? -31.406 -2.999 38.971 1.00 97.62 338 ASP A O 1
ATOM 2610 N N . TRP A 1 339 ? -30.757 -4.825 40.098 1.00 97.81 339 TRP A N 1
ATOM 2611 C CA . TRP A 1 339 ? -29.600 -5.077 39.249 1.00 97.81 339 TRP A CA 1
ATOM 2612 C C . TRP A 1 339 ? -29.989 -5.404 37.800 1.00 97.81 339 TRP A C 1
ATOM 2614 O O . TRP A 1 339 ? -29.344 -4.922 36.868 1.00 97.81 339 TRP A O 1
ATOM 2624 N N . GLY A 1 340 ? -31.066 -6.167 37.594 1.00 97.38 340 GLY A N 1
ATOM 2625 C CA . GLY A 1 340 ? -31.672 -6.374 36.275 1.00 97.38 340 GLY A CA 1
ATOM 2626 C C . GLY A 1 340 ? -32.100 -5.060 35.616 1.00 97.38 340 GLY A C 1
ATOM 2627 O O . GLY A 1 340 ? -31.670 -4.775 34.500 1.00 97.38 340 GLY A O 1
ATOM 2628 N N . VAL A 1 341 ? -32.843 -4.218 36.343 1.00 97.75 341 VAL A N 1
ATOM 2629 C CA . VAL A 1 341 ? -33.314 -2.905 35.857 1.00 97.75 341 VAL A CA 1
ATOM 2630 C C . VAL A 1 341 ? -32.151 -2.014 35.418 1.00 97.75 341 VAL A C 1
ATOM 2632 O O . VAL A 1 341 ? -32.203 -1.413 34.347 1.00 97.75 341 VAL A O 1
ATOM 2635 N N . VAL A 1 342 ? -31.071 -1.951 36.201 1.00 97.75 342 VAL A N 1
ATOM 2636 C CA . VAL A 1 342 ? -29.889 -1.150 35.846 1.00 97.75 342 VAL A CA 1
ATOM 2637 C C . VAL A 1 342 ? -29.190 -1.706 34.601 1.00 97.75 342 VAL A C 1
ATOM 2639 O O . VAL A 1 342 ? -28.748 -0.930 33.754 1.00 97.75 342 VAL A O 1
ATOM 2642 N N . LYS A 1 343 ? -29.094 -3.034 34.442 1.00 97.31 343 LYS A N 1
ATOM 2643 C CA . LYS A 1 343 ? -28.531 -3.623 33.215 1.00 97.31 343 LYS A CA 1
ATOM 2644 C C . LYS A 1 343 ? -29.363 -3.254 31.986 1.00 97.31 343 LYS A C 1
ATOM 2646 O O . LYS A 1 343 ? -28.784 -2.857 30.975 1.00 97.31 343 LYS A O 1
ATOM 2651 N N . ASP A 1 344 ? -30.686 -3.316 32.093 1.00 97.12 344 ASP A N 1
ATOM 2652 C CA . ASP A 1 344 ? -31.595 -2.955 31.003 1.00 97.12 344 ASP A CA 1
ATOM 2653 C C . ASP A 1 344 ? -31.524 -1.459 30.669 1.00 97.12 344 ASP A C 1
ATOM 2655 O O . ASP A 1 344 ? -31.503 -1.093 29.491 1.00 97.12 344 ASP A O 1
ATOM 2659 N N . PHE A 1 345 ? -31.382 -0.602 31.685 1.00 97.25 345 PHE A N 1
ATOM 2660 C CA . PHE A 1 345 ? -31.225 0.848 31.541 1.00 97.25 345 PHE A CA 1
ATOM 2661 C C . PHE A 1 345 ? -30.022 1.237 30.666 1.00 97.25 345 PHE A C 1
ATOM 2663 O O . PHE A 1 345 ? -30.110 2.182 29.885 1.00 97.25 345 PHE A O 1
ATOM 2670 N N . PHE A 1 346 ? -28.918 0.483 30.730 1.00 97.25 346 PHE A N 1
ATOM 2671 C CA . PHE A 1 346 ? -27.727 0.705 29.897 1.00 97.25 346 PHE A CA 1
ATOM 2672 C C . PHE A 1 346 ? -27.674 -0.147 28.618 1.00 97.25 346 PHE A C 1
ATOM 2674 O O . PHE A 1 346 ? -26.737 0.006 27.836 1.00 97.25 346 PHE A O 1
ATOM 2681 N N . SER A 1 347 ? -28.654 -1.014 28.351 1.00 96.06 347 SER A N 1
ATOM 2682 C CA . SER A 1 347 ? -28.597 -1.990 27.244 1.00 96.06 347 SER A CA 1
ATOM 2683 C C . SER A 1 347 ? -28.405 -1.353 25.858 1.00 96.06 347 SER A C 1
ATOM 2685 O O . SER A 1 347 ? -27.623 -1.836 25.037 1.00 96.06 347 SER A O 1
ATOM 2687 N N . LYS A 1 348 ? -29.078 -0.228 25.593 1.00 96.00 348 LYS A N 1
ATOM 2688 C CA . LYS A 1 348 ? -28.947 0.529 24.337 1.00 96.00 348 LYS A CA 1
ATOM 2689 C C . LYS A 1 348 ? -27.580 1.202 24.215 1.00 96.00 348 LYS A C 1
ATOM 2691 O O . LYS A 1 348 ? -27.011 1.208 23.124 1.00 96.00 348 LYS A O 1
ATOM 2696 N N . HIS A 1 349 ? -27.048 1.722 25.322 1.00 95.56 349 HIS A N 1
ATOM 2697 C CA . HIS A 1 349 ? -25.694 2.270 25.375 1.00 95.56 349 HIS A CA 1
ATOM 2698 C C . HIS A 1 349 ? -24.650 1.185 25.108 1.00 95.56 349 HIS A C 1
ATOM 2700 O O . HIS A 1 349 ? -23.768 1.379 24.281 1.00 95.56 349 HIS A O 1
ATOM 2706 N N . GLU A 1 350 ? -24.778 0.031 25.762 1.00 95.12 350 GLU A N 1
ATOM 2707 C CA . GLU A 1 350 ? -23.910 -1.133 25.580 1.00 95.12 350 GLU A CA 1
ATOM 2708 C C . GLU A 1 350 ? -23.893 -1.596 24.119 1.00 95.12 350 GLU A C 1
ATOM 2710 O O . GLU A 1 350 ? -22.822 -1.727 23.522 1.00 95.12 350 GLU A O 1
ATOM 2715 N N . ALA A 1 351 ? -25.071 -1.767 23.513 1.00 95.12 351 ALA A N 1
ATOM 2716 C CA . ALA A 1 351 ? -25.190 -2.160 22.113 1.00 95.12 351 ALA A CA 1
ATOM 2717 C C . ALA A 1 351 ? -24.557 -1.131 21.162 1.00 95.12 351 ALA A C 1
ATOM 2719 O O . ALA A 1 351 ? -23.897 -1.509 20.196 1.00 95.12 351 ALA A O 1
ATOM 2720 N N . TRP A 1 352 ? -24.730 0.168 21.424 1.00 94.81 352 TRP A N 1
ATOM 2721 C CA . TRP A 1 352 ? -24.100 1.236 20.644 1.00 94.81 352 TRP A CA 1
ATOM 2722 C C . TRP A 1 352 ? -22.575 1.278 20.834 1.00 94.81 352 TRP A C 1
ATOM 2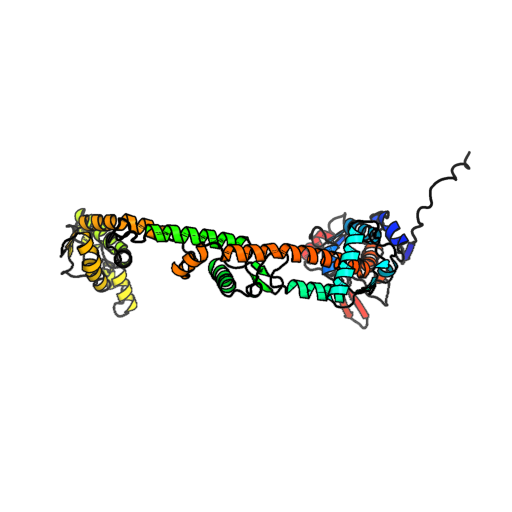724 O O . TRP A 1 352 ? -21.833 1.350 19.854 1.00 94.81 352 TRP A O 1
ATOM 2734 N N . ALA A 1 353 ? -22.087 1.184 22.071 1.00 92.44 353 ALA A N 1
ATOM 2735 C CA . ALA A 1 353 ? -20.662 1.192 22.384 1.00 92.44 353 ALA A CA 1
ATOM 2736 C C . ALA A 1 353 ? -19.942 -0.012 21.754 1.00 92.44 353 ALA A C 1
ATOM 2738 O O . ALA A 1 353 ? -18.837 0.141 21.237 1.00 92.44 353 ALA A O 1
ATOM 2739 N N . GLY A 1 354 ? -20.596 -1.179 21.714 1.00 91.25 354 GLY A N 1
ATOM 2740 C CA . GLY A 1 354 ? -20.084 -2.388 21.063 1.00 91.25 354 GLY A CA 1
ATOM 2741 C C . GLY A 1 354 ? -19.967 -2.298 19.535 1.00 91.25 354 GLY A C 1
ATOM 2742 O O . GLY A 1 354 ? -19.197 -3.052 18.947 1.00 91.25 354 GLY A O 1
ATOM 2743 N N . LYS A 1 355 ? -20.673 -1.364 18.879 1.00 91.00 355 LYS A N 1
ATOM 2744 C CA . LYS A 1 355 ? -20.526 -1.097 17.433 1.00 91.00 355 LYS A CA 1
ATOM 2745 C C . LYS A 1 355 ? -19.304 -0.240 17.095 1.00 91.00 355 LYS A C 1
ATOM 2747 O O . LYS A 1 355 ? -18.993 -0.082 15.915 1.00 91.00 355 LYS A O 1
ATOM 2752 N N . LYS A 1 356 ? -18.641 0.363 18.090 1.00 88.94 356 LYS A N 1
ATOM 2753 C CA . LYS A 1 356 ? -17.506 1.257 17.848 1.00 88.94 356 LYS A CA 1
ATOM 2754 C C . LYS A 1 356 ? -16.378 0.484 17.166 1.00 88.94 356 LYS A C 1
ATOM 2756 O O . LYS A 1 356 ? -15.841 -0.468 17.725 1.00 88.94 356 LYS A O 1
ATOM 2761 N N . THR A 1 357 ? -15.983 0.921 15.975 1.00 79.31 357 THR A N 1
ATOM 2762 C CA . THR A 1 357 ? -14.850 0.333 15.256 1.00 79.31 357 THR A CA 1
ATOM 2763 C C . THR A 1 357 ? -13.553 0.542 16.036 1.00 79.31 357 THR A C 1
ATOM 2765 O O . THR A 1 357 ? -13.286 1.653 16.495 1.00 79.31 357 THR A O 1
ATOM 2768 N N . SER A 1 358 ? -12.694 -0.477 16.100 1.00 81.62 358 SER A N 1
ATOM 2769 C CA . SER A 1 358 ? -11.333 -0.377 16.655 1.00 81.62 358 SER A CA 1
ATOM 2770 C C . SER A 1 358 ? -10.340 0.330 15.719 1.00 81.62 358 SER A C 1
ATOM 2772 O O . SER A 1 358 ? -9.131 0.225 15.914 1.00 81.62 358 SER A O 1
ATOM 2774 N N . SER A 1 359 ? -10.832 1.005 14.675 1.00 84.62 359 SER A N 1
ATOM 2775 C CA . SER A 1 359 ? -9.986 1.714 13.721 1.00 84.62 359 SER A CA 1
ATOM 2776 C C . SER A 1 359 ? -9.228 2.858 14.415 1.00 84.62 359 SER A C 1
ATOM 2778 O O . SER A 1 359 ? -9.835 3.600 15.202 1.00 84.62 359 SER A O 1
ATOM 2780 N N . PRO A 1 360 ? -7.933 3.067 14.093 1.00 93.12 360 PRO A N 1
ATOM 2781 C CA . PRO A 1 360 ? -7.169 4.223 14.563 1.00 93.12 360 PRO A CA 1
ATOM 2782 C C . PRO A 1 360 ? -7.805 5.574 14.199 1.00 93.12 360 PRO A C 1
ATOM 2784 O O . PRO A 1 360 ? -7.467 6.591 14.804 1.00 93.12 360 PRO A O 1
ATOM 2787 N N . ILE A 1 361 ? -8.758 5.599 13.257 1.00 93.75 361 ILE A N 1
ATOM 2788 C CA . ILE A 1 361 ? -9.457 6.808 12.810 1.00 93.75 361 ILE A CA 1
ATOM 2789 C C . ILE A 1 361 ? -10.170 7.555 13.940 1.00 93.75 361 ILE A C 1
ATOM 2791 O O . ILE A 1 361 ? -10.288 8.780 13.898 1.00 93.75 361 ILE A O 1
ATOM 2795 N N . ALA A 1 362 ? -10.580 6.838 14.993 1.00 91.00 362 ALA A N 1
ATOM 2796 C CA . ALA A 1 362 ? -11.179 7.436 16.181 1.00 91.00 362 ALA A CA 1
ATOM 2797 C C . ALA A 1 362 ? -10.238 8.448 16.867 1.00 91.00 362 ALA A C 1
ATOM 2799 O O . ALA A 1 362 ? -10.715 9.398 17.491 1.00 91.00 362 ALA A O 1
ATOM 2800 N N . GLY A 1 363 ? -8.918 8.269 16.725 1.00 91.81 363 GLY A N 1
ATOM 2801 C CA . GLY A 1 363 ? -7.893 9.150 17.286 1.00 91.81 363 GLY A CA 1
ATOM 2802 C C . GLY A 1 363 ? -7.805 10.527 16.623 1.00 91.81 363 GLY A C 1
ATOM 2803 O O . GLY A 1 363 ? -7.276 11.449 17.236 1.00 91.81 363 GLY A O 1
ATOM 2804 N N . LEU A 1 364 ? -8.355 10.705 15.414 1.00 93.94 364 LEU A N 1
ATOM 2805 C CA . LEU A 1 364 ? -8.360 12.003 14.723 1.00 93.94 364 LEU A CA 1
ATOM 2806 C C . LEU A 1 364 ? -9.365 12.999 15.316 1.00 93.94 364 LEU A C 1
ATOM 2808 O O . LEU A 1 364 ? -9.217 14.208 15.138 1.00 93.94 364 LEU A O 1
ATOM 2812 N N . GLY A 1 365 ? -10.388 12.499 16.013 1.00 92.00 365 GLY A N 1
ATOM 2813 C CA . GLY A 1 365 ? -11.455 13.317 16.579 1.00 92.00 365 GLY A CA 1
ATOM 2814 C C . GLY A 1 365 ? -12.471 13.830 15.548 1.00 92.00 365 GLY A C 1
ATOM 2815 O O . GLY A 1 365 ? -12.222 13.924 14.346 1.00 92.00 365 GLY A O 1
ATOM 2816 N N . MET A 1 366 ? -13.667 14.175 16.032 1.00 90.50 366 MET A N 1
ATOM 2817 C CA . MET A 1 366 ? -14.798 14.547 15.171 1.00 90.50 366 MET A CA 1
ATOM 2818 C C . MET A 1 366 ? -14.650 15.900 14.478 1.00 90.50 366 MET A C 1
ATOM 2820 O O . MET A 1 366 ? -15.237 16.094 13.414 1.00 90.50 366 MET A O 1
ATOM 2824 N N . GLU A 1 367 ? -13.876 16.820 15.050 1.00 91.88 367 GLU A N 1
ATOM 2825 C CA . GLU A 1 367 ? -13.584 18.115 14.432 1.00 91.88 367 GLU A CA 1
ATOM 2826 C C . GLU A 1 367 ? -12.850 17.915 13.099 1.00 91.88 367 GLU A C 1
ATOM 2828 O O . GLU A 1 367 ? -13.333 18.338 12.046 1.00 91.88 367 GLU A O 1
ATOM 2833 N N . LYS A 1 368 ? -11.752 17.151 13.123 1.00 92.94 368 LYS A N 1
ATOM 2834 C CA . LYS A 1 368 ? -10.933 16.860 11.942 1.00 92.94 368 LYS A CA 1
ATOM 2835 C C . LYS A 1 368 ? -11.692 16.031 10.905 1.00 92.94 368 LYS A C 1
ATOM 2837 O O . LYS A 1 368 ? -11.719 16.377 9.727 1.00 92.94 368 LYS A O 1
ATOM 2842 N N . LEU A 1 369 ? -12.401 14.989 11.347 1.00 93.81 369 LEU A N 1
ATOM 2843 C CA . LEU A 1 369 ? -13.228 14.165 10.456 1.00 93.81 369 LEU A CA 1
ATOM 2844 C C . LEU A 1 369 ? -14.367 14.961 9.800 1.00 93.81 369 LEU A C 1
ATOM 2846 O O . LEU A 1 369 ? -14.771 14.656 8.679 1.00 93.81 369 LEU A O 1
ATOM 2850 N N . SER A 1 370 ? -14.886 15.995 10.467 1.00 91.31 370 SER A N 1
ATOM 2851 C CA . SER A 1 370 ? -15.872 16.903 9.870 1.00 91.31 370 SER A CA 1
ATOM 2852 C C . SER A 1 370 ? -15.252 17.849 8.858 1.00 91.31 370 SER A C 1
ATOM 2854 O O . SER A 1 370 ? -15.846 18.042 7.797 1.00 91.31 370 SER A O 1
ATOM 2856 N N . ALA A 1 371 ? -14.042 18.351 9.108 1.00 91.81 371 ALA A N 1
ATOM 2857 C CA . ALA A 1 371 ? -13.308 19.134 8.116 1.00 91.81 371 ALA A CA 1
ATOM 2858 C C . ALA A 1 371 ? -13.069 18.328 6.824 1.00 91.81 371 ALA A C 1
ATOM 2860 O O . ALA A 1 371 ? -13.256 18.850 5.726 1.00 91.81 371 ALA A O 1
ATOM 2861 N N . TYR A 1 372 ? -12.748 17.036 6.942 1.00 93.88 372 TYR A N 1
ATOM 2862 C CA . TYR A 1 372 ? -12.507 16.162 5.787 1.00 93.88 372 TYR A CA 1
ATOM 2863 C C . TYR A 1 372 ? -13.762 15.764 4.998 1.00 93.88 372 TYR A C 1
ATOM 2865 O O . TYR A 1 372 ? -13.656 15.412 3.822 1.00 93.88 372 TYR A O 1
ATOM 2873 N N . SER A 1 373 ? -14.957 15.879 5.582 1.00 89.12 373 SER A N 1
ATOM 2874 C CA . SER A 1 373 ? -16.204 15.460 4.917 1.00 89.12 373 SER A CA 1
ATOM 2875 C C . SER A 1 373 ? -16.673 16.363 3.767 1.00 89.12 373 SER A C 1
ATOM 2877 O O . SER A 1 373 ? -17.530 15.952 2.990 1.00 89.12 373 SER A O 1
ATOM 2879 N N . ASN A 1 374 ? -16.112 17.569 3.605 1.00 86.62 374 ASN A N 1
ATOM 2880 C CA . ASN A 1 374 ? -16.516 18.494 2.535 1.00 86.62 374 ASN A CA 1
ATOM 2881 C C . ASN A 1 374 ? -16.048 18.064 1.126 1.00 86.62 374 ASN A C 1
ATOM 2883 O O . ASN A 1 374 ? -16.395 18.707 0.137 1.00 86.62 374 ASN A O 1
ATOM 2887 N N . GLY A 1 375 ? -15.238 17.005 1.028 1.00 90.00 375 GLY A N 1
ATOM 2888 C CA . GLY A 1 375 ? -14.772 16.430 -0.232 1.00 90.00 375 GLY A CA 1
ATOM 2889 C C . GLY A 1 375 ? -13.632 17.185 -0.922 1.00 90.00 375 GLY A C 1
ATOM 2890 O O . GLY A 1 375 ? -13.060 16.639 -1.864 1.00 90.00 375 GLY A O 1
ATOM 2891 N N . ALA A 1 376 ? -13.242 18.377 -0.458 1.00 94.81 376 ALA A N 1
ATOM 2892 C CA . ALA A 1 376 ? -12.172 19.166 -1.075 1.00 94.81 376 ALA A CA 1
ATOM 2893 C C . ALA A 1 376 ? -10.812 18.456 -0.972 1.00 94.81 376 ALA A C 1
ATOM 2895 O O . ALA A 1 376 ? -10.118 18.293 -1.976 1.00 94.81 376 ALA A O 1
ATOM 2896 N N . TYR A 1 377 ? -10.471 17.945 0.215 1.00 96.69 377 TYR A N 1
ATOM 2897 C CA . TYR A 1 377 ? -9.226 17.202 0.440 1.00 96.69 377 TYR A CA 1
ATOM 2898 C C . TYR A 1 377 ? -9.177 15.900 -0.363 1.00 96.69 377 TYR A C 1
ATOM 2900 O O . TYR A 1 377 ? -8.205 15.635 -1.070 1.00 96.69 377 TYR A O 1
ATOM 2908 N N . ALA A 1 378 ? -10.262 15.120 -0.329 1.00 97.12 378 ALA A N 1
ATOM 2909 C CA . ALA A 1 378 ? -10.382 13.898 -1.119 1.00 97.12 378 ALA A CA 1
ATOM 2910 C C . ALA A 1 378 ? -10.311 14.182 -2.629 1.00 97.12 378 ALA A C 1
ATOM 2912 O O . ALA A 1 378 ? -9.688 13.424 -3.369 1.00 97.12 378 ALA A O 1
ATOM 2913 N N . GLY A 1 379 ? -10.915 15.277 -3.098 1.00 97.38 379 GLY A N 1
ATOM 2914 C CA . GLY A 1 379 ? -10.816 15.737 -4.482 1.00 97.38 379 GLY A CA 1
ATOM 2915 C C . GLY A 1 379 ? -9.384 16.100 -4.876 1.00 97.38 379 GLY A C 1
ATOM 2916 O O . GLY A 1 379 ? -8.912 15.653 -5.921 1.00 97.38 379 GLY A O 1
ATOM 2917 N N . GLY A 1 380 ? -8.671 16.830 -4.014 1.00 97.00 380 GLY A N 1
ATOM 2918 C CA . GLY A 1 380 ? -7.263 17.179 -4.210 1.00 97.00 380 GLY A CA 1
ATOM 2919 C C . GLY A 1 380 ? -6.363 15.949 -4.316 1.00 97.00 380 GLY A C 1
ATOM 2920 O O . GLY A 1 380 ? -5.605 15.822 -5.276 1.00 97.00 380 GLY A O 1
ATOM 2921 N N . VAL A 1 381 ? -6.501 14.989 -3.397 1.00 97.50 381 VAL A N 1
ATOM 2922 C CA . VAL A 1 381 ? -5.732 13.734 -3.453 1.00 97.50 381 VAL A CA 1
ATOM 2923 C C . VAL A 1 381 ? -6.096 12.909 -4.690 1.00 97.50 381 VAL A C 1
ATOM 2925 O O . VAL A 1 381 ? -5.198 12.424 -5.369 1.00 97.50 381 VAL A O 1
ATOM 2928 N N . ARG A 1 382 ? -7.379 12.800 -5.068 1.00 97.38 382 ARG A N 1
ATOM 2929 C CA . ARG A 1 382 ? -7.777 12.115 -6.317 1.00 97.38 382 ARG A CA 1
ATOM 2930 C C . ARG A 1 382 ? -7.168 12.759 -7.558 1.00 97.38 382 ARG A C 1
ATOM 2932 O O . ARG A 1 382 ? -6.793 12.035 -8.476 1.00 97.38 382 ARG A O 1
ATOM 2939 N N . ALA A 1 383 ? -7.067 14.086 -7.597 1.00 96.19 383 ALA A N 1
ATOM 2940 C CA . ALA A 1 383 ? -6.428 14.795 -8.701 1.00 96.19 383 ALA A CA 1
ATOM 2941 C C . ALA A 1 383 ? -4.922 14.489 -8.777 1.00 96.19 383 ALA A C 1
ATOM 2943 O O . ALA A 1 383 ? -4.413 14.257 -9.872 1.00 96.19 383 ALA A O 1
ATOM 2944 N N . LEU A 1 384 ? -4.236 14.411 -7.630 1.00 96.50 384 LEU A N 1
ATOM 2945 C CA . LEU A 1 384 ? -2.832 13.990 -7.557 1.00 96.50 384 LEU A CA 1
ATOM 2946 C C . LEU A 1 384 ? -2.653 12.524 -7.977 1.00 96.50 384 LEU A C 1
ATOM 2948 O O . LEU A 1 384 ? -1.802 12.226 -8.800 1.00 96.50 384 LEU A O 1
ATOM 2952 N N . ILE A 1 385 ? -3.499 11.606 -7.507 1.00 95.62 385 ILE A N 1
ATOM 2953 C CA . ILE A 1 385 ? -3.472 10.200 -7.952 1.00 95.62 385 ILE A CA 1
ATOM 2954 C C . ILE A 1 385 ? -3.677 10.125 -9.475 1.00 95.62 385 ILE A C 1
ATOM 2956 O O . ILE A 1 385 ? -2.980 9.398 -10.180 1.00 95.62 385 ILE A O 1
ATOM 2960 N N . ALA A 1 386 ? -4.626 10.900 -10.004 1.00 93.38 386 ALA A N 1
ATOM 2961 C CA . ALA A 1 386 ? -4.932 10.937 -11.428 1.00 93.38 386 ALA A CA 1
ATOM 2962 C C . ALA A 1 386 ? -3.805 11.543 -12.279 1.00 93.38 386 ALA A C 1
ATOM 2964 O O . ALA A 1 386 ? -3.647 11.124 -13.429 1.00 93.38 386 ALA A O 1
ATOM 2965 N N . SER A 1 387 ? -3.024 12.492 -11.746 1.00 90.38 387 SER A N 1
ATOM 2966 C CA . SER A 1 387 ? -1.864 13.051 -12.452 1.00 90.38 387 SER A CA 1
ATOM 2967 C C . SER A 1 387 ? -0.738 12.026 -12.616 1.00 90.38 387 SER A C 1
ATOM 2969 O O . SER A 1 387 ? 0.013 12.115 -13.588 1.00 90.38 387 SER A O 1
ATOM 2971 N N . GLY A 1 388 ? -0.710 10.983 -11.777 1.00 86.88 388 GLY A N 1
ATOM 2972 C CA . GLY A 1 388 ? 0.174 9.825 -11.929 1.00 86.88 388 GLY A CA 1
ATOM 2973 C C . GLY A 1 388 ? 0.061 9.131 -13.290 1.00 86.88 388 GLY A C 1
ATOM 2974 O O . GLY A 1 388 ? 1.045 8.575 -13.762 1.00 86.88 388 GLY A O 1
ATOM 2975 N N . ARG A 1 389 ? -1.074 9.247 -14.002 1.00 82.56 389 ARG A N 1
ATOM 2976 C CA . ARG A 1 389 ? -1.213 8.717 -15.375 1.00 82.56 389 ARG A CA 1
ATOM 2977 C C . ARG A 1 389 ? -0.248 9.356 -16.372 1.00 82.56 389 ARG A C 1
ATOM 2979 O O . ARG A 1 389 ? 0.244 8.669 -17.261 1.00 82.56 389 ARG A O 1
ATOM 2986 N N . ALA A 1 390 ? 0.012 10.657 -16.242 1.00 81.94 390 ALA A N 1
ATOM 2987 C CA . ALA A 1 390 ? 0.978 11.332 -17.106 1.00 81.94 390 ALA A CA 1
ATOM 2988 C C . ALA A 1 390 ? 2.401 10.833 -16.810 1.00 81.94 390 ALA A C 1
ATOM 2990 O O . ALA A 1 390 ? 3.163 10.562 -17.735 1.00 81.94 390 ALA A O 1
ATOM 2991 N N . THR A 1 391 ? 2.720 10.633 -15.526 1.00 83.81 391 THR A N 1
ATOM 2992 C CA . THR A 1 391 ? 3.977 10.008 -15.091 1.00 83.81 391 THR A CA 1
ATOM 2993 C C . THR A 1 391 ? 4.099 8.574 -15.607 1.00 83.81 391 THR A C 1
ATOM 2995 O O . THR A 1 391 ? 5.176 8.192 -16.048 1.00 83.81 391 THR A O 1
ATOM 2998 N N . ALA A 1 392 ? 3.009 7.800 -15.604 1.00 88.19 392 ALA A N 1
ATOM 2999 C CA . ALA A 1 392 ? 2.978 6.427 -16.105 1.00 88.19 392 ALA A CA 1
ATOM 3000 C C . ALA A 1 392 ? 3.294 6.354 -17.596 1.00 88.19 392 ALA A C 1
ATOM 3002 O O . ALA A 1 392 ? 4.224 5.657 -17.974 1.00 88.19 392 ALA A O 1
ATOM 3003 N N . SER A 1 393 ? 2.605 7.146 -18.425 1.00 88.50 393 SER A N 1
ATOM 3004 C CA . SER A 1 393 ? 2.860 7.160 -19.871 1.00 88.50 393 SER A CA 1
ATOM 3005 C C . SER A 1 393 ? 4.313 7.516 -20.189 1.00 88.50 393 SER A C 1
ATOM 3007 O O . SER A 1 393 ? 4.951 6.841 -20.989 1.00 88.50 393 SER A O 1
ATOM 3009 N N . ALA A 1 394 ? 4.857 8.546 -19.531 1.00 89.62 394 ALA A N 1
ATOM 3010 C CA . ALA A 1 394 ? 6.251 8.936 -19.723 1.00 89.62 394 ALA A CA 1
ATOM 3011 C C . ALA A 1 394 ? 7.236 7.863 -19.215 1.00 89.62 394 ALA A C 1
ATOM 3013 O O . ALA A 1 394 ? 8.327 7.709 -19.768 1.00 89.62 394 ALA A O 1
ATOM 3014 N N . MET A 1 395 ? 6.882 7.139 -18.147 1.00 94.12 395 MET A N 1
ATOM 3015 C CA . MET A 1 395 ? 7.692 6.043 -17.617 1.00 94.12 395 MET A CA 1
ATOM 3016 C C . MET A 1 395 ? 7.677 4.841 -18.564 1.00 94.12 395 MET A C 1
ATOM 3018 O O . MET A 1 395 ? 8.733 4.284 -18.835 1.00 94.12 395 MET A O 1
ATOM 3022 N N . ASP A 1 396 ? 6.525 4.484 -19.131 1.00 93.88 396 ASP A N 1
ATOM 3023 C CA . ASP A 1 396 ? 6.415 3.405 -20.118 1.00 93.88 396 ASP A CA 1
ATOM 3024 C C . ASP A 1 396 ? 7.269 3.703 -21.355 1.00 93.88 396 ASP A C 1
ATOM 3026 O O . ASP A 1 396 ? 8.001 2.839 -21.834 1.00 93.88 396 ASP A O 1
ATOM 3030 N N . ASP A 1 397 ? 7.227 4.947 -21.836 1.00 95.06 397 ASP A N 1
ATOM 3031 C CA . ASP A 1 397 ? 8.086 5.418 -22.926 1.00 95.06 397 ASP A CA 1
ATOM 3032 C C . ASP A 1 397 ? 9.572 5.295 -22.555 1.00 95.06 397 ASP A C 1
ATOM 3034 O O . ASP A 1 397 ? 10.392 4.863 -23.365 1.00 95.06 397 ASP A O 1
ATOM 3038 N N . THR A 1 398 ? 9.913 5.605 -21.302 1.00 96.50 398 THR A N 1
ATOM 3039 C CA . THR A 1 398 ? 11.279 5.495 -20.781 1.00 96.50 398 THR A CA 1
ATOM 3040 C C . THR A 1 398 ? 11.775 4.057 -20.726 1.00 96.50 398 THR A C 1
ATOM 3042 O O . THR A 1 398 ? 12.887 3.767 -21.171 1.00 96.50 398 THR A O 1
ATOM 3045 N N . LEU A 1 399 ? 10.938 3.151 -20.226 1.00 96.25 399 LEU A N 1
ATOM 3046 C CA . LEU A 1 399 ? 11.222 1.722 -20.154 1.00 96.25 399 LEU A CA 1
ATOM 3047 C C . LEU A 1 399 ? 11.367 1.103 -21.546 1.00 96.25 399 LEU A C 1
ATOM 3049 O O . LEU A 1 399 ? 12.184 0.205 -21.732 1.00 96.25 399 LEU A O 1
ATOM 3053 N N . LEU A 1 400 ? 10.619 1.595 -22.535 1.00 97.00 400 LEU A N 1
ATOM 3054 C CA . LEU A 1 400 ? 10.699 1.097 -23.905 1.00 97.00 400 LEU A CA 1
ATOM 3055 C C . LEU A 1 400 ? 12.026 1.476 -24.581 1.00 97.00 400 LEU A C 1
ATOM 3057 O O . LEU A 1 400 ? 12.644 0.636 -25.238 1.00 97.00 400 LEU A O 1
ATOM 3061 N N . VAL A 1 401 ? 12.503 2.708 -24.368 1.00 98.44 401 VAL A N 1
ATOM 3062 C CA . VAL A 1 401 ? 13.843 3.132 -24.813 1.00 98.44 401 VAL A CA 1
ATOM 3063 C C . VAL A 1 401 ? 14.926 2.337 -24.077 1.00 98.44 401 VAL A C 1
ATOM 3065 O O . VAL A 1 401 ? 15.844 1.830 -24.721 1.00 98.44 401 VAL A O 1
ATOM 3068 N N . GLU A 1 402 ? 14.807 2.167 -22.752 1.00 98.44 402 GLU A N 1
ATOM 3069 C CA . GLU A 1 402 ? 15.739 1.346 -21.962 1.00 98.44 402 GLU A CA 1
ATOM 3070 C C . GLU A 1 402 ? 15.813 -0.083 -22.516 1.00 98.44 402 GLU A C 1
ATOM 3072 O O . GLU A 1 402 ? 16.909 -0.585 -22.768 1.00 98.44 402 GLU A O 1
ATOM 3077 N N . LYS A 1 403 ? 14.660 -0.710 -22.787 1.00 98.25 403 LYS A N 1
ATOM 3078 C CA . LYS A 1 403 ? 14.569 -2.058 -23.360 1.00 98.25 403 LYS A CA 1
ATOM 3079 C C . LYS A 1 403 ? 15.323 -2.161 -24.684 1.00 98.25 403 LYS A C 1
ATOM 3081 O O . LYS A 1 403 ? 16.110 -3.091 -24.847 1.00 98.25 403 LYS A O 1
ATOM 3086 N N . LEU A 1 404 ? 15.130 -1.220 -25.614 1.00 98.44 404 LEU A N 1
ATOM 3087 C CA . LEU A 1 404 ? 15.820 -1.270 -26.907 1.00 98.44 404 LEU A CA 1
ATOM 3088 C C . LEU A 1 404 ? 17.342 -1.172 -26.740 1.00 98.44 404 LEU A C 1
ATOM 3090 O O . LEU A 1 404 ? 18.069 -1.964 -27.340 1.00 98.44 404 LEU A O 1
ATOM 3094 N N . ILE A 1 405 ? 17.827 -0.256 -25.894 1.00 98.50 405 ILE A N 1
ATOM 3095 C CA . ILE A 1 405 ? 19.268 -0.105 -25.642 1.00 98.50 405 ILE A CA 1
ATOM 3096 C C . ILE A 1 405 ? 19.839 -1.351 -24.958 1.00 98.50 405 ILE A C 1
ATOM 3098 O O . ILE A 1 405 ? 20.921 -1.800 -25.324 1.00 98.50 405 ILE A O 1
ATOM 3102 N N . LEU A 1 406 ? 19.125 -1.941 -23.996 1.00 98.38 406 LEU A N 1
ATOM 3103 C CA . LEU A 1 406 ? 19.551 -3.174 -23.329 1.00 98.38 406 LEU A CA 1
ATOM 3104 C C . LEU A 1 406 ? 19.661 -4.341 -24.313 1.00 98.38 406 LEU A C 1
ATOM 3106 O O . LEU A 1 406 ? 20.658 -5.060 -24.307 1.00 98.38 406 LEU A O 1
ATOM 3110 N N . TYR A 1 407 ? 18.677 -4.502 -25.197 1.00 97.75 407 TYR A N 1
ATOM 3111 C CA . TYR A 1 407 ? 18.719 -5.540 -26.226 1.00 97.75 407 TYR A CA 1
ATOM 3112 C C . TYR A 1 407 ? 19.874 -5.293 -27.197 1.00 97.75 407 TYR A C 1
ATOM 3114 O O . TYR A 1 407 ? 20.612 -6.222 -27.517 1.00 97.75 407 TYR A O 1
ATOM 3122 N N . GLN A 1 408 ? 20.092 -4.044 -27.608 1.00 96.94 408 GLN A N 1
ATOM 3123 C CA . GLN A 1 408 ? 21.239 -3.671 -28.430 1.00 96.94 408 GLN A CA 1
ATOM 3124 C C . GLN A 1 408 ? 22.577 -3.999 -27.741 1.00 96.94 408 GLN A C 1
ATOM 3126 O O . GLN A 1 408 ? 23.473 -4.559 -28.366 1.00 96.94 408 GLN A O 1
ATOM 3131 N N . ALA A 1 409 ? 22.715 -3.672 -26.457 1.00 96.62 409 ALA A N 1
ATOM 3132 C CA . ALA A 1 409 ? 23.963 -3.827 -25.720 1.00 96.62 409 ALA A CA 1
ATOM 3133 C C . ALA A 1 409 ? 24.282 -5.288 -25.364 1.00 96.62 409 ALA A C 1
ATOM 3135 O O . ALA A 1 409 ? 25.452 -5.662 -25.329 1.00 96.62 409 ALA A O 1
ATOM 3136 N N . TYR A 1 410 ? 23.270 -6.118 -25.094 1.00 95.88 410 TYR A N 1
ATOM 3137 C CA . TYR A 1 410 ? 23.484 -7.421 -24.453 1.00 95.88 410 TYR A CA 1
ATOM 3138 C C . TYR A 1 410 ? 22.989 -8.633 -25.251 1.00 95.88 410 TYR A C 1
ATOM 3140 O O . TYR A 1 410 ? 23.524 -9.730 -25.060 1.00 95.88 410 TYR A O 1
ATOM 3148 N N . LEU A 1 411 ? 22.020 -8.482 -26.163 1.00 95.44 411 LEU A N 1
ATOM 3149 C CA . LEU A 1 411 ? 21.372 -9.636 -26.798 1.00 95.44 411 LEU A CA 1
ATOM 3150 C C . LEU A 1 411 ? 22.339 -10.478 -27.626 1.00 95.44 411 LEU A C 1
ATOM 3152 O O . LEU A 1 411 ? 22.287 -11.699 -27.539 1.00 95.44 411 LEU A O 1
ATOM 3156 N N . LEU A 1 412 ? 23.252 -9.863 -28.381 1.00 94.12 412 LEU A N 1
ATOM 3157 C CA . LEU A 1 412 ? 24.223 -10.619 -29.177 1.00 94.12 412 LEU A CA 1
ATOM 3158 C C . LEU A 1 412 ? 25.141 -11.482 -28.297 1.00 94.12 412 LEU A C 1
ATOM 3160 O O . LEU A 1 412 ? 25.456 -12.616 -28.660 1.00 94.12 412 LEU A O 1
ATOM 3164 N N . SER A 1 413 ? 25.555 -10.963 -27.138 1.00 91.62 413 SER A N 1
ATOM 3165 C CA . SER A 1 413 ? 26.385 -11.710 -26.191 1.00 91.62 413 SER A CA 1
ATOM 3166 C C . SER A 1 413 ? 25.601 -12.876 -25.587 1.00 91.62 413 SER A C 1
ATOM 3168 O O . SER A 1 413 ? 26.104 -14.000 -25.588 1.00 91.62 413 SER A O 1
ATOM 3170 N N . VAL A 1 414 ? 24.345 -12.660 -25.171 1.00 92.62 414 VAL A N 1
ATOM 3171 C CA . VAL A 1 414 ? 23.477 -13.745 -24.680 1.00 92.62 414 VAL A CA 1
ATOM 3172 C C . VAL A 1 414 ? 23.221 -14.788 -25.760 1.00 92.62 414 VAL A C 1
ATOM 3174 O O . VAL A 1 414 ? 23.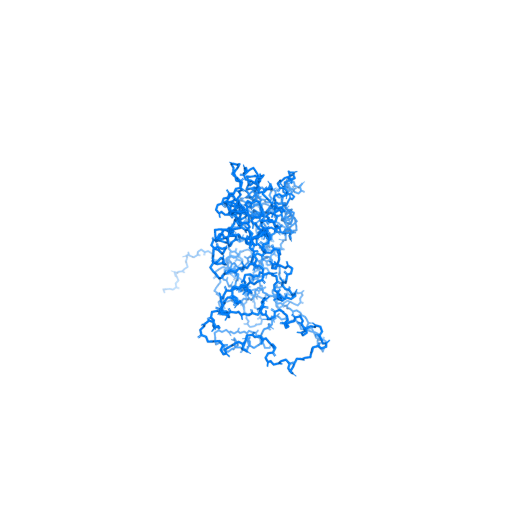430 -15.966 -25.503 1.00 92.62 414 VAL A O 1
ATOM 3177 N N . VAL A 1 415 ? 22.857 -14.382 -26.976 1.00 93.44 415 VAL A N 1
ATOM 3178 C CA . VAL A 1 415 ? 22.644 -15.290 -28.113 1.00 93.44 415 VAL A CA 1
ATOM 3179 C C . VAL A 1 415 ? 23.887 -16.144 -28.364 1.00 93.44 415 VAL A C 1
ATOM 3181 O O . VAL A 1 415 ? 23.784 -17.366 -28.452 1.00 93.44 415 VAL A O 1
ATOM 3184 N N . ASN A 1 416 ? 25.077 -15.543 -28.415 1.00 91.56 416 ASN A N 1
ATOM 3185 C CA . ASN A 1 416 ? 26.313 -16.302 -28.590 1.00 91.56 416 ASN A CA 1
ATOM 3186 C C . ASN A 1 416 ? 26.562 -17.264 -27.418 1.00 91.56 416 ASN A C 1
ATOM 3188 O O . ASN A 1 416 ? 26.903 -18.420 -27.652 1.00 91.56 416 ASN A O 1
ATOM 3192 N N . ASN A 1 417 ? 26.302 -16.851 -26.177 1.00 87.62 417 ASN A N 1
ATOM 3193 C CA . ASN A 1 417 ? 26.420 -17.683 -24.974 1.00 87.62 417 ASN A CA 1
ATOM 3194 C C . ASN A 1 417 ? 25.228 -18.625 -24.731 1.00 87.62 417 ASN A C 1
ATOM 3196 O O . ASN A 1 417 ? 25.189 -19.268 -23.686 1.00 87.62 417 ASN A O 1
ATOM 3200 N N . PHE A 1 418 ? 24.279 -18.722 -25.667 1.00 87.19 418 PHE A N 1
ATOM 3201 C CA . PHE A 1 418 ? 23.114 -19.608 -25.584 1.00 87.19 418 PHE A CA 1
ATOM 3202 C C . PHE A 1 418 ? 23.072 -20.598 -26.764 1.00 87.19 418 PHE A C 1
ATOM 3204 O O . PHE A 1 418 ? 22.906 -21.803 -26.583 1.00 87.19 418 PHE A O 1
ATOM 3211 N N . VAL A 1 419 ? 23.322 -20.105 -27.980 1.00 87.62 419 VAL A N 1
ATOM 3212 C CA . VAL A 1 419 ? 23.239 -20.886 -29.223 1.00 87.62 419 VAL A CA 1
ATOM 3213 C C . VAL A 1 419 ? 24.544 -21.618 -29.536 1.00 87.62 419 VAL A C 1
ATOM 3215 O O . VAL A 1 419 ? 24.501 -22.788 -29.902 1.00 87.62 419 VAL A O 1
ATOM 3218 N N . SER A 1 420 ? 25.701 -20.961 -29.379 1.00 85.25 420 SER A N 1
ATOM 3219 C CA . SER A 1 420 ? 26.972 -21.446 -29.960 1.00 85.25 420 SER A CA 1
ATOM 3220 C C . SER A 1 420 ? 28.154 -21.530 -28.989 1.00 85.25 420 SER A C 1
ATOM 3222 O O . SER A 1 420 ? 29.162 -22.165 -29.306 1.00 85.25 420 SER A O 1
ATOM 3224 N N . PHE A 1 421 ? 28.048 -20.890 -27.826 1.00 87.56 421 PHE A N 1
ATOM 3225 C CA . PHE A 1 421 ? 29.042 -20.803 -26.750 1.00 87.56 421 PHE A CA 1
ATOM 3226 C C . PHE A 1 421 ? 30.478 -20.514 -27.245 1.00 87.56 421 PHE A C 1
ATOM 3228 O O . PHE A 1 421 ? 31.412 -21.184 -26.801 1.00 87.56 421 PHE A O 1
ATOM 3235 N N . PRO A 1 422 ? 30.716 -19.557 -28.165 1.00 86.69 422 PRO A N 1
ATOM 3236 C CA . PRO A 1 422 ? 32.069 -19.312 -28.659 1.00 86.69 422 PRO A CA 1
ATOM 3237 C C . PRO A 1 422 ? 33.004 -18.861 -27.526 1.00 86.69 422 PRO A C 1
ATOM 3239 O O . PRO A 1 422 ? 34.157 -19.288 -27.487 1.00 86.69 422 PRO A O 1
ATOM 3242 N N . ASP A 1 423 ? 32.475 -18.100 -26.565 1.00 86.25 423 ASP A N 1
ATOM 3243 C CA . ASP A 1 423 ? 33.215 -17.535 -25.433 1.00 86.25 423 ASP A CA 1
ATOM 3244 C C . ASP A 1 423 ? 33.690 -18.604 -24.439 1.00 86.25 423 ASP A C 1
ATOM 3246 O O . ASP A 1 423 ? 34.689 -18.404 -23.757 1.00 86.25 423 ASP A O 1
ATOM 3250 N N . LEU A 1 424 ? 33.046 -19.780 -24.400 1.00 84.62 424 LEU A N 1
ATOM 3251 C CA . LEU A 1 424 ? 33.527 -20.927 -23.616 1.00 84.62 424 LEU A CA 1
ATOM 3252 C C . LEU A 1 424 ? 34.899 -21.414 -24.106 1.00 84.62 424 LEU A C 1
ATOM 3254 O O . LEU A 1 424 ? 35.684 -21.976 -23.343 1.00 84.62 424 LEU A O 1
ATOM 3258 N N . TYR A 1 425 ? 35.180 -21.219 -25.394 1.00 82.94 425 TYR A N 1
ATOM 3259 C CA . TYR A 1 425 ? 36.424 -21.634 -26.033 1.00 82.94 425 TYR A CA 1
ATOM 3260 C C . TYR A 1 425 ? 37.426 -20.481 -26.184 1.00 82.94 425 TYR A C 1
ATOM 3262 O O . TYR A 1 425 ? 38.534 -20.715 -26.675 1.00 82.94 425 TYR A O 1
ATOM 3270 N N . ASP A 1 426 ? 37.072 -19.258 -25.775 1.00 83.56 426 ASP A N 1
ATOM 3271 C CA . ASP A 1 426 ? 37.965 -18.102 -25.827 1.00 83.56 426 ASP A CA 1
ATOM 3272 C C . ASP A 1 426 ? 38.722 -17.935 -24.503 1.00 83.56 426 ASP A C 1
ATOM 3274 O O . ASP A 1 426 ? 38.166 -17.667 -23.440 1.00 83.56 426 ASP A O 1
ATOM 3278 N N . ILE A 1 427 ? 40.047 -18.055 -24.562 1.00 82.25 427 ILE A N 1
ATOM 3279 C CA . ILE A 1 427 ? 40.908 -17.871 -23.390 1.00 82.25 427 ILE A CA 1
ATOM 3280 C C . ILE A 1 427 ? 40.981 -16.406 -22.936 1.00 82.25 427 ILE A C 1
ATOM 3282 O O . ILE A 1 427 ? 41.309 -16.146 -21.775 1.00 82.25 427 ILE A O 1
ATOM 3286 N N . ASN A 1 428 ? 40.674 -15.451 -23.816 1.00 84.44 428 ASN A N 1
ATOM 3287 C CA . ASN A 1 428 ? 40.802 -14.016 -23.552 1.00 84.44 428 ASN A CA 1
ATOM 3288 C C . ASN A 1 428 ? 39.515 -13.389 -23.015 1.00 84.44 428 ASN A C 1
ATOM 3290 O O . ASN A 1 428 ? 39.564 -12.289 -22.466 1.00 84.44 428 ASN A O 1
ATOM 3294 N N . GLN A 1 429 ? 38.382 -14.072 -23.157 1.00 82.38 429 GLN A N 1
ATOM 3295 C CA . GLN A 1 429 ? 37.079 -13.594 -22.708 1.00 82.38 429 GLN A CA 1
ATOM 3296 C C . GLN A 1 429 ? 36.435 -14.590 -21.762 1.00 82.38 429 GLN A C 1
ATOM 3298 O O . GLN A 1 429 ? 36.835 -15.745 -21.705 1.00 82.38 429 GLN A O 1
ATOM 3303 N N . ARG A 1 430 ? 35.480 -14.118 -20.968 1.00 83.19 430 ARG A N 1
ATOM 3304 C CA . ARG A 1 430 ? 34.746 -14.939 -20.013 1.00 83.19 430 ARG A CA 1
ATOM 3305 C C . ARG A 1 430 ? 33.355 -15.207 -20.573 1.00 83.19 430 ARG A C 1
ATOM 3307 O O . ARG A 1 430 ? 32.691 -14.251 -20.962 1.00 83.19 430 ARG A O 1
ATOM 3314 N N . ALA A 1 431 ? 32.911 -16.460 -20.569 1.00 86.62 431 ALA A N 1
ATOM 3315 C CA . ALA A 1 431 ? 31.540 -16.770 -20.960 1.00 86.62 431 ALA A CA 1
ATOM 3316 C C . ALA A 1 431 ? 30.556 -16.233 -19.909 1.00 86.62 431 ALA A C 1
ATOM 3318 O O . ALA A 1 431 ? 30.856 -16.216 -18.709 1.00 86.62 431 ALA A O 1
ATOM 3319 N N . LEU A 1 432 ? 29.364 -15.816 -20.344 1.00 86.38 432 LEU A N 1
ATOM 3320 C CA . LEU A 1 432 ? 28.386 -15.172 -19.458 1.00 86.38 432 LEU A CA 1
ATOM 3321 C C . LEU A 1 432 ? 27.953 -16.071 -18.297 1.00 86.38 432 LEU A C 1
ATOM 3323 O O . LEU A 1 432 ? 27.608 -15.571 -17.236 1.00 86.38 432 LEU A O 1
ATOM 3327 N N . PHE A 1 433 ? 27.980 -17.389 -18.475 1.00 83.06 433 PHE A N 1
ATOM 3328 C CA . PHE A 1 433 ? 27.586 -18.347 -17.446 1.00 83.06 433 PHE A CA 1
ATOM 3329 C C . PHE A 1 433 ? 28.730 -18.746 -16.503 1.00 83.06 433 PHE A C 1
ATOM 3331 O O . PHE A 1 433 ? 28.518 -19.614 -15.666 1.00 83.06 433 PHE A O 1
ATOM 3338 N N . GLU A 1 434 ? 29.943 -18.192 -16.626 1.00 84.44 434 GLU A N 1
ATOM 3339 C CA . GLU A 1 434 ? 31.057 -18.550 -15.741 1.00 84.44 434 GLU A CA 1
ATOM 3340 C C . GLU A 1 434 ? 31.012 -17.787 -14.400 1.00 84.44 434 GLU A C 1
ATOM 3342 O O . GLU A 1 434 ? 31.254 -16.582 -14.346 1.00 84.44 434 GLU A O 1
ATOM 3347 N N . MET A 1 435 ? 30.818 -18.500 -13.286 1.00 78.94 435 MET A N 1
ATOM 3348 C CA . MET A 1 435 ? 30.660 -17.980 -11.922 1.00 78.94 435 MET A CA 1
ATOM 3349 C C . MET A 1 435 ? 31.830 -18.330 -10.981 1.00 78.94 435 MET A C 1
ATOM 3351 O O . MET A 1 435 ? 31.761 -19.232 -10.147 1.00 78.94 435 MET A O 1
ATOM 3355 N N . GLY A 1 436 ? 32.904 -17.542 -11.053 1.00 79.50 436 GLY A N 1
ATOM 3356 C CA . GLY A 1 436 ? 34.094 -17.640 -10.190 1.00 79.50 436 GLY A CA 1
ATOM 3357 C C . GLY A 1 436 ? 35.310 -18.336 -10.819 1.00 79.50 436 GLY A C 1
ATOM 3358 O O . GLY A 1 436 ? 35.249 -18.858 -11.931 1.00 79.50 436 GLY A O 1
ATOM 3359 N N . THR A 1 437 ? 36.441 -18.289 -10.116 1.00 84.56 437 THR A N 1
ATOM 3360 C CA . THR A 1 437 ? 37.711 -18.881 -10.557 1.00 84.56 437 THR A CA 1
ATOM 3361 C C . THR A 1 437 ? 38.310 -19.677 -9.407 1.00 84.56 437 THR A C 1
ATOM 3363 O O . THR A 1 437 ? 38.553 -19.124 -8.335 1.00 84.56 437 THR A O 1
ATOM 3366 N N . LEU A 1 438 ? 38.562 -20.964 -9.626 1.00 83.88 438 LEU A N 1
ATOM 3367 C CA . LEU A 1 438 ? 39.304 -21.816 -8.705 1.00 83.88 438 LEU A CA 1
ATOM 3368 C C . LEU A 1 438 ? 40.767 -21.853 -9.143 1.00 83.88 438 LEU A C 1
ATOM 3370 O O . LEU A 1 438 ? 41.071 -22.253 -10.264 1.00 83.88 438 LEU A O 1
ATOM 3374 N N . VAL A 1 439 ? 41.677 -21.464 -8.253 1.00 86.44 439 VAL A N 1
ATOM 3375 C CA . VAL A 1 439 ? 43.117 -21.616 -8.476 1.00 86.44 439 VAL A CA 1
ATOM 3376 C C . VAL A 1 439 ? 43.609 -22.807 -7.665 1.00 86.44 439 VAL A C 1
ATOM 3378 O O . VAL A 1 439 ? 43.500 -22.812 -6.440 1.00 86.44 439 VAL A O 1
ATOM 3381 N N . MET A 1 440 ? 44.134 -23.824 -8.344 1.00 84.69 440 MET A N 1
ATOM 3382 C CA . MET A 1 440 ? 44.635 -25.049 -7.721 1.00 84.69 440 MET A CA 1
ATOM 3383 C C . MET A 1 440 ? 45.837 -25.567 -8.504 1.00 84.69 440 MET A C 1
ATOM 3385 O O . MET A 1 440 ? 45.790 -25.638 -9.728 1.00 84.69 440 MET A O 1
ATOM 3389 N N . ASP A 1 441 ? 46.912 -25.923 -7.796 1.00 88.44 441 ASP A N 1
ATOM 3390 C CA . ASP A 1 441 ? 48.127 -26.509 -8.385 1.00 88.44 441 ASP A CA 1
ATOM 3391 C C . ASP A 1 441 ? 48.716 -25.676 -9.548 1.00 88.44 441 ASP A C 1
ATOM 3393 O O . ASP A 1 441 ? 49.059 -26.178 -10.617 1.00 88.44 441 ASP A O 1
ATOM 3397 N N . GLY A 1 442 ? 48.740 -24.347 -9.379 1.00 85.12 442 GLY A N 1
ATOM 3398 C CA . GLY A 1 442 ? 49.224 -23.410 -10.402 1.00 85.12 442 GLY A CA 1
ATOM 3399 C C . GLY A 1 442 ? 48.325 -23.282 -11.640 1.00 85.12 442 GLY A C 1
ATOM 3400 O O . GLY A 1 442 ? 48.711 -22.626 -12.605 1.00 85.12 442 GLY A O 1
ATOM 3401 N N . ARG A 1 443 ? 47.132 -23.885 -11.630 1.00 83.94 443 ARG A N 1
ATOM 3402 C CA . ARG A 1 443 ? 46.144 -23.823 -12.713 1.00 83.94 443 ARG A CA 1
ATOM 3403 C C . ARG A 1 443 ? 44.942 -22.987 -12.297 1.00 83.94 443 ARG A C 1
ATOM 3405 O O . ARG A 1 443 ? 44.555 -22.976 -11.132 1.00 83.94 443 ARG A O 1
ATOM 3412 N N . SER A 1 444 ? 44.357 -22.300 -13.273 1.00 81.81 444 SER A N 1
ATOM 3413 C CA . SER A 1 444 ? 43.138 -21.508 -13.118 1.00 81.81 444 SER A CA 1
ATOM 3414 C C . SER A 1 444 ? 41.985 -22.226 -13.810 1.00 81.81 444 SER A C 1
ATOM 3416 O O . SER A 1 444 ? 42.064 -22.509 -15.004 1.00 81.81 444 SER A O 1
ATOM 3418 N N . PHE A 1 445 ? 40.931 -22.526 -13.057 1.00 81.31 445 PHE A N 1
ATOM 3419 C CA . PHE A 1 445 ? 39.711 -23.162 -13.537 1.00 81.31 445 PHE A CA 1
ATOM 3420 C C . PHE A 1 445 ? 38.566 -22.159 -13.431 1.00 81.31 445 PHE A C 1
ATOM 3422 O O . PHE A 1 445 ? 38.249 -21.688 -12.335 1.00 81.31 445 PHE A O 1
ATOM 3429 N N . ARG A 1 446 ? 37.936 -21.824 -14.557 1.00 81.75 446 ARG A N 1
ATOM 3430 C CA . ARG A 1 446 ? 36.715 -21.016 -14.563 1.00 81.75 446 ARG A CA 1
ATOM 3431 C C . ARG A 1 446 ? 35.533 -21.936 -14.291 1.00 81.75 446 ARG A C 1
ATOM 3433 O O . ARG A 1 446 ? 35.366 -22.953 -14.956 1.00 81.75 446 ARG A O 1
ATOM 3440 N N . LEU A 1 447 ? 34.765 -21.618 -13.257 1.00 79.81 447 LEU A N 1
ATOM 3441 C CA . LEU A 1 447 ? 33.583 -22.395 -12.894 1.00 79.81 447 LEU A CA 1
ATOM 3442 C C . LEU A 1 447 ? 32.408 -21.891 -13.729 1.00 79.81 447 LEU A C 1
ATOM 3444 O O . LEU A 1 447 ? 32.287 -20.685 -13.890 1.00 79.81 447 LEU A O 1
ATOM 3448 N N . ALA A 1 448 ? 31.575 -22.790 -14.255 1.00 70.94 448 ALA A N 1
ATOM 3449 C CA . ALA A 1 448 ? 30.403 -22.456 -15.062 1.00 70.94 448 ALA A CA 1
ATOM 3450 C C . ALA A 1 448 ? 29.188 -22.174 -14.155 1.00 70.94 448 ALA A C 1
ATOM 3452 O O . ALA A 1 448 ? 29.109 -21.134 -13.509 1.00 70.94 448 ALA A O 1
ATOM 3453 N N . VAL A 1 449 ? 28.273 -23.134 -14.025 1.00 67.94 449 VAL A N 1
ATOM 3454 C CA . VAL A 1 449 ? 26.961 -22.920 -13.403 1.00 67.94 449 VAL A CA 1
ATOM 3455 C C . VAL A 1 449 ? 26.991 -23.113 -11.882 1.00 67.94 449 VAL A C 1
ATOM 3457 O O . VAL A 1 449 ? 27.530 -24.091 -11.361 1.00 67.94 449 VAL A O 1
ATOM 3460 N N . ARG A 1 450 ? 26.346 -22.200 -11.146 1.00 67.50 450 ARG A N 1
ATOM 3461 C CA . ARG A 1 450 ? 26.145 -22.329 -9.696 1.00 67.50 450 ARG A CA 1
ATOM 3462 C C . ARG A 1 450 ? 25.049 -23.355 -9.390 1.00 67.50 450 ARG A C 1
ATOM 3464 O O . ARG A 1 450 ? 23.873 -23.107 -9.636 1.00 67.50 450 ARG A O 1
ATOM 3471 N N . VAL A 1 451 ? 25.408 -24.463 -8.746 1.00 68.12 451 VAL A N 1
ATOM 3472 C CA . VAL A 1 451 ? 24.438 -25.442 -8.224 1.00 68.12 451 VAL A CA 1
ATOM 3473 C C . VAL A 1 451 ? 24.002 -25.032 -6.811 1.00 68.12 451 VAL A C 1
ATOM 3475 O O . VAL A 1 451 ? 24.768 -25.170 -5.859 1.00 68.12 451 VAL A O 1
ATOM 3478 N N . ARG A 1 452 ? 22.779 -24.496 -6.665 1.00 64.94 452 ARG A N 1
ATOM 3479 C CA . ARG A 1 452 ? 22.210 -24.073 -5.363 1.00 64.94 452 ARG A CA 1
ATOM 3480 C C . ARG A 1 452 ? 21.795 -25.251 -4.482 1.00 64.94 452 ARG A C 1
ATOM 3482 O O . ARG A 1 452 ? 22.150 -25.295 -3.309 1.00 64.94 452 ARG A O 1
ATOM 3489 N N . ASP A 1 453 ? 21.054 -26.193 -5.060 1.00 69.56 453 ASP A N 1
ATOM 3490 C CA . ASP A 1 453 ? 20.604 -27.412 -4.391 1.00 69.56 453 ASP A CA 1
ATOM 3491 C C . ASP A 1 453 ? 21.197 -28.625 -5.106 1.00 69.56 453 ASP A C 1
ATOM 3493 O O . ASP A 1 453 ? 20.715 -29.087 -6.144 1.00 69.56 453 ASP A O 1
ATOM 3497 N N . ARG A 1 454 ? 22.274 -29.149 -4.520 1.00 70.31 454 ARG A N 1
ATOM 3498 C CA . ARG A 1 454 ? 22.964 -30.333 -5.028 1.00 70.31 454 ARG A CA 1
ATOM 3499 C C . ARG A 1 454 ? 22.051 -31.563 -5.053 1.00 70.31 454 ARG A C 1
ATOM 3501 O O . ARG A 1 454 ? 22.180 -32.387 -5.952 1.00 70.31 454 ARG A O 1
ATOM 3508 N N . ALA A 1 455 ? 21.142 -31.707 -4.089 1.00 72.81 455 ALA A N 1
ATOM 3509 C CA . ALA A 1 455 ? 20.269 -32.874 -3.995 1.00 72.81 455 ALA A CA 1
ATOM 3510 C C . ALA A 1 455 ? 19.175 -32.857 -5.072 1.00 72.81 455 ALA A C 1
ATOM 3512 O O . ALA A 1 455 ? 18.831 -33.915 -5.600 1.00 72.81 455 ALA A O 1
ATOM 3513 N N . ALA A 1 456 ? 18.651 -31.680 -5.421 1.00 67.75 456 ALA A N 1
ATOM 3514 C CA . ALA A 1 456 ? 17.733 -31.516 -6.548 1.00 67.75 456 ALA A CA 1
ATOM 3515 C C . ALA A 1 456 ? 18.442 -31.717 -7.898 1.00 67.75 456 ALA A C 1
ATOM 3517 O O . ALA A 1 456 ? 17.914 -32.404 -8.771 1.00 67.75 456 ALA A O 1
ATOM 3518 N N . HIS A 1 457 ? 19.663 -31.193 -8.046 1.00 62.97 457 HIS A N 1
ATOM 3519 C CA . HIS A 1 457 ? 20.453 -31.341 -9.273 1.00 62.97 457 HIS A CA 1
ATOM 3520 C C . HIS A 1 457 ? 20.757 -32.813 -9.604 1.00 62.97 457 HIS A C 1
ATOM 3522 O O . HIS A 1 457 ? 20.496 -33.263 -10.715 1.00 62.97 457 HIS A O 1
ATOM 3528 N N . LEU A 1 458 ? 21.157 -33.606 -8.602 1.00 65.31 458 LEU A N 1
ATOM 3529 C CA . LEU A 1 458 ? 21.396 -35.052 -8.744 1.00 65.31 458 LEU A CA 1
ATOM 3530 C C . LEU A 1 458 ? 20.139 -35.863 -9.126 1.00 65.31 458 LEU A C 1
ATOM 3532 O O . LEU A 1 458 ? 20.254 -37.015 -9.547 1.00 65.31 458 LEU A O 1
ATOM 3536 N N . LYS A 1 459 ? 18.930 -35.309 -8.944 1.00 63.62 459 LYS A N 1
ATOM 3537 C CA . LYS A 1 459 ? 17.677 -35.936 -9.403 1.00 63.62 459 LYS A CA 1
ATOM 3538 C C . LYS A 1 459 ? 17.398 -35.643 -10.880 1.00 63.62 459 LYS A C 1
ATOM 3540 O O . LYS A 1 459 ? 16.863 -36.523 -11.544 1.00 63.62 459 LYS A O 1
ATOM 3545 N N . LEU A 1 460 ? 17.782 -34.462 -11.381 1.00 56.94 460 LEU A N 1
ATOM 3546 C CA . LEU A 1 460 ? 17.669 -34.080 -12.798 1.00 56.94 460 LEU A CA 1
ATOM 3547 C C . LEU A 1 460 ? 18.635 -34.867 -13.695 1.00 56.94 460 LEU A C 1
ATOM 3549 O O . LEU A 1 460 ? 18.253 -35.261 -14.788 1.00 56.94 460 LEU A O 1
ATOM 3553 N N . GLU A 1 461 ? 19.841 -35.181 -13.212 1.00 48.41 461 GLU A N 1
ATOM 3554 C CA . GLU A 1 461 ? 20.821 -36.027 -13.927 1.00 48.41 461 GLU A CA 1
ATOM 3555 C C . GLU A 1 461 ? 20.315 -37.453 -14.234 1.00 48.41 461 GLU A C 1
ATOM 3557 O O . GLU A 1 461 ? 20.933 -38.186 -15.002 1.00 48.41 461 GLU A O 1
ATOM 3562 N N . ARG A 1 462 ? 19.203 -37.878 -13.619 1.00 45.12 462 ARG A N 1
ATOM 3563 C CA . ARG A 1 462 ? 18.605 -39.207 -13.813 1.00 45.12 462 ARG A CA 1
ATOM 3564 C C . ARG A 1 462 ? 17.451 -39.219 -14.818 1.00 45.12 462 ARG A C 1
ATOM 3566 O O . ARG A 1 462 ? 16.877 -40.287 -15.032 1.00 45.12 462 ARG A O 1
ATOM 3573 N N . ASP A 1 463 ? 17.106 -38.076 -15.409 1.00 41.91 463 ASP A N 1
ATOM 3574 C CA . ASP A 1 463 ? 16.066 -37.965 -16.431 1.00 41.91 463 ASP A CA 1
ATOM 3575 C C . ASP A 1 463 ? 16.671 -38.203 -17.834 1.00 41.91 463 ASP A C 1
ATOM 3577 O O . ASP A 1 463 ? 17.504 -37.413 -18.283 1.00 41.91 463 ASP A O 1
ATOM 3581 N N . PRO A 1 464 ? 16.310 -39.288 -18.549 1.00 40.00 464 PRO A N 1
ATOM 3582 C CA . PRO A 1 464 ? 16.956 -39.678 -19.807 1.00 40.00 464 PRO A CA 1
ATOM 3583 C C . PRO A 1 464 ? 16.737 -38.705 -20.982 1.00 40.00 464 PRO A C 1
ATOM 3585 O O . PRO A 1 464 ? 17.296 -38.933 -22.054 1.00 40.00 464 PRO A O 1
ATOM 3588 N N . LEU A 1 465 ? 15.946 -37.641 -20.806 1.00 34.91 465 LEU A N 1
ATOM 3589 C CA . LEU A 1 465 ? 15.687 -36.607 -21.818 1.00 34.91 465 LEU A CA 1
ATOM 3590 C C . LEU A 1 465 ? 16.527 -35.328 -21.639 1.00 34.91 465 LEU A C 1
ATOM 3592 O O . LEU A 1 465 ? 16.480 -34.457 -22.506 1.00 34.91 465 LEU A O 1
ATOM 3596 N N . ILE A 1 466 ? 17.314 -35.202 -20.562 1.00 37.59 466 ILE A N 1
ATOM 3597 C CA . ILE A 1 466 ? 18.125 -34.007 -20.273 1.00 37.59 466 ILE A CA 1
ATOM 3598 C C . ILE A 1 466 ? 19.585 -34.424 -20.072 1.00 37.59 466 ILE A C 1
ATOM 3600 O O . ILE A 1 466 ? 19.961 -34.968 -19.038 1.00 37.59 466 ILE A O 1
ATOM 3604 N N . THR A 1 467 ? 20.441 -34.143 -21.058 1.00 33.03 467 THR A N 1
ATOM 3605 C CA . THR A 1 467 ? 21.895 -34.294 -20.890 1.00 33.03 467 THR A CA 1
ATOM 3606 C C . THR A 1 467 ? 22.458 -33.005 -20.300 1.00 33.03 467 THR A C 1
ATOM 3608 O O . THR A 1 467 ? 22.693 -32.036 -21.016 1.00 33.03 467 THR A O 1
ATOM 3611 N N . VAL A 1 468 ? 22.675 -32.983 -18.986 1.00 37.12 468 VAL A N 1
ATOM 3612 C CA . VAL A 1 468 ? 23.469 -31.930 -18.339 1.00 37.12 468 VAL A CA 1
ATOM 3613 C C . VAL A 1 468 ? 24.941 -32.203 -18.655 1.00 37.12 468 VAL A C 1
ATOM 3615 O O . VAL A 1 468 ? 25.481 -33.237 -18.265 1.00 37.12 468 VAL A O 1
ATOM 3618 N N . ILE A 1 469 ? 25.606 -31.298 -19.378 1.00 35.78 469 ILE A N 1
ATOM 3619 C CA . ILE A 1 469 ? 27.061 -31.367 -19.571 1.00 35.78 469 ILE A CA 1
ATOM 3620 C C . ILE A 1 469 ? 27.717 -30.894 -18.267 1.00 35.78 469 ILE A C 1
ATOM 3622 O O . ILE A 1 469 ? 27.913 -29.701 -18.053 1.00 35.78 469 ILE A O 1
ATOM 3626 N N . GLY A 1 470 ? 28.025 -31.836 -17.378 1.00 30.91 470 GLY A N 1
ATOM 3627 C CA . GLY A 1 470 ? 28.741 -31.584 -16.130 1.00 30.91 470 GLY A CA 1
ATOM 3628 C C . GLY A 1 470 ? 29.459 -32.843 -15.656 1.00 30.91 470 GLY A C 1
ATOM 3629 O O . GLY A 1 470 ? 28.829 -33.755 -15.132 1.00 30.91 470 GLY A O 1
ATOM 3630 N N . GLY A 1 471 ? 30.775 -32.889 -15.863 1.00 27.58 471 GLY A N 1
ATOM 3631 C CA . GLY A 1 471 ? 31.691 -33.893 -15.325 1.00 27.58 471 GLY A CA 1
ATOM 3632 C C . GLY A 1 471 ? 32.964 -33.223 -14.849 1.00 27.58 471 GLY A C 1
ATOM 3633 O O . GLY A 1 471 ? 33.452 -32.346 -15.599 1.00 27.58 471 GLY A O 1
#

Secondary structure (DSSP, 8-state):
------S---------EEEETTEEEE---SHHHHHHHTT--GGGSS-SEEESTT--S-HHHHHHH-TT-SSEEEHHHHHHHHHHHHHHBS--HHHHTT-SEEETTSB-TTSHHHHHHHHHHHHHHHHTT-TT-SEEEHHHHHHHHHHHHTSSB-TT--B-GGG-S-HHHHHHHHHHHHHH--EEPTTSSEEB-HHHHHHHHHHHHHHHHHHHHHS--TT-S--SSSTTGGGHHHHHHHHHHHHHHHHHHHHHHHHHHH-GGGGGGSSGGGGGGGS-TTSHHHHHHHHHHS-SS---TT-EEETTS---HHHHHHHHHHIIIIIHHHHTS--SEEEHHHHHHHHHHTHHHHHHHHT----GGGGGHHHHHHHHTTSHHHHHHHHHHHHHHHHHHHHHHHHHHHHHHHHHHHHHHHHIIIII-GGGG-SSS--TT---EEEETTEEEE-----S-HHHHHHHTT-TT------

pLDDT: mean 88.33, std 14.19, range [27.58, 98.5]

Radius of gyration: 40.05 Å; chains: 1; bounding box: 84×62×122 Å